Protein AF-A0A3C0EPQ0-F1 (afdb_monomer)

Foldseek 3Di:
DQPLLVLLLVLLVLLCVLLCVVADVVLVVLLVVLSCLLVDVVCLPPVNLVVVLVVSLVVLVVCLVVVDPDCPALNNVLSNLSNVLSSLSSVDDDLVSSVVSLVSSVVSNVSSLVRDDDPVNVVSVVVSVLSSQLSVCSSPDDPVPDDPVNSVVVSVVVCVVCVVVVVVCVVPPDPFPDDPVVVVVVVPDDLVSPDPPDDLPVLPPQKAFFLPLLVLLPFFRFFKKKAWPDDADDLQLFFFFWDWFLDDAQTMTGDDVCNQPLVVQVVQWDQDLVSFVLFWPDFDDKTKIKMWGAQNQTFFGGHGPQWRDKANQWIAGPVRTIGGVDHRHPDGDIIITMHTSDTFGGNDDDPVLLCSLLDDHPPAQVVLLVLLLVLLVVDPALVVSLVVLLVCLLPVLAEADSNDTDPRDRHSLNCCSHPVSYHHQCSQQVSSSNSSSSNSWRKMKTKHFGGADDRPPRSMGTTGSSRTHMWMWTQHPPRHTDTDRSVCSNPNDDDDPPPPPPPPPPPDD

Mean predicted aligned error: 12.13 Å

pLDDT: mean 85.11, std 13.66, range [30.86, 98.56]

Nearest PDB structures (foldseek):
  6g49-assembly1_A  TM=9.358E-01  e=1.010E-23  Pseudomonas aeruginosa PAO1
  6g4h-assembly1_A  TM=9.418E-01  e=1.954E-22  Pseudomonas aeruginosa PAO1
  7u4t-assembly1_9  TM=1.897E-01  e=4.000E+00  Homo sapiens
  6wm3-assembly1_3  TM=1.640E-01  e=5.900E+00  Homo sapiens

Solvent-accessible surface area (backbone atoms only — not comparable to full-atom values): 27928 Å² total; per-residue (Å²): 129,68,87,32,54,65,39,45,51,52,26,46,54,58,25,42,49,59,41,56,76,76,44,63,70,67,52,50,52,52,27,49,50,21,58,51,48,54,77,39,74,88,50,65,45,77,66,57,42,53,50,53,44,51,50,52,50,52,49,47,54,50,48,40,65,74,74,38,100,43,80,84,35,71,69,40,47,48,47,51,50,54,37,52,54,22,43,49,51,36,69,48,80,51,75,66,47,53,52,53,50,53,56,49,33,52,57,41,34,58,59,21,50,76,76,44,96,48,75,66,40,58,55,49,51,52,53,38,53,50,35,44,51,51,23,54,51,46,68,73,45,55,80,91,74,56,43,73,67,56,50,54,50,53,52,52,51,52,50,61,66,43,45,62,58,51,49,49,47,66,72,70,49,80,85,71,86,70,62,74,61,63,56,39,40,69,77,66,45,64,65,72,77,70,64,76,91,79,75,86,56,84,56,63,70,53,58,51,48,78,50,50,56,31,61,37,35,75,36,82,50,66,46,35,40,36,38,37,80,54,86,69,76,59,50,93,66,35,39,25,38,34,60,68,32,57,44,57,71,51,70,36,35,36,53,63,89,66,69,76,36,63,74,67,44,60,76,55,36,45,81,47,64,69,57,45,57,61,27,43,78,39,77,41,69,78,46,51,31,37,38,32,53,44,62,43,78,37,30,73,42,71,42,49,47,48,69,64,43,67,33,95,64,37,41,29,37,82,83,62,29,43,32,39,81,53,65,32,37,100,62,69,61,76,36,55,38,32,23,24,63,42,63,22,35,45,72,75,81,50,74,68,56,42,52,43,20,42,62,75,45,85,99,36,32,64,63,42,42,50,52,12,37,56,49,36,77,76,43,84,52,58,68,57,50,51,51,52,56,49,48,50,46,59,72,58,76,43,42,78,33,54,84,50,68,67,78,92,47,88,28,42,49,33,45,34,71,75,71,63,29,52,22,28,46,58,55,53,26,49,37,51,28,50,28,34,19,41,35,72,28,31,24,30,41,35,37,35,33,46,46,53,45,70,43,84,99,58,45,30,35,42,28,34,32,50,24,43,39,40,33,23,33,38,49,38,92,98,48,19,39,38,81,44,62,65,61,49,60,51,54,62,70,83,75,84,76,79,78,73,75,74,77,77,74,84,82,86,135

Sequence (509 aa):
MNHYSRWVLLTLALTAIPSLFVLPLWVAAIAIVGGVMHYYPPLQKKWYIKAVNALLLLATVAGIWLSFESWLGGKSVLSFFVVVVFLKWAEAKTRRDYLLLIFASVILAAVGALYWENLLSAIHMLVVTLAMTMSLVAIHGDPKVLTRSLLFRCVGQLYLLGLPLMLLLFVTFPRIPGPLWDIGLAFGLPVKAMMDRGSSDFGKISSLAPGSIDQAAEDNQTVLVAEFKGAVPYKSDLYWRGPVYWDYNGETWNLPKGWDNRTQLLRHAIRSKADLDRELTYKRDPVRYTLRVMPNGGRWLFGLDVPAAPAPEVFISSDFQLLSIRKIDDREPKFPMLAYLKYHIGSKLTDVDRARALAWPEGTNPRLRALGRELADKHTDSQELVVQGLSLLASGEYQFDASHIISPEANTLDRYFFDEKRGGAEYLAGSFAMLMRAAGVPARLVSGYRGGTLIALTNFILVKQSNAHAWVEVWHDGKGWQRVEPKDIVLPPVEKRKDTVAQKTDVSA

Radius of gyration: 30.28 Å; Cα contacts (8 Å, |Δi|>4): 833; chains: 1; bounding box: 80×67×87 Å

Secondary structure (DSSP, 8-state):
--TTHHHHHHHHHHHHHHHHHHS-HHHHHHHHHHHHHTT-GGGGSHHHHHHHHHHHHHHHHHHHHHH-S-TTSHHHHHHHHHHHHHHHHHH--SHHHHHHHHHHHHHHHHHHHTT--SHHHHHHHHHHHHHHHHHHHHHHS-TTT--HHHHHHHHHHHHHHHHHHHHHHHHHS----S-HHHHHHHTT--GGGG--S--TTTT--SEE-TTHHHHHHT---EEEEEEESSSPPPGGG-EEEEEEE-EE-SS-EEPPTTTT-HHHHHHT-B-SHHHHHHHEEEEEEEEEEEEEE---SSSB--EESSEEE--TTEEE-TT--EEESS---S---EEEEEEEEEEEE-S---HHHHHHHT---TTS-HHHHHHHHHHHHH---HHHHHHHHHHHHHHTT-EE-TT-PPP--TTHHHIIIIII-EE-HHHHHHHHHHHHHHTT--EEEEEEEE--EEPTTSSEEEEEGGGEEEEEEEEETTTEEEEE-THHHHSPPPP--------------

Structure (mmCIF, N/CA/C/O backbone):
data_AF-A0A3C0EPQ0-F1
#
_entry.id   AF-A0A3C0EPQ0-F1
#
loop_
_atom_site.group_PDB
_atom_site.id
_atom_site.type_symbol
_atom_site.label_atom_id
_atom_site.label_alt_id
_atom_site.label_comp_id
_atom_site.label_asym_id
_atom_site.label_entity_id
_atom_site.label_seq_id
_atom_site.pdbx_PDB_ins_code
_atom_site.Cartn_x
_atom_site.Cartn_y
_atom_site.Cartn_z
_atom_site.occupancy
_atom_site.B_iso_or_equiv
_atom_site.auth_seq_id
_atom_site.auth_comp_id
_atom_site.auth_asym_id
_atom_site.auth_atom_id
_atom_site.pdbx_PDB_model_num
ATOM 1 N N . MET A 1 1 ? 36.291 8.042 -45.237 1.00 57.47 1 MET A N 1
ATOM 2 C CA . MET A 1 1 ? 35.323 7.728 -44.161 1.00 57.47 1 MET A CA 1
ATOM 3 C C . MET A 1 1 ? 34.346 6.698 -44.687 1.00 57.47 1 MET A C 1
ATOM 5 O O . MET A 1 1 ? 33.951 6.813 -45.839 1.00 57.47 1 MET A O 1
ATOM 9 N N . ASN A 1 2 ? 33.986 5.704 -43.880 1.00 69.31 2 ASN A N 1
ATOM 10 C CA . ASN A 1 2 ? 33.070 4.647 -44.308 1.00 69.31 2 ASN A CA 1
ATOM 11 C C . ASN A 1 2 ? 31.661 5.222 -44.527 1.00 69.31 2 ASN A C 1
ATOM 13 O O . ASN A 1 2 ? 31.193 6.014 -43.710 1.00 69.31 2 ASN A O 1
ATOM 17 N N . HIS A 1 3 ? 30.974 4.831 -45.603 1.00 75.19 3 HIS A N 1
ATOM 18 C CA . HIS A 1 3 ? 29.655 5.370 -45.978 1.00 75.19 3 HIS A CA 1
ATOM 19 C C . HIS A 1 3 ? 28.582 5.164 -44.899 1.00 75.19 3 HIS A C 1
ATOM 21 O O . HIS A 1 3 ? 27.655 5.964 -44.786 1.00 75.19 3 HIS A O 1
ATOM 27 N N . TYR A 1 4 ? 28.731 4.129 -44.072 1.00 82.62 4 TYR A N 1
ATOM 28 C CA . TYR A 1 4 ? 27.808 3.785 -42.991 1.00 82.62 4 TYR A CA 1
ATOM 29 C C . TYR A 1 4 ? 28.045 4.538 -41.671 1.00 82.62 4 TYR A C 1
ATOM 31 O O . TYR A 1 4 ? 27.183 4.488 -40.797 1.00 82.62 4 TYR A O 1
ATOM 39 N N . SER A 1 5 ? 29.162 5.258 -41.492 1.00 86.19 5 SER A N 1
ATOM 40 C CA . SER A 1 5 ? 29.478 5.883 -40.193 1.00 86.19 5 SER A CA 1
ATOM 41 C C . SER A 1 5 ? 28.445 6.944 -39.785 1.00 86.19 5 SER A C 1
ATOM 43 O O . SER A 1 5 ? 28.067 7.031 -38.620 1.00 86.19 5 SER A O 1
ATOM 45 N N . ARG A 1 6 ? 27.916 7.702 -40.753 1.00 88.00 6 ARG A N 1
ATOM 46 C CA . ARG A 1 6 ? 26.895 8.737 -40.515 1.00 88.00 6 ARG A CA 1
ATOM 47 C C . ARG A 1 6 ? 25.581 8.155 -39.986 1.00 88.00 6 ARG A C 1
ATOM 49 O O . ARG A 1 6 ? 24.975 8.747 -39.101 1.00 88.00 6 ARG A O 1
ATOM 56 N N . TRP A 1 7 ? 25.174 6.991 -40.492 1.00 89.50 7 TRP A N 1
ATOM 57 C CA . TRP A 1 7 ? 23.962 6.298 -40.042 1.00 89.50 7 TRP A CA 1
ATOM 58 C C . TRP A 1 7 ? 24.114 5.764 -38.616 1.00 89.50 7 TRP A C 1
ATOM 60 O O . TRP A 1 7 ? 23.215 5.932 -37.793 1.00 89.50 7 TRP A O 1
ATOM 70 N N . VAL A 1 8 ? 25.287 5.211 -38.294 1.00 91.19 8 VAL A N 1
ATOM 71 C CA . VAL A 1 8 ? 25.580 4.719 -36.942 1.00 91.19 8 VAL A CA 1
ATOM 72 C C . VAL A 1 8 ? 25.581 5.865 -35.931 1.00 91.19 8 VAL A C 1
ATOM 74 O O . VAL A 1 8 ? 24.957 5.734 -34.883 1.00 91.19 8 VAL A O 1
ATOM 77 N N . LEU A 1 9 ? 26.199 7.009 -36.247 1.00 91.31 9 LEU A N 1
ATOM 78 C CA . LEU A 1 9 ? 26.157 8.171 -35.354 1.00 91.31 9 LEU A CA 1
ATOM 79 C C . LEU A 1 9 ? 24.738 8.714 -35.175 1.00 91.31 9 LEU A C 1
ATOM 81 O O . LEU A 1 9 ? 24.358 9.037 -34.055 1.00 91.31 9 LEU A O 1
ATOM 85 N N . LEU A 1 10 ? 23.962 8.805 -36.259 1.00 92.56 10 LEU A N 1
ATOM 86 C CA . LEU A 1 10 ? 22.564 9.226 -36.184 1.00 92.56 10 LEU A CA 1
ATOM 87 C C . LEU A 1 10 ? 21.772 8.310 -35.243 1.00 92.56 10 LEU A C 1
ATOM 89 O O . LEU A 1 10 ? 21.031 8.800 -34.400 1.00 92.56 10 LEU A O 1
ATOM 93 N N . THR A 1 11 ? 21.977 6.995 -35.349 1.00 94.31 11 THR A N 1
ATOM 94 C CA . THR A 1 11 ? 21.339 6.012 -34.465 1.00 94.31 11 THR A CA 1
ATOM 95 C C . THR A 1 11 ? 21.744 6.248 -33.013 1.00 94.31 11 THR A C 1
ATOM 97 O O . THR A 1 11 ? 20.873 6.411 -32.168 1.00 94.31 11 THR A O 1
ATOM 100 N N . LEU A 1 12 ? 23.046 6.362 -32.725 1.00 93.69 12 LEU A N 1
ATOM 101 C CA . LEU A 1 12 ? 23.549 6.630 -31.373 1.00 93.69 12 LEU A CA 1
ATOM 102 C C . LEU A 1 12 ? 22.964 7.917 -30.781 1.00 93.69 12 LEU A C 1
ATOM 104 O O . LEU A 1 12 ? 22.465 7.902 -29.656 1.00 93.69 12 LEU A O 1
ATOM 108 N N . ALA A 1 13 ? 22.969 9.006 -31.551 1.00 92.44 13 ALA A N 1
ATOM 109 C CA . ALA A 1 13 ? 22.399 10.281 -31.139 1.00 92.44 13 ALA A CA 1
ATOM 110 C C . ALA A 1 13 ? 20.904 10.146 -30.824 1.00 92.44 13 ALA A C 1
ATOM 112 O O . ALA A 1 13 ? 20.486 10.526 -29.736 1.00 92.44 13 ALA A O 1
ATOM 113 N N . LEU A 1 14 ? 20.121 9.536 -31.722 1.00 93.69 14 LEU A N 1
ATOM 114 C CA . LEU A 1 14 ? 18.686 9.322 -31.519 1.00 93.69 14 LEU A CA 1
ATOM 115 C C . LEU A 1 14 ? 18.402 8.469 -30.279 1.00 93.69 14 LEU A C 1
ATOM 117 O O . LEU A 1 14 ? 17.517 8.821 -29.503 1.00 93.69 14 LEU A O 1
ATOM 121 N N . THR A 1 15 ? 19.168 7.396 -30.058 1.00 93.38 15 THR A N 1
ATOM 122 C CA . THR A 1 15 ? 19.000 6.523 -28.883 1.00 93.38 15 THR A CA 1
ATOM 123 C C . THR A 1 15 ? 19.358 7.202 -27.568 1.00 93.38 15 THR A C 1
ATOM 125 O O . THR A 1 15 ? 18.774 6.876 -26.542 1.00 93.38 15 THR A O 1
ATOM 128 N N . ALA A 1 16 ? 20.285 8.163 -27.585 1.00 91.75 16 ALA A N 1
ATOM 129 C CA . ALA A 1 16 ? 20.722 8.860 -26.383 1.00 91.75 16 ALA A CA 1
ATOM 130 C C . ALA A 1 16 ? 19.752 9.962 -25.934 1.00 91.75 16 ALA A C 1
ATOM 132 O O . ALA A 1 16 ? 19.762 10.308 -24.756 1.00 91.75 16 ALA A O 1
ATOM 133 N N . ILE A 1 17 ? 18.914 10.500 -26.835 1.00 91.31 17 ILE A N 1
ATOM 134 C CA . ILE A 1 17 ? 18.024 11.640 -26.548 1.00 91.31 17 ILE A CA 1
ATOM 135 C C . ILE A 1 17 ? 17.220 11.449 -25.249 1.00 91.31 17 ILE A C 1
ATOM 137 O O . ILE A 1 17 ? 17.357 12.308 -24.379 1.00 91.31 17 ILE A O 1
ATOM 141 N N . PRO A 1 18 ? 16.446 10.359 -25.048 1.00 88.44 18 PRO A N 1
ATOM 142 C CA . PRO A 1 18 ? 15.636 10.209 -23.837 1.00 88.44 18 PRO A CA 1
ATOM 143 C C . PRO A 1 18 ? 16.487 10.190 -22.567 1.00 88.44 18 PRO A C 1
ATOM 145 O O . PRO A 1 18 ? 16.146 10.826 -21.573 1.00 88.44 18 PRO A O 1
ATOM 148 N N . SER A 1 19 ? 17.644 9.522 -22.617 1.00 87.88 19 SER A N 1
ATOM 149 C CA . SER A 1 19 ? 18.583 9.472 -21.497 1.00 87.88 19 SER A CA 1
ATOM 150 C C . SER A 1 19 ? 19.152 10.855 -21.175 1.00 87.88 19 SER A C 1
ATOM 152 O O . SER A 1 19 ? 19.248 11.217 -20.008 1.00 87.88 19 SER A O 1
ATOM 154 N N . LEU A 1 20 ? 19.486 11.669 -22.178 1.00 88.56 20 LEU A N 1
ATOM 155 C CA . LEU A 1 20 ? 20.069 12.998 -21.960 1.00 88.56 20 LEU A CA 1
ATOM 156 C C . LEU A 1 20 ? 19.112 13.991 -21.281 1.00 88.56 20 LEU A C 1
ATOM 158 O O . LEU A 1 20 ? 19.590 14.922 -20.643 1.00 88.56 20 LEU A O 1
ATOM 162 N N . PHE A 1 21 ? 17.793 13.787 -21.367 1.00 87.94 21 PHE A N 1
ATOM 163 C CA . PHE A 1 21 ? 16.817 14.600 -20.628 1.00 87.94 21 PHE A CA 1
ATOM 164 C C . PHE A 1 21 ? 16.749 14.270 -19.131 1.00 87.94 21 PHE A C 1
ATOM 166 O O . PHE A 1 21 ? 16.288 15.092 -18.345 1.00 87.94 21 PHE A O 1
ATOM 173 N N . VAL A 1 22 ? 17.190 13.075 -18.733 1.00 84.94 22 VAL A N 1
ATOM 174 C CA . VAL A 1 22 ? 17.124 12.593 -17.342 1.00 84.94 22 VAL A CA 1
ATOM 175 C C . VAL A 1 22 ? 18.463 12.754 -16.621 1.00 84.94 22 VAL A C 1
ATOM 177 O O . VAL A 1 22 ? 18.513 12.865 -15.395 1.00 84.94 22 VAL A O 1
ATOM 180 N N . LEU A 1 23 ? 19.561 12.715 -17.373 1.00 88.69 23 LEU A N 1
ATOM 181 C CA . LEU A 1 23 ? 20.912 12.710 -16.832 1.00 88.69 23 LEU A CA 1
ATOM 182 C C . LEU A 1 23 ? 21.464 14.129 -16.613 1.00 88.69 23 LEU A C 1
ATOM 184 O O . LEU A 1 23 ? 21.048 15.074 -17.282 1.00 88.69 23 LEU A O 1
ATOM 188 N N . PRO A 1 24 ? 22.457 14.292 -15.718 1.00 89.88 24 PRO A N 1
ATOM 189 C CA . PRO A 1 24 ? 23.146 15.563 -15.538 1.00 89.88 24 PRO A CA 1
ATOM 190 C C . PRO A 1 24 ? 23.763 16.097 -16.838 1.00 89.88 24 PRO A C 1
ATOM 192 O O . PRO A 1 24 ? 24.323 15.340 -17.636 1.00 89.88 24 PRO A O 1
ATOM 195 N N . LEU A 1 25 ? 23.766 17.423 -17.003 1.00 91.19 25 LEU A N 1
ATOM 196 C CA . LEU A 1 25 ? 24.270 18.099 -18.210 1.00 91.19 25 LEU A CA 1
ATOM 197 C C . LEU A 1 25 ? 25.735 17.765 -18.543 1.00 91.19 25 LEU A C 1
ATOM 199 O O . LEU A 1 25 ? 26.124 17.781 -19.712 1.00 91.19 25 LEU A O 1
ATOM 203 N N . TRP A 1 26 ? 26.551 17.420 -17.542 1.00 92.81 26 TRP A N 1
ATOM 204 C CA . TRP A 1 26 ? 27.942 17.021 -17.767 1.00 92.81 26 TRP A CA 1
ATOM 205 C C . TRP A 1 26 ? 28.053 15.725 -18.588 1.00 92.81 26 TRP A C 1
ATOM 207 O O . TRP A 1 26 ? 28.983 15.589 -19.382 1.00 92.81 26 TRP A O 1
ATOM 217 N N . VAL A 1 27 ? 27.086 14.804 -18.470 1.00 92.00 27 VAL A N 1
ATOM 218 C CA . VAL A 1 27 ? 27.044 13.566 -19.268 1.00 92.00 27 VAL A CA 1
ATOM 219 C C . VAL A 1 27 ? 26.852 13.909 -20.742 1.00 92.00 27 VAL A C 1
ATOM 221 O O . VAL A 1 27 ? 27.570 13.393 -21.599 1.00 92.00 27 VAL A O 1
ATOM 224 N N . ALA A 1 28 ? 25.925 14.828 -21.034 1.00 91.44 28 ALA A N 1
ATOM 225 C CA . ALA A 1 28 ? 25.683 15.321 -22.385 1.00 91.44 28 ALA A CA 1
ATOM 226 C C . ALA A 1 28 ? 26.937 15.986 -22.969 1.00 91.44 28 ALA A C 1
ATOM 228 O O . ALA A 1 28 ? 27.308 15.704 -24.108 1.00 91.44 28 ALA A O 1
ATOM 229 N N . ALA A 1 29 ? 27.634 16.809 -22.178 1.00 92.19 29 ALA A N 1
ATOM 230 C CA . ALA A 1 29 ? 28.864 17.469 -22.606 1.00 92.19 29 ALA A CA 1
ATOM 231 C C . ALA A 1 29 ? 29.953 16.456 -23.003 1.00 92.19 29 ALA A C 1
ATOM 233 O O . ALA A 1 29 ? 30.519 16.557 -24.093 1.00 92.19 29 ALA A O 1
ATOM 234 N N . ILE A 1 30 ? 30.205 15.437 -22.172 1.00 91.12 30 ILE A N 1
ATOM 235 C CA . ILE A 1 30 ? 31.198 14.394 -22.475 1.00 91.12 30 ILE A CA 1
ATOM 236 C C . ILE A 1 30 ? 30.774 13.564 -23.696 1.00 91.12 30 ILE A C 1
ATOM 238 O O . ILE A 1 30 ? 31.606 13.278 -24.561 1.00 91.12 30 ILE A O 1
ATOM 242 N N . ALA A 1 31 ? 29.491 13.211 -23.812 1.00 90.50 31 ALA A N 1
ATOM 243 C CA . ALA A 1 31 ? 28.966 12.473 -24.960 1.00 90.50 31 ALA A CA 1
ATOM 244 C C . ALA A 1 31 ? 29.132 13.252 -26.278 1.00 90.50 31 ALA A C 1
ATOM 246 O O . ALA A 1 31 ? 29.570 12.682 -27.280 1.00 90.50 31 ALA A O 1
ATOM 247 N N . ILE A 1 32 ? 28.860 14.564 -26.276 1.00 90.56 32 ILE A N 1
ATOM 248 C CA . ILE A 1 32 ? 29.062 15.445 -27.437 1.00 90.56 32 ILE A CA 1
ATOM 249 C C . ILE A 1 32 ? 30.543 15.506 -27.815 1.00 90.56 32 ILE A C 1
ATOM 251 O O . ILE A 1 32 ? 30.877 15.338 -28.990 1.00 90.56 32 ILE A O 1
ATOM 255 N N . VAL A 1 33 ? 31.439 15.681 -26.837 1.00 89.25 33 VAL A N 1
ATOM 256 C CA . VAL A 1 33 ? 32.891 15.665 -27.075 1.00 89.25 33 VAL A CA 1
ATOM 257 C C . VAL A 1 33 ? 33.304 14.334 -27.715 1.00 89.25 33 VAL A C 1
ATOM 259 O O . VAL A 1 33 ? 33.927 14.344 -28.776 1.00 89.25 33 VAL A O 1
ATOM 262 N N . GLY A 1 34 ? 32.871 13.194 -27.164 1.00 84.75 34 GLY A N 1
ATOM 263 C CA . GLY A 1 34 ? 33.072 11.862 -27.755 1.00 84.75 34 GLY A CA 1
ATOM 264 C C . GLY A 1 34 ? 32.562 11.746 -29.197 1.00 84.75 34 GLY A C 1
ATOM 265 O O . GLY A 1 34 ? 33.261 11.234 -30.074 1.00 84.75 34 GLY A O 1
ATOM 266 N N . GLY A 1 35 ? 31.374 12.292 -29.468 1.00 84.50 35 GLY A N 1
ATOM 267 C CA . GLY A 1 35 ? 30.759 12.334 -30.794 1.00 84.50 35 GLY A CA 1
ATOM 268 C C . GLY A 1 35 ? 31.584 13.101 -31.833 1.00 84.50 35 GLY A C 1
ATOM 269 O O . GLY A 1 35 ? 31.777 12.615 -32.953 1.00 84.50 35 GLY A O 1
ATOM 270 N N . VAL A 1 36 ? 32.094 14.279 -31.456 1.00 86.25 36 VAL A N 1
ATOM 271 C CA . VAL A 1 36 ? 32.835 15.197 -32.340 1.00 86.25 36 VAL A CA 1
ATOM 272 C C . VAL A 1 36 ? 34.284 14.753 -32.548 1.00 86.25 36 VAL A C 1
ATOM 274 O O . VAL A 1 36 ? 34.796 14.865 -33.664 1.00 86.25 36 VAL A O 1
ATOM 277 N N . MET A 1 37 ? 34.934 14.186 -31.522 1.00 85.19 37 MET A N 1
ATOM 278 C CA . MET A 1 37 ? 36.331 13.724 -31.592 1.00 85.19 37 MET A CA 1
ATOM 279 C C . MET A 1 37 ? 36.587 12.756 -32.755 1.00 85.19 37 MET A C 1
ATOM 281 O O . MET A 1 37 ? 37.660 12.790 -33.357 1.00 85.19 37 MET A O 1
ATOM 285 N N . HIS A 1 38 ? 35.593 11.944 -33.129 1.00 83.25 38 HIS A N 1
ATOM 286 C CA . HIS A 1 38 ? 35.685 11.029 -34.269 1.00 83.25 38 HIS A CA 1
ATOM 287 C C . HIS A 1 38 ? 36.012 11.743 -35.595 1.00 83.25 38 HIS A C 1
ATOM 289 O O . HIS A 1 38 ? 36.685 11.175 -36.456 1.00 83.25 38 HIS A O 1
ATOM 295 N N . T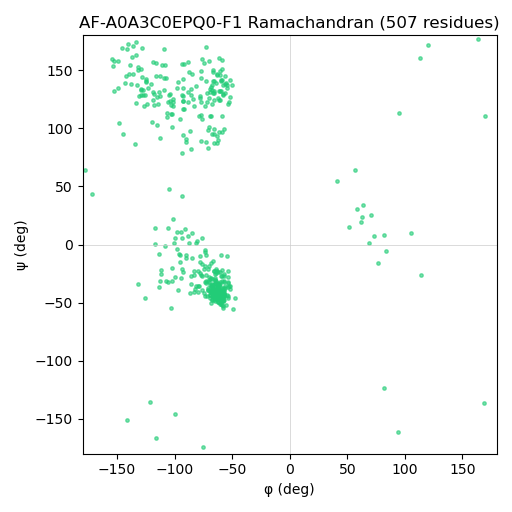YR A 1 39 ? 35.566 12.991 -35.766 1.00 80.62 39 TYR A N 1
ATOM 296 C CA . TYR A 1 39 ? 35.707 13.754 -37.009 1.00 80.62 39 TYR A CA 1
ATOM 297 C C . TYR A 1 39 ? 36.917 14.686 -37.038 1.00 80.62 39 TYR A C 1
ATOM 299 O O . TYR A 1 39 ? 37.203 15.245 -38.094 1.00 80.62 39 TYR A O 1
ATOM 307 N N . TYR A 1 40 ? 37.633 14.858 -35.923 1.00 80.25 40 TYR A N 1
ATOM 308 C CA . TYR A 1 40 ? 38.722 15.827 -35.828 1.00 80.25 40 TYR A CA 1
ATOM 309 C C . TYR A 1 40 ? 40.087 15.162 -36.112 1.00 80.25 40 TYR A C 1
ATOM 311 O O . TYR A 1 40 ? 40.591 14.409 -35.275 1.00 80.25 40 TYR A O 1
ATOM 319 N N . PRO A 1 41 ? 40.737 15.424 -37.267 1.00 68.06 41 PRO A N 1
ATOM 320 C CA . PRO A 1 41 ? 41.945 14.709 -37.700 1.00 68.06 41 PRO A CA 1
ATOM 321 C C . PRO A 1 41 ? 43.148 14.730 -36.735 1.00 68.06 41 PRO A C 1
ATOM 323 O O . PRO A 1 41 ? 43.779 13.681 -36.577 1.00 68.06 41 PRO A O 1
ATOM 326 N N . PRO A 1 42 ? 43.498 15.843 -36.049 1.00 68.06 42 PRO A N 1
ATOM 327 C CA . PRO A 1 42 ? 44.677 15.857 -35.176 1.00 68.06 42 PRO A CA 1
ATOM 328 C C . PRO A 1 42 ? 44.472 15.021 -33.904 1.00 68.06 42 PRO A C 1
ATOM 330 O O . PRO A 1 42 ? 45.447 14.550 -33.319 1.00 68.06 42 PRO A O 1
ATOM 333 N N . LEU A 1 43 ? 43.213 14.763 -33.527 1.00 64.69 43 LEU A N 1
ATOM 334 C CA . LEU A 1 43 ? 42.843 13.912 -32.398 1.00 64.69 43 LEU A CA 1
ATOM 335 C C . LEU A 1 43 ? 42.958 12.406 -32.716 1.00 64.69 43 LEU A C 1
ATOM 337 O O . LEU A 1 43 ? 43.008 11.595 -31.800 1.00 64.69 43 LEU A O 1
ATOM 341 N N . GLN A 1 44 ? 43.074 12.001 -33.990 1.00 65.94 44 GLN A N 1
ATOM 342 C CA . GLN A 1 44 ? 43.031 10.587 -34.404 1.00 65.94 44 GLN A CA 1
ATOM 343 C C . GLN A 1 44 ? 44.350 9.803 -34.232 1.00 65.94 44 GLN A C 1
ATOM 345 O O . GLN A 1 44 ? 44.408 8.606 -34.562 1.00 65.94 44 GLN A O 1
ATOM 350 N N . LYS A 1 45 ? 45.412 10.431 -33.699 1.00 76.62 45 LYS A N 1
ATOM 351 C CA . LYS A 1 45 ? 46.644 9.722 -33.306 1.00 76.62 45 LYS A CA 1
ATOM 352 C C . LYS A 1 45 ? 46.304 8.688 -32.225 1.00 76.62 45 LYS A C 1
ATOM 354 O O . LYS A 1 45 ? 45.754 9.031 -31.183 1.00 76.62 45 LYS A O 1
ATOM 359 N N . LYS A 1 46 ? 46.652 7.412 -32.465 1.00 75.19 46 LYS A N 1
ATOM 360 C CA . LYS A 1 46 ? 46.203 6.256 -31.652 1.00 75.19 46 LYS A CA 1
ATOM 361 C C . LYS A 1 46 ? 46.450 6.400 -30.144 1.00 75.19 46 LYS A C 1
ATOM 363 O O . LYS A 1 46 ? 45.649 5.891 -29.372 1.00 75.19 46 LYS A O 1
ATOM 368 N N . TRP A 1 47 ? 47.548 7.028 -29.730 1.00 82.25 47 TRP A N 1
ATOM 369 C CA . TRP A 1 47 ? 47.869 7.207 -28.310 1.00 82.25 47 TRP A CA 1
ATOM 370 C C . TRP A 1 47 ? 47.115 8.391 -27.689 1.00 82.25 47 TRP A C 1
ATOM 372 O O . TRP A 1 47 ? 46.676 8.304 -26.549 1.00 82.25 47 TRP A O 1
ATOM 382 N N . TYR A 1 48 ? 46.907 9.462 -28.460 1.00 83.19 48 TYR A N 1
ATOM 383 C CA . TYR A 1 48 ? 46.280 10.691 -27.986 1.00 83.19 48 TYR A CA 1
ATOM 384 C C . TYR A 1 48 ? 44.777 10.503 -27.756 1.00 83.19 48 TYR A C 1
ATOM 386 O O . TYR A 1 48 ? 44.288 10.839 -26.685 1.00 83.19 48 TYR A O 1
ATOM 394 N N . ILE A 1 49 ? 44.062 9.852 -28.685 1.00 84.06 49 ILE A N 1
ATOM 395 C CA . ILE A 1 49 ? 42.633 9.547 -28.495 1.00 84.06 49 ILE A CA 1
ATOM 396 C C . ILE A 1 49 ? 42.386 8.645 -27.281 1.00 84.06 49 ILE A C 1
ATOM 398 O O . ILE A 1 49 ? 41.454 8.876 -26.522 1.00 84.06 49 ILE A O 1
ATOM 402 N N . LYS A 1 50 ? 43.269 7.664 -27.048 1.00 85.38 50 LYS A N 1
ATOM 403 C CA . LYS A 1 50 ? 43.200 6.783 -25.876 1.00 85.38 50 LYS A CA 1
ATOM 404 C C . LYS A 1 50 ? 43.459 7.543 -24.579 1.00 85.38 50 LYS A C 1
ATOM 406 O O . LYS A 1 50 ? 42.778 7.290 -23.594 1.00 85.38 50 LYS A O 1
ATOM 411 N N . ALA A 1 51 ? 44.418 8.471 -24.578 1.00 88.62 51 ALA A N 1
ATOM 412 C CA . ALA A 1 51 ? 44.713 9.306 -23.417 1.00 88.62 51 ALA A CA 1
ATOM 413 C C . ALA A 1 51 ? 43.541 10.243 -23.082 1.00 88.62 51 ALA A C 1
ATOM 415 O O . ALA A 1 51 ? 43.130 10.315 -21.926 1.00 88.62 51 ALA A O 1
ATOM 416 N N . VAL A 1 52 ? 42.959 10.902 -24.091 1.00 89.19 52 VAL A N 1
ATOM 417 C CA . VAL A 1 52 ? 41.785 11.771 -23.912 1.00 89.19 52 VAL A CA 1
ATOM 418 C C . VAL A 1 52 ? 40.574 10.963 -23.442 1.00 89.19 52 VAL A C 1
ATOM 420 O O . VAL A 1 52 ? 39.926 11.352 -22.475 1.00 89.19 52 VAL A O 1
ATOM 423 N N . ASN A 1 53 ? 40.301 9.804 -24.046 1.00 90.25 53 ASN A N 1
ATOM 424 C CA . ASN A 1 53 ? 39.215 8.924 -23.611 1.00 90.25 53 ASN A CA 1
ATOM 425 C C . ASN A 1 53 ? 39.415 8.405 -22.184 1.00 90.25 53 ASN A C 1
ATOM 427 O O . ASN A 1 53 ? 38.457 8.374 -21.418 1.00 90.25 53 ASN A O 1
ATOM 431 N N . ALA A 1 54 ? 40.640 8.032 -21.801 1.00 91.25 54 ALA A N 1
ATOM 432 C CA . ALA A 1 54 ? 40.945 7.619 -20.433 1.00 91.25 54 ALA A CA 1
ATOM 433 C C . ALA A 1 54 ? 40.702 8.760 -19.435 1.00 91.25 54 ALA A C 1
ATOM 435 O O . ALA A 1 54 ? 40.107 8.537 -18.384 1.00 91.25 54 ALA A O 1
ATOM 436 N N . LEU A 1 55 ? 41.093 9.989 -19.785 1.00 93.50 55 LEU A N 1
ATOM 437 C CA . LEU A 1 55 ? 40.850 11.170 -18.959 1.00 93.50 55 LEU A CA 1
ATOM 438 C C . LEU A 1 55 ? 39.351 11.481 -18.829 1.00 93.50 55 LEU A C 1
ATOM 440 O O . LEU A 1 55 ? 38.880 11.731 -17.724 1.00 93.50 55 LEU A O 1
ATOM 444 N N . LEU A 1 56 ? 38.584 11.407 -19.921 1.00 92.81 56 LEU A N 1
ATOM 445 C CA . LEU A 1 56 ? 37.128 11.600 -19.901 1.00 92.81 56 LEU A CA 1
ATOM 446 C C . LEU A 1 56 ? 36.404 10.491 -19.127 1.00 92.81 56 LEU A C 1
ATOM 448 O O . LEU A 1 56 ? 35.420 10.760 -18.437 1.00 92.81 56 LEU A O 1
ATOM 452 N N . LEU A 1 57 ? 36.899 9.254 -19.194 1.00 93.31 57 LEU A N 1
ATOM 453 C CA . LEU A 1 57 ? 36.375 8.142 -18.407 1.00 93.31 57 LEU A CA 1
ATOM 454 C C . LEU A 1 57 ? 36.651 8.346 -16.911 1.00 93.31 57 LEU A C 1
ATOM 456 O O . LEU A 1 57 ? 35.742 8.179 -16.103 1.00 93.31 57 LEU A O 1
ATOM 460 N N . LEU A 1 58 ? 37.862 8.772 -16.535 1.00 93.94 58 LEU A N 1
ATOM 461 C CA . LEU A 1 58 ? 38.191 9.134 -15.150 1.00 93.94 58 LEU A CA 1
ATOM 462 C C . LEU A 1 58 ? 37.335 10.306 -14.654 1.00 93.94 58 LEU A C 1
ATOM 464 O O . LEU A 1 58 ? 36.798 10.244 -13.551 1.00 93.94 58 LEU A O 1
ATOM 468 N N . ALA A 1 59 ? 37.140 11.332 -15.487 1.00 93.19 59 ALA A N 1
ATOM 469 C CA . ALA A 1 59 ? 36.251 12.451 -15.185 1.00 93.19 59 ALA A CA 1
ATOM 470 C C . ALA A 1 59 ? 34.794 11.997 -15.012 1.00 93.19 59 ALA A C 1
ATOM 472 O O . ALA A 1 59 ? 34.088 12.529 -14.165 1.00 93.19 59 ALA A O 1
ATOM 473 N N . THR A 1 60 ? 34.354 10.982 -15.758 1.00 92.38 60 THR A N 1
ATOM 474 C CA . THR A 1 60 ? 33.019 10.382 -15.610 1.00 92.38 60 THR A CA 1
ATOM 475 C C . THR A 1 60 ? 32.891 9.623 -14.298 1.00 92.38 60 THR A C 1
ATOM 477 O O . THR A 1 60 ? 31.890 9.779 -13.610 1.00 92.38 60 THR A O 1
ATOM 480 N N . VAL A 1 61 ? 33.902 8.842 -13.906 1.00 92.62 61 VAL A N 1
ATOM 481 C CA . VAL A 1 61 ? 33.912 8.148 -12.606 1.00 92.62 61 VAL A CA 1
ATOM 482 C C . VAL A 1 61 ? 33.890 9.158 -11.454 1.00 92.62 61 VAL A C 1
ATOM 484 O O . VAL A 1 61 ? 33.092 9.011 -10.531 1.00 92.62 61 VAL A O 1
ATOM 487 N N . ALA A 1 62 ? 34.698 10.219 -11.533 1.00 91.69 62 ALA A N 1
ATOM 488 C CA . ALA A 1 62 ? 34.687 11.305 -10.553 1.00 91.69 62 ALA A CA 1
ATOM 489 C C . ALA A 1 62 ? 33.347 12.061 -10.545 1.00 91.69 62 ALA A C 1
ATOM 491 O O . ALA A 1 62 ? 32.781 12.310 -9.485 1.00 91.69 62 ALA A O 1
ATOM 492 N N . GLY A 1 63 ? 32.800 12.370 -11.723 1.00 89.50 63 GLY A N 1
ATOM 493 C CA . GLY A 1 63 ? 31.499 13.013 -11.884 1.00 89.50 63 GLY A CA 1
ATOM 494 C C . GLY A 1 63 ? 30.369 12.174 -11.299 1.00 89.50 63 GLY A C 1
ATOM 495 O O . GLY A 1 63 ? 29.503 12.722 -10.625 1.00 89.50 63 GLY A O 1
ATOM 496 N N . ILE A 1 64 ? 30.410 10.849 -11.469 1.00 89.50 64 ILE A N 1
ATOM 497 C CA . ILE A 1 64 ? 29.456 9.926 -10.846 1.00 89.50 64 ILE A CA 1
ATOM 498 C C . ILE A 1 64 ? 29.605 9.932 -9.325 1.00 89.50 64 ILE A C 1
ATOM 500 O O . ILE A 1 64 ? 28.598 10.030 -8.633 1.00 89.50 64 ILE A O 1
ATO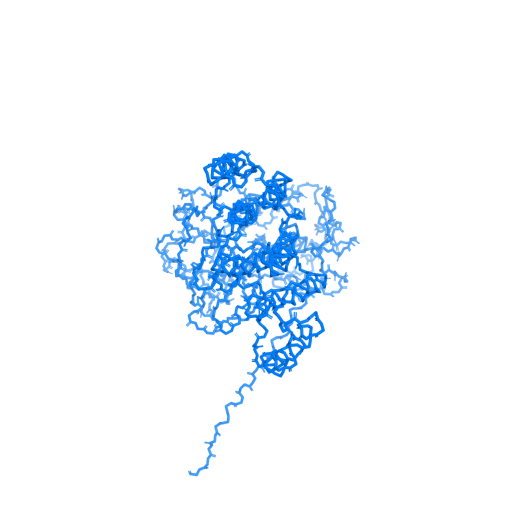M 504 N N . TRP A 1 65 ? 30.838 9.875 -8.811 1.00 87.38 65 TRP A N 1
ATOM 505 C CA . TRP A 1 65 ? 31.111 9.897 -7.370 1.00 87.38 65 TRP A CA 1
ATOM 506 C C . TRP A 1 65 ? 30.623 11.187 -6.695 1.00 87.38 65 TRP A C 1
ATOM 508 O O . TRP A 1 65 ? 30.151 11.137 -5.566 1.00 87.38 65 TRP A O 1
ATOM 518 N N . LEU A 1 66 ? 30.701 12.322 -7.397 1.00 88.44 66 LEU A N 1
ATOM 519 C CA . LEU A 1 66 ? 30.252 13.624 -6.896 1.00 88.44 66 LEU A CA 1
ATOM 520 C C . LEU A 1 66 ? 28.754 13.887 -7.113 1.00 88.44 66 LEU A C 1
ATOM 522 O O . LEU A 1 66 ? 28.139 14.574 -6.306 1.00 88.44 66 LEU A O 1
ATOM 526 N N . SER A 1 67 ? 28.174 13.393 -8.213 1.00 82.44 67 SER A N 1
ATOM 527 C CA . SER A 1 67 ? 26.795 13.728 -8.617 1.00 82.44 67 SER A CA 1
ATOM 528 C C . SER A 1 67 ? 25.750 12.734 -8.116 1.00 82.44 67 SER A C 1
ATOM 530 O O . SER A 1 67 ? 24.569 13.071 -8.092 1.00 82.44 67 SER A O 1
ATOM 532 N N . PHE A 1 68 ? 26.144 11.504 -7.775 1.00 77.44 68 PHE A N 1
ATOM 533 C CA . PHE A 1 68 ? 25.212 10.449 -7.387 1.00 77.44 68 PHE A CA 1
ATOM 534 C C . PHE A 1 68 ? 25.598 9.814 -6.050 1.00 77.44 68 PHE A C 1
ATOM 536 O O . PHE A 1 68 ? 26.722 9.362 -5.854 1.00 77.44 68 PHE A O 1
ATOM 543 N N . GLU A 1 69 ? 24.617 9.663 -5.159 1.00 66.25 69 GLU A N 1
ATOM 544 C CA . GLU A 1 69 ? 24.804 9.024 -3.847 1.00 66.25 69 GLU A CA 1
ATOM 545 C C . GLU A 1 69 ? 25.053 7.505 -3.924 1.00 66.25 69 GLU A C 1
ATOM 547 O O . GLU A 1 69 ? 25.515 6.888 -2.965 1.00 66.25 69 GLU A O 1
ATOM 552 N N . SER A 1 70 ? 24.719 6.864 -5.051 1.00 68.44 70 SER A N 1
ATOM 553 C CA . SER A 1 70 ? 24.924 5.429 -5.267 1.00 68.44 70 SER A CA 1
ATOM 554 C C . SER A 1 70 ? 25.636 5.157 -6.585 1.00 68.44 70 SER A C 1
ATOM 556 O O . SER A 1 70 ? 25.185 5.570 -7.653 1.00 68.44 70 SER A O 1
ATOM 558 N N . TRP A 1 71 ? 26.713 4.375 -6.516 1.00 68.88 71 TRP A N 1
ATOM 559 C CA . TRP A 1 71 ? 27.494 3.968 -7.686 1.00 68.88 71 TRP A CA 1
ATOM 560 C C . TRP A 1 71 ? 26.757 2.999 -8.614 1.00 68.88 71 TRP A C 1
ATOM 562 O O . TRP A 1 71 ? 26.985 3.016 -9.819 1.00 68.88 71 TRP A O 1
ATOM 572 N N . LEU A 1 72 ? 25.856 2.180 -8.066 1.00 70.69 72 LEU A N 1
ATOM 573 C CA . LEU A 1 72 ? 25.073 1.187 -8.813 1.00 70.69 72 LEU A CA 1
ATOM 574 C C . LEU A 1 72 ? 23.610 1.615 -9.010 1.00 70.69 72 LEU A C 1
ATOM 576 O O . LEU A 1 72 ? 22.769 0.797 -9.370 1.00 70.69 72 LEU A O 1
ATOM 580 N N . GLY A 1 73 ? 23.293 2.891 -8.770 1.00 66.62 73 GLY A N 1
ATOM 581 C CA . GLY A 1 73 ? 21.973 3.442 -9.071 1.00 66.62 73 GLY A CA 1
ATOM 582 C C . GLY A 1 73 ? 21.709 3.483 -10.580 1.00 66.62 73 GLY A C 1
ATOM 583 O O . GLY A 1 73 ? 22.637 3.659 -11.372 1.00 66.62 73 GLY A O 1
ATOM 584 N N . GLY A 1 74 ? 20.440 3.370 -10.988 1.00 73.62 74 GLY A N 1
ATOM 585 C CA . GLY A 1 74 ? 20.056 3.321 -12.406 1.00 73.62 74 GLY A CA 1
ATOM 586 C C . GLY A 1 74 ? 20.597 4.496 -13.235 1.00 73.62 74 GLY A C 1
ATOM 587 O O . GLY A 1 74 ? 21.183 4.282 -14.295 1.00 73.62 74 GLY A O 1
ATOM 588 N N . LYS A 1 75 ? 20.504 5.731 -12.715 1.00 80.06 75 LYS A N 1
ATOM 589 C CA . LYS A 1 75 ? 21.025 6.946 -13.378 1.00 80.06 75 LYS A CA 1
ATOM 590 C C . LYS A 1 75 ? 22.559 6.968 -13.468 1.00 80.06 75 LYS A C 1
ATOM 592 O O . LYS A 1 75 ? 23.098 7.413 -14.481 1.00 80.06 75 LYS A O 1
ATOM 597 N N . SER A 1 76 ? 23.266 6.440 -12.467 1.00 81.31 76 SER A N 1
ATOM 598 C CA . SER A 1 76 ? 24.734 6.330 -12.450 1.00 81.31 76 SER A CA 1
ATOM 599 C C . SER A 1 76 ? 25.230 5.341 -13.505 1.00 81.31 76 SER A C 1
ATOM 601 O O . SER A 1 76 ? 26.113 5.664 -14.300 1.00 81.31 76 SER A O 1
ATOM 603 N N . VAL A 1 77 ? 24.608 4.157 -13.562 1.00 83.75 77 VAL A N 1
ATOM 604 C CA . VAL A 1 77 ? 24.927 3.112 -14.548 1.00 83.75 77 VAL A CA 1
ATOM 605 C C . VAL A 1 77 ? 24.613 3.596 -15.962 1.00 83.75 77 VAL A C 1
ATOM 607 O O . VAL A 1 77 ? 25.433 3.425 -16.863 1.00 83.75 77 VAL A O 1
ATOM 610 N N . LEU A 1 78 ? 23.470 4.258 -16.157 1.00 87.62 78 LEU A N 1
ATOM 611 C CA . LEU A 1 78 ? 23.101 4.835 -17.447 1.00 87.62 78 LEU A CA 1
ATOM 612 C C . LEU A 1 78 ? 24.065 5.951 -17.880 1.00 87.62 78 LEU A C 1
ATOM 614 O O . LEU A 1 78 ? 24.483 5.964 -19.035 1.00 87.62 78 LEU A O 1
ATOM 618 N N . SER A 1 79 ? 24.472 6.838 -16.965 1.00 90.12 79 SER A N 1
ATOM 619 C CA . SER A 1 79 ? 25.475 7.883 -17.236 1.00 90.12 79 SER A CA 1
ATOM 620 C C . SER A 1 79 ? 26.795 7.287 -17.705 1.00 90.12 79 SER A C 1
ATOM 622 O O . SER A 1 79 ? 27.339 7.700 -18.729 1.00 90.12 79 SER A O 1
ATOM 624 N N . PHE A 1 80 ? 27.282 6.271 -16.989 1.00 91.56 80 PHE A N 1
ATOM 625 C CA . PHE A 1 80 ? 28.489 5.550 -17.369 1.00 91.56 80 PHE A CA 1
ATOM 626 C C . PHE A 1 80 ? 28.341 4.900 -18.749 1.00 91.56 80 PHE A C 1
ATOM 628 O O . PHE A 1 80 ? 29.217 5.042 -19.601 1.00 91.56 80 PHE A O 1
ATOM 635 N N . PHE A 1 81 ? 27.213 4.229 -18.995 1.00 92.69 81 PHE A N 1
ATOM 636 C CA . PHE A 1 81 ? 26.954 3.534 -20.251 1.00 92.69 81 PHE A CA 1
ATOM 637 C C . PHE A 1 81 ? 26.895 4.492 -21.448 1.00 92.69 81 PHE A C 1
ATOM 639 O O . PHE A 1 81 ? 27.569 4.246 -22.448 1.00 92.69 81 PHE A O 1
ATOM 646 N N . VAL A 1 82 ? 26.167 5.612 -21.334 1.00 93.38 82 VAL A N 1
ATOM 647 C CA . VAL A 1 82 ? 26.105 6.657 -22.371 1.00 93.38 82 VAL A CA 1
ATOM 648 C C . VAL A 1 82 ? 27.510 7.149 -22.704 1.00 93.38 82 VAL A C 1
ATOM 650 O O . VAL A 1 82 ? 27.908 7.118 -23.869 1.00 93.38 82 VAL A O 1
ATOM 653 N N . VAL A 1 83 ? 28.300 7.539 -21.700 1.00 93.88 83 VAL A N 1
ATOM 654 C CA . VAL A 1 83 ? 29.660 8.033 -21.945 1.00 93.88 83 VAL A CA 1
ATOM 655 C C . VAL A 1 83 ? 30.521 6.974 -22.630 1.00 93.88 83 VAL A C 1
ATOM 657 O O . VAL A 1 83 ? 31.138 7.266 -23.653 1.00 93.88 83 VAL A O 1
ATOM 660 N N . VAL A 1 84 ? 30.541 5.738 -22.126 1.00 93.94 84 VAL A N 1
ATOM 661 C CA . VAL A 1 84 ? 31.356 4.657 -22.704 1.00 93.94 84 VAL A CA 1
ATOM 662 C C . VAL A 1 84 ? 31.000 4.408 -24.170 1.00 93.94 84 VAL A C 1
ATOM 664 O O . VAL A 1 84 ? 31.901 4.226 -24.989 1.00 93.94 84 VAL A O 1
ATOM 667 N N . VAL A 1 85 ? 29.716 4.453 -24.531 1.00 94.44 85 VAL A N 1
ATOM 668 C CA . VAL A 1 85 ? 29.266 4.288 -25.920 1.00 94.44 85 VAL A CA 1
ATOM 669 C C . VAL A 1 85 ? 29.794 5.411 -26.821 1.00 94.44 85 VAL A C 1
ATOM 671 O O . VAL A 1 85 ? 30.336 5.126 -27.893 1.00 94.44 85 VAL A O 1
ATOM 674 N N . PHE A 1 86 ? 29.717 6.673 -26.390 1.00 93.75 86 PHE A N 1
ATOM 675 C CA . PHE A 1 86 ? 30.215 7.810 -27.179 1.00 93.75 86 PHE A CA 1
ATOM 676 C C . PHE A 1 86 ? 31.751 7.897 -27.225 1.00 93.75 86 PHE A C 1
ATOM 678 O O . PHE A 1 86 ? 32.313 8.282 -28.252 1.00 93.75 86 PHE A O 1
ATOM 685 N N . LEU A 1 87 ? 32.460 7.471 -26.175 1.00 92.12 87 LEU A N 1
ATOM 686 C CA . LEU A 1 87 ? 33.922 7.333 -26.212 1.00 92.12 87 LEU A CA 1
ATOM 687 C C . LEU A 1 87 ? 34.350 6.178 -27.129 1.00 92.12 87 LEU A C 1
ATOM 689 O O . LEU A 1 87 ? 35.299 6.311 -27.906 1.00 92.12 87 LEU A O 1
ATOM 693 N N . LYS A 1 88 ? 33.615 5.057 -27.111 1.00 92.62 88 LYS A N 1
ATOM 694 C CA . LYS A 1 88 ? 33.852 3.935 -28.028 1.00 92.62 88 LYS A CA 1
ATOM 695 C C . LYS A 1 88 ? 33.588 4.329 -29.483 1.00 92.62 88 LYS A C 1
ATOM 697 O O . LYS A 1 88 ? 34.311 3.864 -30.365 1.00 92.62 88 LYS A O 1
ATOM 702 N N . TRP A 1 89 ? 32.616 5.207 -29.740 1.00 92.06 89 TRP A N 1
ATOM 703 C CA . TRP A 1 89 ? 32.405 5.825 -31.052 1.00 92.06 89 TRP A CA 1
ATOM 704 C C . TRP A 1 89 ? 33.634 6.612 -31.530 1.00 92.06 89 TRP A C 1
ATOM 706 O O . TRP A 1 89 ? 34.056 6.437 -32.677 1.00 92.06 89 TRP A O 1
ATOM 716 N N . ALA A 1 90 ? 34.270 7.400 -30.658 1.00 89.44 90 ALA A N 1
ATOM 717 C CA . ALA A 1 90 ? 35.485 8.140 -31.006 1.00 89.44 90 ALA A CA 1
ATOM 718 C C . ALA A 1 90 ? 36.608 7.213 -31.525 1.00 89.44 90 ALA A C 1
ATOM 720 O O . ALA A 1 90 ? 37.318 7.558 -32.469 1.00 89.44 90 ALA A O 1
ATOM 721 N N . GLU A 1 91 ? 36.723 6.000 -30.975 1.00 89.06 91 GLU A N 1
ATOM 722 C CA . GLU A 1 91 ? 37.743 5.009 -31.351 1.00 89.06 91 GLU A CA 1
ATOM 723 C C . GLU A 1 91 ? 37.340 4.043 -32.475 1.00 89.06 91 GLU A C 1
ATOM 725 O O . GLU A 1 91 ? 38.183 3.274 -32.950 1.00 89.06 91 GLU A O 1
ATOM 730 N N . ALA A 1 92 ? 36.076 4.041 -32.901 1.00 89.38 92 ALA A N 1
ATOM 731 C CA . ALA A 1 92 ? 35.558 3.058 -33.845 1.00 89.38 92 ALA A CA 1
ATOM 732 C C . ALA A 1 92 ? 36.216 3.196 -35.225 1.00 89.38 92 ALA A C 1
ATOM 734 O O . ALA A 1 92 ? 36.175 4.255 -35.848 1.00 89.38 92 ALA A O 1
ATOM 735 N N . LYS A 1 93 ? 36.818 2.114 -35.732 1.00 85.44 93 LYS A N 1
ATOM 736 C CA . LYS A 1 93 ? 37.465 2.108 -37.061 1.00 85.44 93 LYS A CA 1
ATOM 737 C C . LYS A 1 93 ? 37.062 0.909 -37.901 1.00 85.44 93 LYS A C 1
ATOM 739 O O . LYS A 1 93 ? 36.959 1.013 -39.123 1.00 85.44 93 LYS A O 1
ATOM 744 N N . THR A 1 94 ? 36.829 -0.229 -37.258 1.00 88.62 94 THR A N 1
ATOM 745 C CA . THR A 1 94 ? 36.514 -1.484 -37.938 1.00 88.62 94 THR A CA 1
ATOM 746 C C . THR A 1 94 ? 35.009 -1.684 -38.051 1.00 88.62 94 THR A C 1
ATOM 748 O O . THR A 1 94 ? 34.244 -1.204 -37.219 1.00 88.62 94 THR A O 1
ATOM 751 N N . ARG A 1 95 ? 34.561 -2.462 -39.045 1.00 88.81 95 ARG A N 1
ATOM 752 C CA . ARG A 1 95 ? 33.151 -2.872 -39.174 1.00 88.81 95 ARG A CA 1
ATOM 753 C C . ARG A 1 95 ? 32.600 -3.492 -37.881 1.00 88.81 95 ARG A C 1
ATOM 755 O O . ARG A 1 95 ? 31.463 -3.216 -37.511 1.00 88.81 95 ARG A O 1
ATOM 762 N N . ARG A 1 96 ? 33.422 -4.277 -37.175 1.00 89.62 96 ARG A N 1
ATOM 763 C CA . ARG A 1 96 ? 33.078 -4.874 -35.877 1.00 89.62 96 ARG A CA 1
ATOM 764 C C . ARG A 1 96 ? 32.772 -3.812 -34.820 1.00 89.62 96 ARG A C 1
ATOM 766 O O . ARG A 1 96 ? 31.804 -3.978 -34.088 1.00 89.62 96 ARG A O 1
ATOM 773 N N . ASP A 1 97 ? 33.547 -2.728 -34.756 1.00 91.50 97 ASP A N 1
ATOM 774 C CA . ASP A 1 97 ? 33.303 -1.646 -33.791 1.00 91.50 97 ASP A CA 1
ATOM 775 C C . ASP A 1 97 ? 31.932 -0.997 -34.011 1.00 91.50 97 ASP A C 1
ATOM 777 O O . ASP A 1 97 ? 31.188 -0.783 -33.059 1.00 91.50 97 ASP A O 1
ATOM 781 N N . TYR A 1 98 ? 31.566 -0.736 -35.268 1.00 92.12 98 TYR A N 1
ATOM 782 C CA . TYR A 1 98 ? 30.270 -0.141 -35.593 1.00 92.12 98 TYR A CA 1
ATOM 783 C C . TYR A 1 98 ? 29.095 -1.087 -35.306 1.00 92.12 98 TYR A C 1
ATOM 785 O O . TYR A 1 98 ? 28.061 -0.629 -34.831 1.00 92.12 98 TYR A O 1
ATOM 793 N N . LEU A 1 99 ? 29.251 -2.401 -35.524 1.00 92.56 99 LEU A N 1
ATOM 794 C CA . LEU A 1 99 ? 28.237 -3.387 -35.125 1.00 92.56 99 LEU A CA 1
ATOM 795 C C . LEU A 1 99 ? 28.045 -3.427 -33.604 1.00 92.56 99 LEU A C 1
ATOM 797 O O . LEU A 1 99 ? 26.910 -3.456 -33.136 1.00 92.56 99 LEU A O 1
ATOM 801 N N . LEU A 1 100 ? 29.135 -3.371 -32.831 1.00 93.44 100 LEU A N 1
ATOM 802 C CA . LEU A 1 100 ? 29.059 -3.295 -31.368 1.00 93.44 100 LEU A CA 1
ATOM 803 C C . LEU A 1 100 ? 28.311 -2.042 -30.901 1.00 93.44 100 LEU A C 1
ATOM 805 O O . LEU A 1 100 ? 27.508 -2.126 -29.979 1.00 93.44 100 LEU A O 1
ATOM 809 N N . LEU A 1 101 ? 28.532 -0.899 -31.553 1.00 94.44 101 LEU A N 1
ATOM 810 C CA . LEU A 1 101 ? 27.829 0.345 -31.237 1.00 94.44 101 LEU A CA 1
ATOM 811 C C . LEU A 1 101 ? 26.336 0.284 -31.580 1.00 94.44 101 LEU A C 1
ATOM 813 O O . LEU A 1 101 ? 25.522 0.792 -30.815 1.00 94.44 101 LEU A O 1
ATOM 817 N N . ILE A 1 102 ? 25.961 -0.388 -32.672 1.00 93.50 102 ILE A N 1
ATOM 818 C CA . ILE A 1 102 ? 24.550 -0.653 -32.982 1.00 93.50 102 ILE A CA 1
ATOM 819 C C . ILE A 1 102 ? 23.913 -1.531 -31.898 1.00 93.50 102 ILE A C 1
ATOM 821 O O . ILE A 1 102 ? 22.834 -1.203 -31.413 1.00 93.50 102 ILE A O 1
ATOM 825 N N . PHE A 1 103 ? 24.570 -2.606 -31.456 1.00 92.38 103 PHE A N 1
ATOM 826 C CA . PHE A 1 103 ? 24.030 -3.425 -30.364 1.00 92.38 103 PHE A CA 1
ATOM 827 C C . PHE A 1 103 ? 23.961 -2.662 -29.037 1.00 92.38 103 PHE A C 1
ATOM 829 O O . PHE A 1 103 ? 22.974 -2.780 -28.317 1.00 92.38 103 PHE A O 1
ATOM 836 N N . ALA A 1 104 ? 24.952 -1.820 -28.738 1.00 93.38 104 ALA A N 1
ATOM 837 C CA . ALA A 1 104 ? 24.904 -0.944 -27.572 1.00 93.38 104 ALA A CA 1
ATOM 838 C C . ALA A 1 104 ? 23.733 0.054 -27.649 1.00 93.38 104 ALA A C 1
ATOM 840 O O . ALA A 1 104 ? 23.109 0.336 -26.628 1.00 93.38 104 ALA A O 1
ATOM 841 N N . SER A 1 105 ? 23.380 0.525 -28.851 1.00 92.94 105 SER A N 1
ATOM 842 C CA . SER A 1 105 ? 22.223 1.405 -29.061 1.00 92.94 105 SER A CA 1
ATOM 843 C C . SER A 1 105 ? 20.884 0.726 -28.751 1.00 92.94 105 SER A C 1
ATOM 845 O O . SER A 1 105 ? 19.977 1.400 -28.277 1.00 92.94 105 SER A O 1
ATOM 847 N N . VAL A 1 106 ? 20.771 -0.604 -28.906 1.00 91.00 106 VAL A N 1
ATOM 848 C CA . VAL A 1 106 ? 19.576 -1.366 -28.476 1.00 91.00 106 VAL A CA 1
ATOM 849 C C . VAL A 1 106 ? 19.390 -1.257 -26.974 1.00 91.00 106 VAL A C 1
ATOM 851 O O . VAL A 1 106 ? 18.299 -0.951 -26.503 1.00 91.00 106 VAL A O 1
ATOM 854 N N . ILE A 1 107 ? 20.469 -1.499 -26.226 1.00 89.81 107 ILE A N 1
ATOM 855 C CA . ILE A 1 107 ? 20.451 -1.428 -24.765 1.00 89.81 107 ILE A CA 1
ATOM 856 C C . ILE A 1 107 ? 20.138 0.006 -24.335 1.00 89.81 107 ILE A C 1
ATOM 858 O O . ILE A 1 107 ? 19.290 0.213 -23.472 1.00 89.81 107 ILE A O 1
ATOM 862 N N . LEU A 1 108 ? 20.766 0.998 -24.972 1.00 90.50 108 LEU A N 1
ATOM 863 C CA . LEU A 1 108 ? 20.537 2.405 -24.655 1.00 90.50 108 LEU A CA 1
ATOM 864 C C . LEU A 1 108 ? 19.091 2.836 -24.939 1.00 90.50 108 LEU A C 1
ATOM 866 O O . LEU A 1 108 ? 18.487 3.494 -24.098 1.00 90.50 108 LEU A O 1
ATOM 870 N N . ALA A 1 109 ? 18.516 2.422 -26.071 1.00 89.75 109 ALA A N 1
ATOM 871 C CA . ALA A 1 109 ? 17.120 2.689 -26.408 1.00 89.75 109 ALA A CA 1
ATOM 872 C C . ALA A 1 109 ? 16.156 2.012 -25.425 1.00 89.75 109 ALA A C 1
ATOM 874 O O . ALA A 1 109 ? 15.216 2.648 -24.960 1.00 89.75 109 ALA A O 1
ATOM 875 N N . ALA A 1 110 ? 16.414 0.752 -25.060 1.00 85.25 110 ALA A N 1
ATOM 876 C CA . ALA A 1 110 ? 15.593 0.021 -24.099 1.00 85.25 110 ALA A CA 1
ATOM 877 C C . ALA A 1 110 ? 15.600 0.686 -22.715 1.00 85.25 110 ALA A C 1
ATOM 879 O O . ALA A 1 110 ? 14.542 0.869 -22.122 1.00 85.25 110 ALA A O 1
ATOM 880 N N . VAL A 1 111 ? 16.774 1.091 -22.216 1.00 81.81 111 VAL A N 1
ATOM 881 C CA . VAL A 1 111 ? 16.887 1.782 -20.922 1.00 81.81 111 VAL A CA 1
ATOM 882 C C . VAL A 1 111 ? 16.320 3.202 -20.998 1.00 81.81 111 VAL A C 1
ATOM 884 O O . VAL A 1 111 ? 15.646 3.634 -20.072 1.00 81.81 111 VAL A O 1
ATOM 887 N N . GLY A 1 112 ? 16.546 3.926 -22.099 1.00 80.38 112 GLY A N 1
ATOM 888 C CA . GLY A 1 112 ? 15.990 5.263 -22.318 1.00 80.38 112 GLY A CA 1
ATOM 889 C C . GLY A 1 112 ? 14.460 5.277 -22.359 1.00 80.38 112 GLY A C 1
ATOM 890 O O . GLY A 1 112 ? 13.846 6.173 -21.785 1.00 80.38 112 GLY A O 1
ATOM 891 N N . ALA A 1 113 ? 13.845 4.255 -22.961 1.00 82.00 113 ALA A N 1
ATOM 892 C CA . ALA A 1 113 ? 12.393 4.108 -23.033 1.00 82.00 113 ALA A CA 1
ATOM 893 C C . ALA A 1 113 ? 11.726 3.928 -21.657 1.00 82.00 113 ALA A C 1
ATOM 895 O O . ALA A 1 113 ? 10.554 4.261 -21.519 1.00 82.00 113 ALA A O 1
ATOM 896 N N . LEU A 1 114 ? 12.459 3.468 -20.631 1.00 75.19 114 LEU A N 1
ATOM 897 C CA . LEU A 1 114 ? 11.932 3.336 -19.264 1.00 75.19 114 LEU A CA 1
ATOM 898 C C . LEU A 1 114 ? 11.555 4.679 -18.629 1.00 75.19 114 LEU A C 1
ATOM 900 O O . LEU A 1 114 ? 10.802 4.697 -17.665 1.00 75.19 114 LEU A O 1
ATOM 904 N N . TYR A 1 115 ? 12.095 5.790 -19.131 1.00 74.19 115 TYR A N 1
ATOM 905 C CA . TYR A 1 115 ? 11.859 7.109 -18.549 1.00 74.19 115 TYR A CA 1
ATOM 906 C C . TYR A 1 115 ? 10.720 7.877 -19.225 1.00 74.19 115 TYR A C 1
ATOM 908 O O . TYR A 1 115 ? 10.268 8.884 -18.686 1.00 74.19 115 TYR A O 1
ATOM 916 N N . TRP A 1 116 ? 10.275 7.450 -20.412 1.00 75.62 116 TRP A N 1
ATOM 917 C CA . TRP A 1 116 ? 9.246 8.138 -21.193 1.00 75.62 116 TRP A CA 1
ATOM 918 C C . TRP A 1 116 ? 8.036 7.220 -21.409 1.00 75.62 116 TRP A C 1
ATOM 920 O O . TRP A 1 116 ? 8.063 6.337 -22.266 1.00 75.62 116 TRP A O 1
ATOM 930 N N . GLU A 1 117 ? 6.943 7.478 -20.687 1.00 71.19 117 GLU A N 1
ATOM 931 C CA . GLU A 1 117 ? 5.695 6.694 -20.738 1.00 71.19 117 GLU A CA 1
ATOM 932 C C . GLU A 1 117 ? 4.575 7.418 -21.510 1.00 71.19 117 GLU A C 1
ATOM 934 O O . GLU A 1 117 ? 3.449 7.564 -21.042 1.00 71.19 117 GLU A O 1
ATOM 939 N N . ASN A 1 118 ? 4.871 7.944 -22.698 1.00 81.00 118 ASN A N 1
ATOM 940 C CA . ASN A 1 118 ? 3.901 8.713 -23.483 1.00 81.00 118 ASN A CA 1
ATOM 941 C C . ASN A 1 118 ? 3.916 8.338 -24.972 1.00 81.00 118 ASN A C 1
ATOM 943 O O . ASN A 1 118 ? 4.798 7.628 -25.457 1.00 81.00 118 ASN A O 1
ATOM 947 N N . LEU A 1 119 ? 2.933 8.844 -25.723 1.00 86.19 119 LEU A N 1
ATOM 948 C CA . LEU A 1 119 ? 2.836 8.618 -27.170 1.00 86.19 119 LEU A CA 1
ATOM 949 C C . LEU A 1 119 ? 4.099 9.080 -27.921 1.00 86.19 119 LEU A C 1
ATOM 951 O O . LEU A 1 119 ? 4.493 8.465 -28.911 1.00 86.19 119 LEU A O 1
ATOM 955 N N . LEU A 1 120 ? 4.762 10.132 -27.431 1.00 86.44 120 LEU A N 1
ATOM 956 C CA . LEU A 1 120 ? 6.007 10.632 -28.007 1.00 86.44 120 LEU A CA 1
ATOM 957 C C . LEU A 1 120 ? 7.137 9.594 -27.916 1.00 86.44 120 LEU A C 1
ATOM 959 O O . LEU A 1 120 ? 7.876 9.429 -28.883 1.00 86.44 120 LEU A O 1
ATOM 963 N N . SER A 1 121 ? 7.221 8.851 -26.810 1.00 84.88 121 SER A N 1
ATOM 964 C CA . SER A 1 121 ? 8.142 7.721 -26.632 1.00 84.88 121 SER A CA 1
ATOM 965 C C . SER A 1 121 ? 7.934 6.646 -27.696 1.00 84.88 121 SER A C 1
ATOM 967 O O . SER A 1 121 ? 8.888 6.194 -28.327 1.00 84.88 121 SER A O 1
ATOM 969 N N . ALA A 1 122 ? 6.676 6.291 -27.979 1.00 86.06 122 ALA A N 1
ATOM 970 C CA . ALA A 1 122 ? 6.357 5.295 -29.000 1.00 86.06 122 ALA A CA 1
ATOM 971 C C . ALA A 1 122 ? 6.802 5.746 -30.404 1.00 86.06 122 ALA A C 1
ATOM 973 O O . ALA A 1 122 ? 7.412 4.972 -31.146 1.00 86.06 122 ALA A O 1
ATOM 974 N N . ILE A 1 123 ? 6.554 7.014 -30.754 1.00 91.44 123 ILE A N 1
ATOM 975 C CA . ILE A 1 123 ? 6.997 7.599 -32.030 1.00 91.44 123 ILE A CA 1
ATOM 976 C C . ILE A 1 123 ? 8.529 7.643 -32.098 1.00 91.44 123 ILE A C 1
ATOM 978 O O . ILE A 1 123 ? 9.119 7.272 -33.113 1.00 91.44 123 ILE A O 1
ATOM 982 N N . HIS A 1 124 ? 9.191 8.060 -31.017 1.00 91.88 124 HIS A N 1
ATOM 983 C CA . HIS A 1 124 ? 10.650 8.107 -30.933 1.00 91.88 124 HIS A CA 1
ATOM 984 C C . HIS A 1 124 ? 11.279 6.717 -31.103 1.00 91.88 124 HIS A C 1
ATOM 986 O O . HIS A 1 124 ? 12.193 6.562 -31.914 1.00 91.88 124 HIS A O 1
ATOM 992 N N . MET A 1 125 ? 10.736 5.687 -30.449 1.00 90.50 125 MET A N 1
ATOM 993 C CA . MET A 1 125 ? 11.199 4.302 -30.588 1.00 90.50 125 MET A CA 1
ATOM 994 C C . MET A 1 125 ? 11.010 3.754 -32.008 1.00 90.50 125 MET A C 1
ATOM 996 O O . MET A 1 125 ? 11.873 3.026 -32.510 1.00 90.50 125 MET A O 1
ATOM 1000 N N . LEU A 1 126 ? 9.940 4.144 -32.708 1.00 90.88 126 LEU A N 1
ATOM 1001 C CA . LEU A 1 126 ? 9.768 3.822 -34.128 1.00 90.88 126 LEU A CA 1
ATOM 1002 C C . LEU A 1 126 ? 10.883 4.453 -34.982 1.00 90.88 126 LEU A C 1
ATOM 1004 O O . LEU A 1 126 ? 11.483 3.793 -35.828 1.00 90.88 126 LEU A O 1
ATOM 1008 N N . VAL A 1 127 ? 11.217 5.721 -34.735 1.00 93.75 127 VAL A N 1
ATOM 1009 C CA . VAL A 1 127 ? 12.301 6.417 -35.449 1.00 93.75 127 VAL A CA 1
ATOM 1010 C C . VAL A 1 127 ? 13.665 5.784 -35.150 1.00 93.75 127 VAL A C 1
ATOM 1012 O O . VAL A 1 127 ? 14.470 5.592 -36.064 1.00 93.75 127 VAL A O 1
ATOM 1015 N N . VAL A 1 128 ? 13.922 5.414 -33.893 1.00 93.81 128 VAL A N 1
ATOM 1016 C CA . VAL A 1 128 ? 15.152 4.729 -33.467 1.00 93.81 128 VAL A CA 1
ATOM 1017 C C . VAL A 1 128 ? 15.305 3.378 -34.159 1.00 93.81 128 VAL A C 1
ATOM 1019 O O . VAL A 1 128 ? 16.364 3.094 -34.721 1.00 93.81 128 VAL A O 1
ATOM 1022 N N . THR A 1 129 ? 14.259 2.551 -34.150 1.00 91.94 129 THR A N 1
ATOM 1023 C CA . THR A 1 129 ? 14.295 1.226 -34.784 1.00 91.94 129 THR A CA 1
ATOM 1024 C C . THR A 1 129 ? 14.521 1.341 -36.289 1.00 91.94 129 THR A C 1
ATOM 1026 O O . THR A 1 129 ? 15.365 0.622 -36.827 1.00 91.94 129 THR A O 1
ATOM 1029 N N . LEU A 1 130 ? 13.884 2.307 -36.961 1.00 92.62 130 LEU A N 1
ATOM 1030 C CA . LEU A 1 130 ? 14.143 2.614 -38.370 1.00 92.62 130 LEU A CA 1
ATOM 1031 C C . LEU A 1 130 ? 15.609 3.002 -38.604 1.00 92.62 130 LEU A C 1
ATOM 1033 O O . LEU A 1 130 ? 16.271 2.395 -39.446 1.00 92.62 130 LEU A O 1
ATOM 1037 N N . ALA A 1 131 ? 16.150 3.960 -37.846 1.00 93.81 131 ALA A N 1
ATOM 1038 C CA . ALA A 1 131 ? 17.545 4.393 -37.971 1.00 93.81 131 ALA A CA 1
ATOM 1039 C C . ALA A 1 131 ? 18.541 3.241 -37.741 1.00 93.81 131 ALA A C 1
ATOM 1041 O O . ALA A 1 131 ? 19.547 3.115 -38.450 1.00 93.81 131 ALA A O 1
ATOM 1042 N N . MET A 1 132 ? 18.227 2.349 -36.804 1.00 93.06 132 MET A N 1
ATOM 1043 C CA . MET A 1 132 ? 19.041 1.183 -36.499 1.00 93.06 132 MET A CA 1
ATOM 1044 C C . MET A 1 132 ? 19.021 0.151 -37.637 1.00 93.06 132 MET A C 1
ATOM 1046 O O . MET A 1 132 ? 20.081 -0.333 -38.045 1.00 93.06 132 MET A O 1
ATOM 1050 N N . THR A 1 133 ? 17.851 -0.137 -38.220 1.00 92.69 133 THR A N 1
ATOM 1051 C CA . THR A 1 133 ? 17.744 -1.001 -39.408 1.00 92.69 133 THR A CA 1
ATOM 1052 C C . THR A 1 133 ? 18.491 -0.394 -40.597 1.00 92.69 133 THR A C 1
ATOM 1054 O O . THR A 1 133 ? 19.244 -1.096 -41.274 1.00 92.69 133 THR A O 1
ATOM 1057 N N . MET A 1 134 ? 18.359 0.920 -40.816 1.00 92.25 134 MET A N 1
ATOM 1058 C CA . MET A 1 134 ? 19.085 1.652 -41.864 1.00 92.25 134 MET A CA 1
ATOM 1059 C C . MET A 1 134 ? 20.604 1.520 -41.679 1.00 92.25 134 MET A C 1
ATOM 1061 O O . MET A 1 134 ? 21.326 1.274 -42.645 1.00 92.25 134 MET A O 1
ATOM 1065 N N . SER A 1 135 ? 21.092 1.606 -40.437 1.00 92.94 135 SER A N 1
ATOM 1066 C CA . SER A 1 135 ? 22.509 1.418 -40.104 1.00 92.94 135 SER A CA 1
ATOM 1067 C C . SER A 1 135 ? 22.995 -0.007 -40.367 1.00 92.94 135 SER A C 1
ATOM 1069 O O . SER A 1 135 ? 24.080 -0.191 -40.921 1.00 92.94 135 SER A O 1
ATOM 1071 N N . LEU A 1 136 ? 22.195 -1.022 -40.028 1.00 92.69 136 LEU A N 1
ATOM 1072 C CA . LEU A 1 136 ? 22.527 -2.425 -40.292 1.00 92.69 136 LEU A CA 1
ATOM 1073 C C . LEU A 1 136 ? 22.608 -2.722 -41.793 1.00 92.69 136 LEU A C 1
ATOM 1075 O O . LEU A 1 136 ? 23.582 -3.341 -42.232 1.00 92.69 136 LEU A O 1
ATOM 1079 N N . VAL A 1 137 ? 21.639 -2.239 -42.579 1.00 92.06 137 VAL A N 1
ATOM 1080 C CA . VAL A 1 137 ? 21.635 -2.374 -44.045 1.00 92.06 137 VAL A CA 1
ATOM 1081 C C . VAL A 1 137 ? 22.822 -1.625 -44.655 1.00 92.06 137 VAL A C 1
ATOM 1083 O O . VAL A 1 137 ? 23.521 -2.180 -45.499 1.00 92.06 137 VAL A O 1
ATOM 1086 N N . ALA A 1 138 ? 23.124 -0.410 -44.185 1.00 91.00 138 ALA A N 1
ATOM 1087 C CA . ALA A 1 138 ? 24.266 0.368 -44.665 1.00 91.00 138 ALA A CA 1
ATOM 1088 C C . ALA A 1 138 ? 25.619 -0.314 -44.395 1.00 91.00 138 ALA A C 1
ATOM 1090 O O . ALA A 1 138 ? 26.516 -0.232 -45.231 1.00 91.00 138 ALA A O 1
ATOM 1091 N N . ILE A 1 139 ? 25.776 -0.992 -43.251 1.00 90.56 139 ILE A N 1
ATOM 1092 C CA . ILE A 1 139 ? 27.008 -1.722 -42.902 1.00 90.56 139 ILE A CA 1
ATOM 1093 C C . ILE A 1 139 ? 27.219 -2.964 -43.778 1.00 90.56 139 ILE A C 1
ATOM 1095 O O . ILE A 1 139 ? 28.364 -3.333 -44.045 1.00 90.56 139 ILE A O 1
ATOM 1099 N N . HIS A 1 140 ? 26.139 -3.641 -44.172 1.00 89.88 140 HIS A N 1
ATOM 1100 C CA . HIS A 1 140 ? 26.209 -4.889 -44.940 1.00 89.88 140 HIS A CA 1
ATOM 1101 C C . HIS A 1 140 ? 26.150 -4.671 -46.455 1.00 89.88 140 HIS A C 1
ATOM 1103 O O . HIS A 1 140 ? 26.617 -5.529 -47.199 1.00 89.88 140 HIS A O 1
ATOM 1109 N N . GLY A 1 141 ? 25.587 -3.552 -46.912 1.00 85.75 141 GLY A N 1
ATOM 1110 C CA . GLY A 1 141 ? 25.452 -3.248 -48.330 1.00 85.75 141 GLY A CA 1
ATOM 1111 C C . GLY A 1 141 ? 26.754 -2.771 -48.971 1.00 85.75 141 GLY A C 1
ATOM 1112 O O . GLY A 1 141 ? 27.527 -2.018 -48.372 1.00 85.75 141 GLY A O 1
ATOM 1113 N N . ASP A 1 142 ? 26.966 -3.185 -50.221 1.00 82.69 142 ASP A N 1
ATOM 1114 C CA . ASP A 1 142 ? 28.094 -2.732 -51.031 1.00 82.69 142 ASP A CA 1
ATOM 1115 C C . ASP A 1 142 ? 27.931 -1.234 -51.363 1.00 82.69 142 ASP A C 1
ATOM 1117 O O . ASP A 1 142 ? 26.937 -0.858 -51.997 1.00 82.69 142 ASP A O 1
ATOM 1121 N N . PRO A 1 143 ? 28.885 -0.362 -50.981 1.00 77.81 143 PRO A N 1
ATOM 1122 C CA . PRO A 1 143 ? 28.814 1.071 -51.258 1.00 77.81 143 PRO A CA 1
ATOM 1123 C C . PRO A 1 143 ? 28.715 1.422 -52.748 1.00 77.81 143 PRO A C 1
ATOM 1125 O O . PRO A 1 143 ? 28.259 2.517 -53.067 1.00 77.81 143 PRO A O 1
ATOM 1128 N N . LYS A 1 144 ? 29.129 0.531 -53.660 1.00 79.81 144 LYS A N 1
ATOM 1129 C CA . LYS A 1 144 ? 29.038 0.764 -55.110 1.00 79.81 144 LYS A CA 1
ATOM 1130 C C . LYS A 1 144 ? 27.620 0.598 -55.657 1.00 79.81 144 LYS A C 1
ATOM 1132 O O . LYS A 1 144 ? 27.286 1.205 -56.668 1.00 79.81 144 LYS A O 1
ATOM 1137 N N . VAL A 1 145 ? 26.800 -0.219 -54.999 1.00 82.25 145 VAL A N 1
ATOM 1138 C CA . VAL A 1 145 ? 25.447 -0.586 -55.453 1.00 82.25 145 VAL A CA 1
ATOM 1139 C C . VAL A 1 145 ? 24.373 0.094 -54.602 1.00 82.25 145 VAL A C 1
ATOM 1141 O O . VAL A 1 145 ? 23.286 0.416 -55.085 1.00 82.25 145 VAL A O 1
ATOM 1144 N N . LEU A 1 146 ? 24.668 0.337 -53.324 1.00 84.38 146 LEU A N 1
ATOM 1145 C CA . LEU A 1 146 ? 23.704 0.834 -52.353 1.00 84.38 146 LEU A CA 1
ATOM 1146 C C . LEU A 1 146 ? 23.431 2.337 -52.525 1.00 84.38 146 LEU A C 1
ATOM 1148 O O . LEU A 1 146 ? 24.046 3.190 -51.883 1.00 84.38 146 LEU A O 1
ATOM 1152 N N . THR A 1 147 ? 22.450 2.669 -53.363 1.00 86.94 147 THR A N 1
ATOM 1153 C CA . THR A 1 147 ? 21.887 4.024 -53.447 1.00 86.94 147 THR A CA 1
ATOM 1154 C C . THR A 1 147 ? 20.951 4.314 -52.267 1.00 86.94 147 THR A C 1
ATOM 1156 O O . THR A 1 147 ? 20.414 3.402 -51.637 1.00 86.94 147 THR A O 1
ATOM 1159 N N . ARG A 1 148 ? 20.698 5.601 -51.971 1.00 84.12 148 ARG A N 1
ATOM 1160 C CA . ARG A 1 148 ? 19.757 5.999 -50.900 1.00 84.12 148 ARG A CA 1
ATOM 1161 C C . ARG A 1 148 ? 18.357 5.415 -51.121 1.00 84.12 148 ARG A C 1
ATOM 1163 O O . ARG A 1 148 ? 17.759 4.919 -50.177 1.00 84.12 148 ARG A O 1
ATOM 1170 N N . SER A 1 149 ? 17.863 5.439 -52.360 1.00 87.12 149 SER A N 1
ATOM 1171 C CA . SER A 1 149 ? 16.551 4.879 -52.715 1.00 87.12 149 SER A CA 1
ATOM 1172 C C . SER A 1 149 ? 16.491 3.368 -52.470 1.00 87.12 149 SER A C 1
ATOM 1174 O O . SER A 1 149 ? 15.543 2.890 -51.847 1.00 87.12 149 SER A O 1
ATOM 1176 N N . LEU A 1 150 ? 17.531 2.629 -52.876 1.00 88.38 150 LEU A N 1
ATOM 1177 C CA . LEU A 1 150 ? 17.613 1.190 -52.631 1.00 88.38 150 LEU A CA 1
ATOM 1178 C C . LEU A 1 150 ? 17.636 0.875 -51.132 1.00 88.38 150 LEU A C 1
ATOM 1180 O O . LEU A 1 150 ? 16.938 -0.028 -50.689 1.00 88.38 150 LEU A O 1
ATOM 1184 N N . LEU A 1 151 ? 18.373 1.661 -50.346 1.00 89.12 151 LEU A N 1
ATOM 1185 C CA . LEU A 1 151 ? 18.439 1.516 -48.894 1.00 89.12 151 LEU A CA 1
ATOM 1186 C C . LEU A 1 151 ? 17.046 1.673 -48.252 1.00 89.12 151 LEU A C 1
ATOM 1188 O O . LEU A 1 151 ? 16.616 0.777 -47.526 1.00 89.12 151 LEU A O 1
ATOM 1192 N N . PHE A 1 152 ? 16.308 2.745 -48.567 1.00 90.50 152 PHE A N 1
ATOM 1193 C CA . PHE A 1 152 ? 14.937 2.934 -48.066 1.00 90.50 152 PHE A CA 1
ATOM 1194 C C . PHE A 1 152 ? 13.985 1.824 -48.529 1.00 90.50 152 PHE A C 1
ATOM 1196 O O . PHE A 1 152 ? 13.164 1.359 -47.740 1.00 90.50 152 PHE A O 1
ATOM 1203 N N . ARG A 1 153 ? 14.113 1.356 -49.778 1.00 92.31 153 ARG A N 1
ATOM 1204 C CA . ARG A 1 153 ? 13.309 0.244 -50.305 1.00 92.31 153 ARG A CA 1
ATOM 1205 C C . ARG A 1 153 ? 13.568 -1.056 -49.544 1.00 92.31 153 ARG A C 1
ATOM 1207 O O . ARG A 1 153 ? 12.610 -1.715 -49.153 1.00 92.31 153 ARG A O 1
ATOM 1214 N N . CYS A 1 154 ? 14.833 -1.405 -49.303 1.00 91.25 154 CYS A N 1
ATOM 1215 C CA . CYS A 1 154 ? 15.208 -2.592 -48.534 1.00 91.25 154 CYS A CA 1
ATOM 1216 C C . CYS A 1 154 ? 14.652 -2.531 -47.107 1.00 91.25 154 CYS A C 1
ATOM 1218 O O . CYS A 1 154 ? 14.063 -3.500 -46.637 1.00 91.25 154 CYS A O 1
ATOM 1220 N N . VAL A 1 155 ? 14.794 -1.388 -46.426 1.00 93.00 155 VAL A N 1
ATOM 1221 C CA . VAL A 1 155 ? 14.248 -1.212 -45.072 1.00 93.00 155 VAL A CA 1
ATOM 1222 C C . VAL A 1 155 ? 12.723 -1.317 -45.082 1.00 93.00 155 VAL A C 1
ATOM 1224 O O . VAL A 1 155 ? 12.172 -2.074 -44.289 1.00 93.00 155 VAL A O 1
ATOM 1227 N N . GLY A 1 156 ? 12.038 -0.663 -46.023 1.00 93.00 156 GLY A N 1
ATOM 1228 C CA . GLY A 1 156 ? 10.583 -0.773 -46.166 1.00 93.00 156 GLY A CA 1
ATOM 1229 C C . GLY A 1 156 ? 10.109 -2.215 -46.380 1.00 93.00 156 GLY A C 1
ATOM 1230 O O . GLY A 1 156 ? 9.155 -2.647 -45.740 1.00 93.00 156 GLY A O 1
ATOM 1231 N N . GLN A 1 157 ? 10.813 -2.990 -47.211 1.00 93.94 157 GLN A N 1
ATOM 1232 C CA . GLN A 1 157 ? 10.519 -4.412 -47.418 1.00 93.94 157 GLN A CA 1
ATOM 1233 C C . GLN A 1 157 ? 10.722 -5.246 -46.147 1.00 93.94 157 GLN A C 1
ATOM 1235 O O . GLN A 1 157 ? 9.886 -6.095 -45.851 1.00 93.94 157 GLN A O 1
ATOM 1240 N N . LEU A 1 158 ? 11.781 -4.995 -45.369 1.00 93.31 158 LEU A N 1
ATOM 1241 C CA . LEU A 1 158 ? 12.012 -5.695 -44.099 1.00 93.31 158 LEU A CA 1
ATOM 1242 C C . LEU A 1 158 ? 10.893 -5.431 -43.086 1.00 93.31 158 LEU A C 1
ATOM 1244 O O . LEU A 1 158 ? 10.419 -6.369 -42.450 1.00 93.31 158 LEU A O 1
ATOM 1248 N N . TYR A 1 159 ? 10.433 -4.183 -42.965 1.00 92.31 159 TYR A N 1
ATOM 1249 C CA . TYR A 1 159 ? 9.305 -3.854 -42.090 1.00 92.31 159 TYR A CA 1
ATOM 1250 C C . TYR A 1 159 ? 7.998 -4.463 -42.595 1.00 92.31 159 TYR A C 1
ATOM 1252 O O . TYR A 1 159 ? 7.241 -5.003 -41.795 1.00 92.31 159 TYR A O 1
ATOM 1260 N N . LEU A 1 160 ? 7.750 -4.448 -43.909 1.00 94.00 160 LEU A N 1
ATOM 1261 C CA . LEU A 1 160 ? 6.560 -5.066 -44.494 1.00 94.00 160 LEU A CA 1
ATOM 1262 C C . LEU A 1 160 ? 6.520 -6.581 -44.239 1.00 94.00 160 LEU A C 1
ATOM 1264 O O . LEU A 1 160 ? 5.466 -7.113 -43.908 1.00 94.00 160 LEU A O 1
ATOM 1268 N N . LEU A 1 161 ? 7.665 -7.262 -44.345 1.00 94.31 161 LEU A N 1
ATOM 1269 C CA . LEU A 1 161 ? 7.793 -8.690 -44.033 1.00 94.31 161 LEU A CA 1
ATOM 1270 C C . LEU A 1 161 ? 7.705 -8.973 -42.526 1.00 94.31 161 LEU A C 1
ATOM 1272 O O . LEU A 1 161 ? 7.213 -10.026 -42.128 1.00 94.31 161 LEU A O 1
ATOM 1276 N N . GLY A 1 162 ? 8.165 -8.044 -41.684 1.00 92.81 162 GLY A N 1
ATOM 1277 C CA . GLY A 1 162 ? 8.079 -8.152 -40.226 1.00 92.81 162 GLY A CA 1
ATOM 1278 C C . GLY A 1 162 ? 6.691 -7.841 -39.658 1.00 92.81 162 GLY A C 1
ATOM 1279 O O . GLY A 1 162 ? 6.350 -8.338 -38.586 1.00 92.81 162 GLY A O 1
ATOM 1280 N N . LEU A 1 163 ? 5.872 -7.058 -40.366 1.00 91.88 163 LEU A N 1
ATOM 1281 C CA . LEU A 1 163 ? 4.571 -6.585 -39.891 1.00 91.88 163 LEU A CA 1
ATOM 1282 C C . LEU A 1 163 ? 3.585 -7.729 -39.585 1.00 91.88 163 LEU A C 1
ATOM 1284 O O . LEU A 1 163 ? 2.994 -7.687 -38.508 1.00 91.88 163 LEU A O 1
ATOM 1288 N N . PRO A 1 164 ? 3.426 -8.779 -40.418 1.00 94.88 164 PRO A N 1
ATOM 1289 C CA . PRO A 1 164 ? 2.575 -9.921 -40.079 1.00 94.88 164 PRO A CA 1
ATOM 1290 C C . PRO A 1 164 ? 3.005 -10.627 -38.790 1.00 94.88 164 PRO A C 1
ATOM 1292 O O . PRO A 1 164 ? 2.161 -10.950 -37.958 1.00 94.88 164 PRO A O 1
ATOM 1295 N N . LEU A 1 165 ? 4.314 -10.819 -38.591 1.00 92.12 165 LEU A N 1
ATOM 1296 C CA . LEU A 1 165 ? 4.849 -11.430 -37.373 1.00 92.12 165 LEU A CA 1
ATOM 1297 C C . LEU A 1 165 ? 4.629 -10.525 -36.155 1.00 92.12 165 LEU A C 1
ATOM 1299 O O . LEU A 1 165 ? 4.234 -11.004 -35.096 1.00 92.12 165 LEU A O 1
ATOM 1303 N N . MET A 1 166 ? 4.839 -9.217 -36.313 1.00 90.19 166 MET A N 1
ATOM 1304 C CA . MET A 1 166 ? 4.566 -8.225 -35.275 1.00 90.19 166 MET A CA 1
ATOM 1305 C C . MET A 1 166 ? 3.086 -8.225 -34.882 1.00 90.19 166 MET A C 1
ATOM 1307 O O . MET A 1 166 ? 2.785 -8.223 -33.694 1.00 90.19 166 MET A O 1
ATOM 1311 N N . LEU A 1 167 ? 2.164 -8.253 -35.851 1.00 92.00 167 LEU A N 1
ATOM 1312 C CA . LEU A 1 167 ? 0.724 -8.307 -35.593 1.00 92.00 167 LEU A CA 1
ATOM 1313 C C . LEU A 1 167 ? 0.314 -9.617 -34.921 1.00 92.00 167 LEU A C 1
ATOM 1315 O O . LEU A 1 167 ? -0.465 -9.586 -33.973 1.00 92.00 167 LEU A O 1
ATOM 1319 N N . LEU A 1 168 ? 0.862 -10.749 -35.373 1.00 93.31 168 LEU A N 1
ATOM 1320 C CA . LEU A 1 168 ? 0.629 -12.043 -34.742 1.00 93.31 168 LEU A CA 1
ATOM 1321 C C . LEU A 1 168 ? 1.053 -11.995 -33.273 1.00 93.31 168 LEU A C 1
ATOM 1323 O O . LEU A 1 168 ? 0.227 -12.253 -32.404 1.00 93.31 168 LEU A O 1
ATOM 1327 N N . LEU A 1 169 ? 2.292 -11.574 -32.992 1.00 88.06 169 LEU A N 1
ATOM 1328 C CA . LEU A 1 169 ? 2.783 -11.417 -31.624 1.00 88.06 169 LEU A CA 1
ATOM 1329 C C . LEU A 1 169 ? 1.930 -10.418 -30.836 1.00 88.06 169 LEU A C 1
ATOM 1331 O O . LEU A 1 169 ? 1.558 -10.707 -29.710 1.00 88.06 169 LEU A O 1
ATOM 1335 N N . PHE A 1 170 ? 1.540 -9.285 -31.414 1.00 85.31 170 PHE A N 1
ATOM 1336 C CA . PHE A 1 170 ? 0.702 -8.294 -30.733 1.00 85.31 170 PHE A CA 1
ATOM 1337 C C . PHE A 1 170 ? -0.668 -8.843 -30.302 1.00 85.31 170 PHE A C 1
ATOM 1339 O O . PHE A 1 170 ? -1.195 -8.424 -29.270 1.00 85.31 170 PHE A O 1
ATOM 1346 N N . VAL A 1 171 ? -1.246 -9.762 -31.082 1.00 87.94 171 VAL A N 1
ATOM 1347 C CA . VAL A 1 171 ? -2.534 -10.403 -30.774 1.00 87.94 171 VAL A CA 1
ATOM 1348 C C . VAL A 1 171 ? -2.361 -11.581 -29.815 1.00 87.94 171 VAL A C 1
ATOM 1350 O O . VAL A 1 171 ? -3.177 -11.751 -28.912 1.00 87.94 171 VAL A O 1
ATOM 1353 N N . THR A 1 172 ? -1.320 -12.398 -29.990 1.00 84.31 172 THR A N 1
ATOM 1354 C CA . THR A 1 172 ? -1.135 -13.630 -29.207 1.00 84.31 172 THR A CA 1
ATOM 1355 C C . THR A 1 172 ? -0.418 -13.411 -27.880 1.00 84.31 172 THR A C 1
ATOM 1357 O O . THR A 1 172 ? -0.594 -14.207 -26.961 1.00 84.31 172 THR A O 1
ATOM 1360 N N . PHE A 1 173 ? 0.432 -12.384 -27.770 1.00 78.06 173 PHE A N 1
ATOM 1361 C CA . PHE A 1 173 ? 1.206 -12.148 -26.556 1.00 78.06 173 PHE A CA 1
ATOM 1362 C C . PHE A 1 173 ? 0.301 -11.510 -25.495 1.00 78.06 173 PHE A C 1
ATOM 1364 O O . PHE A 1 173 ? -0.281 -10.448 -25.744 1.00 78.06 173 PHE A O 1
ATOM 1371 N N . PRO A 1 174 ? 0.161 -12.128 -24.308 1.00 68.06 174 PRO A N 1
ATOM 1372 C CA . PRO A 1 174 ? -0.678 -11.578 -23.260 1.00 68.06 174 PRO A CA 1
ATOM 1373 C C . PRO A 1 174 ? -0.124 -10.216 -22.851 1.00 68.06 174 PRO A C 1
ATOM 1375 O O . PRO A 1 174 ? 1.051 -10.080 -22.503 1.00 68.06 174 PRO A O 1
ATOM 1378 N N . ARG A 1 175 ? -0.978 -9.193 -22.887 1.00 66.75 175 ARG A N 1
ATOM 1379 C CA . ARG A 1 175 ? -0.636 -7.879 -22.344 1.00 66.75 175 ARG A CA 1
ATOM 1380 C C . ARG A 1 175 ? -0.613 -8.020 -20.832 1.00 66.75 175 ARG A C 1
ATOM 1382 O O . ARG A 1 175 ? -1.672 -8.034 -20.213 1.00 66.75 175 ARG A O 1
ATOM 1389 N N . ILE A 1 176 ? 0.571 -8.192 -20.253 1.00 58.88 176 ILE A N 1
ATOM 1390 C CA . ILE A 1 176 ? 0.722 -8.234 -18.800 1.00 58.88 176 ILE A CA 1
ATOM 1391 C C . ILE A 1 176 ? 0.637 -6.785 -18.310 1.00 58.88 176 ILE A C 1
ATOM 1393 O O . ILE A 1 176 ? 1.518 -5.991 -18.647 1.00 58.88 176 ILE A O 1
ATOM 1397 N N . PRO A 1 177 ? -0.429 -6.399 -17.588 1.00 52.38 177 PRO A N 1
ATOM 1398 C CA . PRO A 1 177 ? -0.517 -5.063 -17.031 1.00 52.38 177 PRO A CA 1
ATOM 1399 C C . PRO A 1 177 ? 0.512 -4.921 -15.907 1.00 52.38 177 PRO A C 1
ATOM 1401 O O . PRO A 1 177 ? 0.614 -5.784 -15.035 1.00 52.38 177 PRO A O 1
ATOM 1404 N N . GLY A 1 178 ? 1.245 -3.813 -15.925 1.00 56.41 178 GLY A N 1
ATOM 1405 C CA . GLY A 1 178 ? 2.219 -3.457 -14.899 1.00 56.41 178 GLY A CA 1
ATOM 1406 C C . GLY A 1 178 ? 3.672 -3.471 -15.396 1.00 56.41 178 GLY A C 1
ATOM 1407 O O . GLY A 1 178 ? 3.981 -4.073 -16.426 1.00 56.41 178 GLY A O 1
ATOM 1408 N N . PRO A 1 179 ? 4.583 -2.789 -14.684 1.00 61.88 179 PRO A N 1
ATOM 1409 C CA . PRO A 1 179 ? 6.008 -2.795 -14.992 1.00 61.88 179 PRO A CA 1
ATOM 1410 C C . PRO A 1 179 ? 6.573 -4.222 -15.012 1.00 61.88 179 PRO A C 1
ATOM 1412 O O . PRO A 1 179 ? 6.310 -5.007 -14.103 1.00 61.88 179 PRO A O 1
ATOM 1415 N N . LEU A 1 180 ? 7.435 -4.550 -15.983 1.00 64.25 180 LEU A N 1
ATOM 1416 C CA . LEU A 1 180 ? 8.149 -5.844 -16.034 1.00 64.25 180 LEU A CA 1
ATOM 1417 C C . LEU A 1 180 ? 8.918 -6.157 -14.733 1.00 64.25 180 LEU A C 1
ATOM 1419 O O . LEU A 1 180 ? 9.184 -7.312 -14.409 1.00 64.25 180 LEU A O 1
ATOM 1423 N N . TRP A 1 181 ? 9.245 -5.124 -13.963 1.00 65.38 181 TRP A N 1
ATOM 1424 C CA . TRP A 1 181 ? 9.879 -5.222 -12.656 1.00 65.38 181 TRP A CA 1
ATOM 1425 C C . TRP A 1 181 ? 8.979 -5.844 -11.580 1.00 65.38 181 TRP A C 1
ATOM 1427 O O . TRP A 1 181 ? 9.497 -6.599 -10.764 1.00 65.38 181 TRP A O 1
ATOM 1437 N N . ASP A 1 182 ? 7.658 -5.624 -11.609 1.00 69.19 182 ASP A N 1
ATOM 1438 C CA . ASP A 1 182 ? 6.706 -6.246 -10.668 1.00 69.19 182 ASP A CA 1
ATOM 1439 C C . ASP A 1 182 ? 6.730 -7.783 -10.814 1.00 69.19 182 ASP A C 1
ATOM 1441 O O . ASP A 1 182 ? 6.666 -8.528 -9.833 1.00 69.19 182 ASP A O 1
ATOM 1445 N N . ILE A 1 183 ? 6.930 -8.265 -12.046 1.00 71.62 183 ILE A N 1
ATOM 1446 C CA . ILE A 1 183 ? 7.148 -9.684 -12.356 1.00 71.62 183 ILE A CA 1
ATOM 1447 C C . ILE A 1 183 ? 8.493 -10.147 -11.788 1.00 71.62 183 ILE A C 1
ATOM 1449 O O . ILE A 1 183 ? 8.575 -11.180 -11.125 1.00 71.62 183 ILE A O 1
ATOM 1453 N N . GLY A 1 184 ? 9.558 -9.372 -12.000 1.00 71.00 184 GLY A N 1
ATOM 1454 C CA . GLY A 1 184 ? 10.866 -9.671 -11.426 1.00 71.00 184 GLY A CA 1
ATOM 1455 C C . GLY A 1 184 ? 10.831 -9.768 -9.895 1.00 71.00 184 GLY A C 1
ATOM 1456 O O . GLY A 1 184 ? 11.440 -10.676 -9.331 1.00 71.00 184 GLY A O 1
ATOM 1457 N N . LEU A 1 185 ? 10.068 -8.903 -9.219 1.00 72.06 185 LEU A N 1
ATOM 1458 C CA . LEU A 1 185 ? 9.851 -8.954 -7.770 1.00 72.06 185 LEU A CA 1
ATOM 1459 C C . LEU A 1 185 ? 9.158 -10.249 -7.345 1.00 72.06 185 LEU A C 1
ATOM 1461 O O . LEU A 1 185 ? 9.614 -10.886 -6.392 1.00 72.06 185 LEU A O 1
ATOM 1465 N N . ALA A 1 186 ? 8.127 -10.686 -8.072 1.00 70.56 186 ALA A N 1
ATOM 1466 C CA . ALA A 1 186 ? 7.491 -11.985 -7.851 1.00 70.56 186 ALA A CA 1
ATOM 1467 C C . ALA A 1 186 ? 8.499 -13.145 -7.978 1.00 70.56 186 ALA A C 1
ATOM 1469 O O . ALA A 1 186 ? 8.553 -14.021 -7.118 1.00 70.56 186 ALA A O 1
ATOM 1470 N N . PHE A 1 187 ? 9.389 -13.100 -8.974 1.00 72.75 187 PHE A N 1
ATOM 1471 C CA . PHE A 1 187 ? 10.414 -14.129 -9.198 1.00 72.75 187 PHE A CA 1
ATOM 1472 C C . PHE A 1 187 ? 11.705 -13.958 -8.379 1.00 72.75 187 PHE A C 1
ATOM 1474 O O . PHE A 1 187 ? 12.664 -14.703 -8.576 1.00 72.75 187 PHE A O 1
ATOM 1481 N N . GLY A 1 188 ? 11.725 -13.044 -7.404 1.00 68.25 188 GLY A N 1
ATOM 1482 C CA . GLY A 1 188 ? 12.792 -12.971 -6.403 1.00 68.25 188 GLY A CA 1
ATOM 1483 C C . GLY A 1 188 ? 13.794 -11.831 -6.566 1.00 68.25 188 GLY A C 1
ATOM 1484 O O . GLY A 1 188 ? 14.777 -11.818 -5.825 1.00 68.25 188 GLY A O 1
ATOM 1485 N N . LEU A 1 189 ? 13.553 -10.856 -7.452 1.00 74.12 189 LEU A N 1
ATOM 1486 C CA . LEU A 1 189 ? 14.270 -9.581 -7.371 1.00 74.12 189 LEU A CA 1
ATOM 1487 C C . LEU A 1 189 ? 14.011 -8.930 -6.000 1.00 74.12 189 LEU A C 1
ATOM 1489 O O . LEU A 1 189 ? 12.883 -9.016 -5.494 1.00 74.12 189 LEU A O 1
ATOM 1493 N N . PRO A 1 190 ? 15.024 -8.290 -5.387 1.00 65.62 190 PRO A N 1
ATOM 1494 C CA . PRO A 1 190 ? 14.837 -7.548 -4.146 1.00 65.62 190 PRO A CA 1
ATOM 1495 C C . PRO A 1 190 ? 13.842 -6.397 -4.336 1.00 65.62 190 PRO A C 1
ATOM 1497 O O . PRO A 1 190 ? 13.991 -5.602 -5.262 1.00 65.62 190 PRO A O 1
ATOM 1500 N N . VAL A 1 191 ? 12.871 -6.274 -3.433 1.00 61.88 191 VAL A N 1
ATOM 1501 C CA . VAL A 1 191 ? 11.927 -5.146 -3.328 1.00 61.88 191 VAL A CA 1
ATOM 1502 C C . VAL A 1 191 ? 12.669 -3.805 -3.239 1.00 61.88 191 VAL A C 1
ATOM 1504 O O . VAL A 1 191 ? 12.275 -2.841 -3.891 1.00 61.88 191 VAL A O 1
ATOM 1507 N N . LYS A 1 192 ? 13.817 -3.751 -2.550 1.00 62.62 192 LYS A N 1
ATOM 1508 C CA . LYS A 1 192 ? 14.672 -2.553 -2.447 1.00 62.62 192 LYS A CA 1
ATOM 1509 C C . LYS A 1 192 ? 15.240 -2.075 -3.793 1.00 62.62 192 LYS A C 1
ATOM 1511 O O . LYS A 1 192 ? 15.588 -0.902 -3.922 1.00 62.62 192 LYS A O 1
ATOM 1516 N N . ALA A 1 193 ? 15.347 -2.944 -4.803 1.00 55.56 193 ALA A N 1
ATOM 1517 C CA . ALA A 1 193 ? 15.912 -2.579 -6.105 1.00 55.56 193 ALA A CA 1
ATOM 1518 C C . ALA A 1 193 ? 15.044 -1.571 -6.888 1.00 55.56 193 ALA A C 1
ATOM 1520 O O . ALA A 1 193 ? 15.535 -0.970 -7.839 1.00 55.56 193 ALA A O 1
ATOM 1521 N N . MET A 1 194 ? 13.786 -1.368 -6.479 1.00 54.00 194 MET A N 1
ATOM 1522 C CA . MET A 1 194 ? 12.820 -0.475 -7.130 1.00 54.00 194 MET A CA 1
ATOM 1523 C C . MET A 1 194 ? 12.786 0.951 -6.539 1.00 54.00 194 MET A C 1
ATOM 1525 O O . MET A 1 194 ? 11.941 1.753 -6.921 1.00 54.00 194 MET A O 1
ATOM 1529 N N . MET A 1 195 ? 13.680 1.298 -5.608 1.00 54.19 195 MET A N 1
ATOM 1530 C CA . MET A 1 195 ? 13.727 2.654 -5.049 1.00 54.19 195 MET A CA 1
ATOM 1531 C C . MET A 1 195 ? 14.188 3.686 -6.092 1.00 54.19 195 MET A C 1
ATOM 1533 O O . MET A 1 195 ? 15.382 3.767 -6.387 1.00 54.19 195 MET A O 1
ATOM 1537 N N . ASP A 1 196 ? 13.282 4.565 -6.527 1.00 46.41 196 ASP A N 1
ATOM 1538 C CA . ASP A 1 196 ? 13.642 5.977 -6.682 1.00 46.41 196 ASP A CA 1
ATOM 1539 C C . ASP A 1 196 ? 13.664 6.543 -5.255 1.00 46.41 196 ASP A C 1
ATOM 1541 O O . ASP A 1 196 ? 12.648 6.583 -4.563 1.00 46.41 196 ASP A O 1
ATOM 1545 N N . ARG A 1 197 ? 14.861 6.821 -4.727 1.00 45.62 197 ARG A N 1
ATOM 1546 C CA . ARG A 1 197 ? 15.036 7.197 -3.315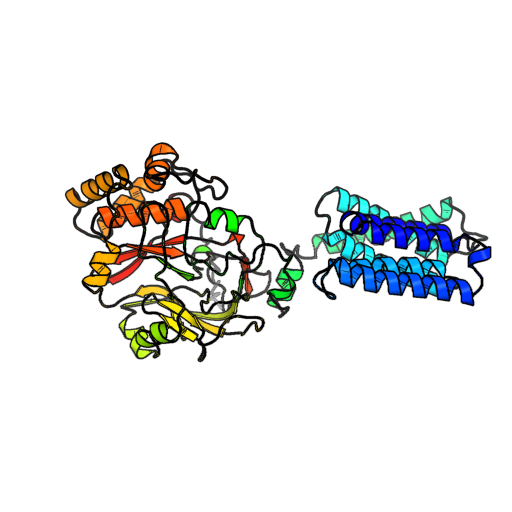 1.00 45.62 197 ARG A CA 1
ATOM 1547 C C . ARG A 1 197 ? 14.403 8.565 -3.059 1.00 45.62 197 ARG A C 1
ATOM 1549 O O . ARG A 1 197 ? 15.051 9.584 -3.272 1.00 45.62 197 ARG A O 1
ATOM 1556 N N . GLY A 1 198 ? 13.160 8.568 -2.585 1.00 38.88 198 GLY A N 1
ATO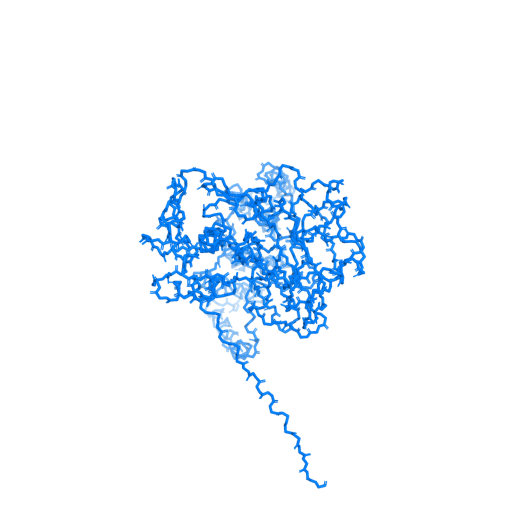M 1557 C CA . GLY A 1 198 ? 12.433 9.798 -2.289 1.00 38.88 198 GLY A CA 1
ATOM 1558 C C . GLY A 1 198 ? 11.095 9.612 -1.573 1.00 38.88 198 GLY A C 1
ATOM 1559 O O . GLY A 1 198 ? 10.149 10.263 -1.973 1.00 38.88 198 GLY A O 1
ATOM 1560 N N . SER A 1 199 ? 10.992 8.747 -0.554 1.00 42.19 199 SER A N 1
ATOM 1561 C CA . SER A 1 199 ? 9.863 8.735 0.416 1.00 42.19 199 SER A CA 1
ATOM 1562 C C . SER A 1 199 ? 10.060 7.661 1.506 1.00 42.19 199 SER A C 1
ATOM 1564 O O . SER A 1 199 ? 9.313 6.698 1.640 1.00 42.19 199 SER A O 1
ATOM 1566 N N . SER A 1 200 ? 11.099 7.795 2.336 1.00 43.94 200 SER A N 1
ATOM 1567 C CA . SER A 1 200 ? 11.422 6.814 3.393 1.00 43.94 200 SER A CA 1
ATOM 1568 C C . SER A 1 200 ? 10.531 6.862 4.646 1.00 43.94 200 SER A C 1
ATOM 1570 O O . SER A 1 200 ? 10.850 6.198 5.636 1.00 43.94 200 SER A O 1
ATOM 1572 N N . ASP A 1 201 ? 9.474 7.675 4.664 1.00 49.94 201 ASP A N 1
ATOM 1573 C CA . ASP A 1 201 ? 8.775 8.008 5.912 1.00 49.94 201 ASP A CA 1
ATOM 1574 C C . ASP A 1 201 ? 7.453 7.272 6.137 1.00 49.94 201 ASP A C 1
ATOM 1576 O O . ASP A 1 201 ? 7.095 7.065 7.296 1.00 49.94 201 ASP A O 1
ATOM 1580 N N . PHE A 1 202 ? 6.800 6.721 5.106 1.00 48.78 202 PHE A N 1
ATOM 1581 C CA . PHE A 1 202 ? 5.553 5.964 5.316 1.00 48.78 202 PHE A CA 1
ATOM 1582 C C . PHE A 1 202 ? 5.765 4.572 5.941 1.00 48.78 202 PHE A C 1
ATOM 1584 O O . PHE A 1 202 ? 4.829 3.891 6.345 1.00 48.78 202 PHE A O 1
ATOM 1591 N N . GLY A 1 203 ? 7.022 4.147 6.093 1.00 48.12 203 GLY A N 1
ATOM 1592 C CA . GLY A 1 203 ? 7.364 3.020 6.951 1.00 48.12 203 GLY A CA 1
ATOM 1593 C C . GLY A 1 203 ? 7.208 3.361 8.433 1.00 48.12 203 GLY A C 1
ATOM 1594 O O . GLY A 1 203 ? 6.726 2.523 9.180 1.00 48.12 203 GLY A O 1
ATOM 1595 N N . LYS A 1 204 ? 7.568 4.577 8.866 1.00 53.06 204 LYS A N 1
ATOM 1596 C CA . LYS A 1 204 ? 7.782 4.964 10.274 1.00 53.06 204 LYS A CA 1
ATOM 1597 C C . LYS A 1 204 ? 6.540 5.574 10.940 1.00 53.06 204 LYS A C 1
ATOM 1599 O O . LYS A 1 204 ? 6.657 6.566 11.656 1.00 53.06 204 LYS A O 1
ATOM 1604 N N . ILE A 1 205 ? 5.350 5.027 10.705 1.00 60.97 205 ILE A N 1
ATOM 1605 C CA . ILE A 1 205 ? 4.098 5.680 11.120 1.00 60.97 205 ILE A CA 1
ATOM 1606 C C . ILE A 1 205 ? 3.920 5.589 12.648 1.00 60.97 205 ILE A C 1
ATOM 1608 O O . ILE A 1 205 ? 3.316 4.651 13.160 1.00 60.97 205 ILE A O 1
ATOM 1612 N N . SER A 1 206 ? 4.462 6.553 13.396 1.00 54.38 206 SER A N 1
ATOM 1613 C CA . SER A 1 206 ? 4.201 6.744 14.833 1.00 54.38 206 SER A CA 1
ATOM 1614 C C . SER A 1 206 ? 2.917 7.536 15.095 1.00 54.38 206 SER A C 1
ATOM 1616 O O . SER A 1 206 ? 2.321 7.403 16.165 1.00 54.38 206 SER A O 1
ATOM 1618 N N . SER A 1 207 ? 2.471 8.318 14.114 1.00 64.31 207 SER A N 1
ATOM 1619 C CA . SER A 1 207 ? 1.221 9.070 14.125 1.00 64.31 207 SER A CA 1
ATOM 1620 C C . SER A 1 207 ? 0.556 9.004 12.754 1.00 64.31 207 SER A C 1
ATOM 1622 O O . SER A 1 207 ? 1.226 8.934 11.727 1.00 64.31 207 SER A O 1
ATOM 1624 N N . LEU A 1 208 ? -0.770 9.012 12.752 1.00 75.69 208 LEU A N 1
ATOM 1625 C CA . LEU A 1 208 ? -1.610 9.064 11.568 1.00 75.69 208 LEU A CA 1
ATOM 1626 C C . LEU A 1 208 ? -2.380 10.387 11.612 1.00 75.69 208 LEU A C 1
ATOM 1628 O O . LEU A 1 208 ? -3.307 10.559 12.412 1.00 75.69 208 LEU A O 1
ATOM 1632 N N . ALA A 1 209 ? -1.925 11.340 10.801 1.00 73.81 209 ALA A N 1
ATOM 1633 C CA . ALA A 1 209 ? -2.565 12.637 10.632 1.00 73.81 209 ALA A CA 1
ATOM 1634 C C . ALA A 1 209 ? -3.569 12.593 9.467 1.00 73.81 209 ALA A C 1
ATOM 1636 O O . ALA A 1 209 ? -3.392 11.783 8.558 1.00 73.81 209 ALA A O 1
ATOM 1637 N N . PRO A 1 210 ? -4.592 13.460 9.456 1.00 69.06 210 PRO A N 1
ATOM 1638 C CA . PRO A 1 210 ? -5.480 13.587 8.307 1.00 69.06 210 PRO A CA 1
ATOM 1639 C C . PRO A 1 210 ? -4.691 13.952 7.036 1.00 69.06 210 PRO A C 1
ATOM 1641 O O . PRO A 1 210 ? -3.781 14.778 7.091 1.00 69.06 210 PRO A O 1
ATOM 1644 N N . GLY A 1 211 ? -5.018 13.328 5.909 1.00 67.75 211 GLY A N 1
ATOM 1645 C CA . GLY A 1 211 ? -4.326 13.435 4.621 1.00 67.75 211 GLY A CA 1
ATOM 1646 C C . GLY A 1 211 ? -3.103 12.518 4.451 1.00 67.75 211 GLY A C 1
ATOM 1647 O O . GLY A 1 211 ? -2.507 12.501 3.375 1.00 67.75 211 GLY A O 1
ATOM 1648 N N . SER A 1 212 ? -2.665 11.783 5.482 1.00 72.69 212 SER A N 1
ATOM 1649 C CA . SER A 1 212 ? -1.396 11.039 5.424 1.00 72.69 212 SER A CA 1
ATOM 1650 C C . SER A 1 212 ? -1.481 9.752 4.599 1.00 72.69 212 SER A C 1
ATOM 1652 O O . SER A 1 212 ? -0.553 9.454 3.847 1.00 72.69 212 SER A O 1
ATOM 1654 N N . ILE A 1 213 ? -2.587 9.003 4.692 1.00 72.81 213 ILE A N 1
ATOM 1655 C CA . ILE A 1 213 ? -2.814 7.816 3.846 1.00 72.81 213 ILE A CA 1
ATOM 1656 C C . ILE A 1 213 ? -2.988 8.220 2.390 1.00 72.81 213 ILE A C 1
ATOM 1658 O O . ILE A 1 213 ? -2.482 7.539 1.503 1.00 72.81 213 ILE A O 1
ATOM 1662 N N . ASP A 1 214 ? -3.656 9.342 2.166 1.00 72.38 214 ASP A N 1
ATOM 1663 C CA . ASP A 1 214 ? -3.919 9.894 0.845 1.00 72.38 214 ASP A CA 1
ATOM 1664 C C . ASP A 1 214 ? -2.611 10.287 0.133 1.00 72.38 214 ASP A C 1
ATOM 1666 O O . ASP A 1 214 ? -2.379 9.884 -1.005 1.00 72.38 214 ASP A O 1
ATOM 1670 N N . GLN A 1 215 ? -1.668 10.925 0.839 1.00 69.75 215 GLN A N 1
ATOM 1671 C CA . GLN A 1 215 ? -0.324 11.203 0.305 1.00 69.75 215 GLN A CA 1
ATOM 1672 C C . GLN A 1 215 ? 0.467 9.931 -0.034 1.00 69.75 215 GLN A C 1
ATOM 1674 O O . GLN A 1 215 ? 1.164 9.880 -1.046 1.00 69.75 215 GLN A O 1
ATOM 1679 N N . ALA A 1 216 ? 0.369 8.885 0.792 1.00 63.09 216 ALA A N 1
ATOM 1680 C CA . ALA A 1 216 ? 0.991 7.601 0.472 1.00 63.09 216 ALA A CA 1
ATOM 1681 C C . ALA A 1 216 ? 0.309 6.909 -0.709 1.00 63.09 216 ALA A C 1
ATOM 1683 O O . ALA A 1 216 ? 0.961 6.174 -1.453 1.00 63.09 216 ALA A O 1
ATOM 1684 N N . ALA A 1 217 ? -0.988 7.157 -0.906 1.00 63.78 217 ALA A N 1
ATOM 1685 C CA . ALA A 1 217 ? -1.737 6.550 -1.985 1.00 63.78 217 ALA A CA 1
ATOM 1686 C C . ALA A 1 217 ? -1.254 7.014 -3.379 1.00 63.78 217 ALA A C 1
ATOM 1688 O O . ALA A 1 217 ? -1.434 6.298 -4.367 1.00 63.78 217 ALA A O 1
ATOM 1689 N N . GLU A 1 218 ? -0.604 8.179 -3.460 1.00 66.62 218 GLU A N 1
ATOM 1690 C CA . GLU A 1 218 ? 0.011 8.704 -4.685 1.00 66.62 218 GLU A CA 1
ATOM 1691 C C . GLU A 1 218 ? 1.344 8.015 -5.041 1.00 66.62 218 GLU A C 1
ATOM 1693 O O . GLU A 1 218 ? 1.798 8.087 -6.186 1.00 66.62 218 GLU A O 1
ATOM 1698 N N . ASP A 1 219 ? 1.966 7.300 -4.097 1.00 67.50 219 ASP A N 1
ATOM 1699 C CA . ASP A 1 219 ? 3.236 6.607 -4.307 1.00 67.50 219 ASP A CA 1
ATOM 1700 C C . ASP A 1 219 ? 3.017 5.200 -4.916 1.00 67.50 219 ASP A C 1
ATOM 1702 O O . ASP A 1 219 ? 2.172 4.400 -4.500 1.00 67.50 219 ASP A O 1
ATOM 1706 N N . ASN A 1 220 ? 3.805 4.865 -5.939 1.00 69.56 220 ASN A N 1
ATOM 1707 C CA . ASN A 1 220 ? 3.743 3.585 -6.651 1.00 69.56 220 ASN A CA 1
ATOM 1708 C C . ASN A 1 220 ? 4.802 2.576 -6.158 1.00 69.56 220 ASN A C 1
ATOM 1710 O O . ASN A 1 220 ? 5.014 1.536 -6.789 1.00 69.56 220 ASN A O 1
ATOM 1714 N N . GLN A 1 221 ? 5.486 2.864 -5.048 1.00 75.38 221 GLN A N 1
ATOM 1715 C CA . GLN A 1 221 ? 6.470 1.964 -4.449 1.00 75.38 221 GLN A CA 1
ATOM 1716 C C . GLN A 1 221 ? 5.837 0.681 -3.904 1.00 75.38 221 GLN A C 1
ATOM 1718 O O . GLN A 1 221 ? 4.775 0.694 -3.283 1.00 75.38 221 GLN A O 1
ATOM 1723 N N . THR A 1 222 ? 6.523 -0.447 -4.096 1.00 81.38 222 THR A N 1
ATOM 1724 C CA . THR A 1 222 ? 6.108 -1.745 -3.546 1.00 81.38 222 THR A CA 1
ATOM 1725 C C . THR A 1 222 ? 6.462 -1.844 -2.065 1.00 81.38 222 THR A C 1
ATOM 1727 O O . THR A 1 222 ? 7.626 -1.722 -1.697 1.00 81.38 222 THR A O 1
ATOM 1730 N N . VAL A 1 223 ? 5.474 -2.154 -1.226 1.00 83.12 223 VAL A N 1
ATOM 1731 C CA . VAL A 1 223 ? 5.636 -2.291 0.229 1.00 83.12 223 VAL A CA 1
ATOM 1732 C C . VAL A 1 223 ? 5.829 -3.741 0.643 1.00 83.12 223 VAL A C 1
ATOM 1734 O O . VAL A 1 223 ? 6.611 -4.042 1.544 1.00 83.12 223 VAL A O 1
ATOM 1737 N N . LEU A 1 224 ? 5.115 -4.666 0.008 1.00 89.50 224 LEU A N 1
ATOM 1738 C CA . LEU A 1 224 ? 5.266 -6.089 0.280 1.00 89.50 224 LEU A CA 1
ATOM 1739 C C . LEU A 1 224 ? 4.861 -6.930 -0.925 1.00 89.50 224 LEU A C 1
ATOM 1741 O O . LEU A 1 224 ? 4.107 -6.506 -1.803 1.00 89.50 224 LEU A O 1
ATOM 1745 N N . VAL A 1 225 ? 5.351 -8.163 -0.918 1.00 91.38 225 VAL A N 1
ATOM 1746 C CA . VAL A 1 225 ? 4.992 -9.212 -1.864 1.00 91.38 225 VAL A CA 1
ATOM 1747 C C . VAL A 1 225 ? 4.540 -10.433 -1.072 1.00 91.38 225 VAL A C 1
ATOM 1749 O O . VAL A 1 225 ? 5.249 -10.900 -0.177 1.00 91.38 225 VAL A O 1
ATOM 1752 N N . ALA A 1 226 ? 3.370 -10.965 -1.409 1.00 94.31 226 ALA A N 1
ATOM 1753 C CA . ALA A 1 226 ? 2.811 -12.161 -0.797 1.00 94.31 226 ALA A CA 1
ATOM 1754 C C . ALA A 1 226 ? 2.619 -13.266 -1.840 1.00 94.31 226 ALA A C 1
ATOM 1756 O O . ALA A 1 226 ? 1.933 -13.072 -2.836 1.00 94.31 226 ALA A O 1
ATOM 1757 N N . GLU A 1 227 ? 3.207 -14.434 -1.600 1.00 94.69 227 GLU A N 1
ATOM 1758 C CA . GLU A 1 227 ? 3.067 -15.628 -2.440 1.00 94.69 227 GLU A CA 1
ATOM 1759 C C . GLU A 1 227 ? 2.091 -16.611 -1.789 1.00 94.69 227 GLU A C 1
ATOM 1761 O O . GLU A 1 227 ? 2.411 -17.207 -0.759 1.00 94.69 227 GLU A O 1
ATOM 1766 N N . PHE A 1 228 ? 0.919 -16.826 -2.381 1.00 95.50 228 PHE A N 1
ATOM 1767 C CA . PHE A 1 228 ? -0.061 -17.780 -1.860 1.00 95.50 228 PHE A CA 1
ATOM 1768 C C . PHE A 1 228 ? 0.273 -19.218 -2.275 1.00 95.50 228 PHE A C 1
ATOM 1770 O O . PHE A 1 228 ? 0.594 -19.500 -3.430 1.00 95.50 228 PHE A O 1
ATOM 1777 N N . LYS A 1 229 ? 0.156 -20.165 -1.333 1.00 92.88 229 LYS A N 1
ATOM 1778 C CA . LYS A 1 229 ? 0.384 -21.598 -1.607 1.00 92.88 229 LYS A CA 1
ATOM 1779 C C . LYS A 1 229 ? -0.782 -22.291 -2.323 1.00 92.88 229 LYS A C 1
ATOM 1781 O O . LYS A 1 229 ? -0.619 -23.420 -2.767 1.00 92.88 229 LYS A O 1
ATOM 1786 N N . GLY A 1 230 ? -1.931 -21.631 -2.438 1.00 89.75 230 GLY A N 1
ATOM 1787 C CA . GLY A 1 230 ? -3.123 -22.131 -3.123 1.00 89.75 230 GLY A CA 1
ATOM 1788 C C . GLY A 1 230 ? -3.827 -21.013 -3.885 1.00 89.75 230 GLY A C 1
ATOM 1789 O O . GLY A 1 230 ? -3.181 -20.054 -4.303 1.00 89.75 230 GLY A O 1
ATOM 1790 N N . ALA A 1 231 ? -5.148 -21.131 -4.039 1.00 89.56 231 ALA A N 1
ATOM 1791 C CA . ALA A 1 231 ? -5.957 -20.091 -4.664 1.00 89.56 231 ALA A CA 1
ATOM 1792 C C . ALA A 1 231 ? -5.774 -18.747 -3.943 1.00 89.56 231 ALA A C 1
ATOM 1794 O O . ALA A 1 231 ? -5.860 -18.669 -2.714 1.00 89.56 231 ALA A O 1
ATOM 1795 N N . VAL A 1 232 ? -5.513 -17.699 -4.722 1.00 92.75 232 VAL A N 1
ATOM 1796 C CA . VAL A 1 232 ? -5.391 -16.338 -4.202 1.00 92.75 232 VAL A CA 1
ATOM 1797 C C . VAL A 1 232 ? -6.781 -15.860 -3.767 1.00 92.75 232 VAL A C 1
ATOM 1799 O O . VAL A 1 232 ? -7.712 -15.927 -4.575 1.00 92.75 232 VAL A O 1
ATOM 1802 N N . PRO A 1 233 ? -6.959 -15.389 -2.519 1.00 93.38 233 PRO A N 1
ATOM 1803 C CA . PRO A 1 233 ? -8.236 -14.839 -2.081 1.00 93.38 233 PRO A CA 1
ATOM 1804 C C . PRO A 1 233 ? -8.650 -13.607 -2.888 1.00 93.38 233 PRO A C 1
ATOM 1806 O O . PRO A 1 233 ? -7.824 -12.927 -3.499 1.00 93.38 233 PRO A O 1
ATOM 1809 N N . TYR A 1 234 ? -9.939 -13.275 -2.846 1.00 91.19 234 TYR A N 1
ATOM 1810 C CA . TYR A 1 234 ? -10.433 -12.049 -3.466 1.00 91.19 234 TYR A CA 1
ATOM 1811 C C . TYR A 1 234 ? -9.761 -10.821 -2.856 1.00 91.19 234 TYR A C 1
ATOM 1813 O O . TYR A 1 234 ? -9.603 -10.735 -1.640 1.00 91.19 234 TYR A O 1
ATOM 1821 N N . LYS A 1 235 ? -9.445 -9.826 -3.695 1.00 90.75 235 LYS A N 1
ATOM 1822 C CA . LYS A 1 235 ? -8.815 -8.568 -3.259 1.00 90.75 235 LYS A CA 1
ATOM 1823 C C . LYS A 1 235 ? -9.587 -7.865 -2.138 1.00 90.75 235 LYS A C 1
ATOM 1825 O O . LYS A 1 235 ? -8.962 -7.254 -1.280 1.00 90.75 235 LYS A O 1
ATOM 1830 N N . SER A 1 236 ? -10.918 -7.982 -2.127 1.00 91.06 236 SER A N 1
ATOM 1831 C CA . SER A 1 236 ? -11.789 -7.433 -1.079 1.00 91.06 236 SER A CA 1
ATOM 1832 C C . SER A 1 236 ? -11.489 -7.991 0.311 1.00 91.06 236 SER A C 1
ATOM 1834 O O . SER A 1 236 ? -11.746 -7.308 1.293 1.00 91.06 236 SER A O 1
ATOM 1836 N N . ASP A 1 237 ? -10.956 -9.213 0.388 1.00 92.75 237 ASP A N 1
ATOM 1837 C CA . ASP A 1 237 ? -10.717 -9.946 1.631 1.00 92.75 237 ASP A CA 1
ATOM 1838 C C . ASP A 1 237 ? -9.246 -9.802 2.099 1.00 92.75 237 ASP A C 1
ATOM 1840 O O . ASP A 1 237 ? -8.881 -10.284 3.172 1.00 92.75 237 ASP A O 1
ATOM 1844 N N . LEU A 1 238 ? -8.387 -9.133 1.312 1.00 95.44 238 LEU A N 1
ATOM 1845 C CA . LEU A 1 238 ? -6.959 -8.954 1.594 1.00 95.44 238 LEU A CA 1
ATOM 1846 C C . LEU A 1 238 ? -6.709 -7.679 2.410 1.00 95.44 238 LEU A C 1
ATOM 1848 O O . LEU A 1 238 ? -6.488 -6.607 1.849 1.00 95.44 238 LEU A O 1
ATOM 1852 N N . TYR A 1 239 ? -6.714 -7.809 3.734 1.00 96.12 239 TYR A N 1
ATOM 1853 C CA . TYR A 1 239 ? -6.362 -6.735 4.667 1.00 96.12 239 TYR A CA 1
ATOM 1854 C C . TYR A 1 239 ? -4.994 -6.998 5.280 1.00 96.12 239 TYR A C 1
ATOM 1856 O O . TYR A 1 239 ? -4.837 -7.916 6.084 1.00 96.12 239 TYR A O 1
ATOM 1864 N N . TRP A 1 240 ? -4.010 -6.196 4.896 1.00 95.56 240 TRP A N 1
ATOM 1865 C CA . TRP A 1 240 ? -2.634 -6.271 5.370 1.00 95.56 240 TRP A CA 1
ATOM 1866 C C . TRP A 1 240 ? -2.484 -5.388 6.610 1.00 95.56 240 TRP A C 1
ATOM 1868 O O . TRP A 1 240 ? -2.160 -4.204 6.508 1.00 95.56 240 TRP A O 1
ATOM 1878 N N . ARG A 1 241 ? -2.761 -5.967 7.781 1.00 93.81 241 ARG A N 1
ATOM 1879 C CA . ARG A 1 241 ? -2.737 -5.310 9.091 1.00 93.81 241 ARG A CA 1
ATOM 1880 C C . ARG A 1 241 ? -1.372 -4.718 9.397 1.00 93.81 241 ARG A C 1
ATOM 1882 O O . ARG A 1 241 ? -0.365 -5.425 9.332 1.00 93.81 241 ARG A O 1
ATOM 1889 N N . GLY A 1 242 ? -1.366 -3.450 9.783 1.00 90.19 242 GLY A N 1
ATOM 1890 C CA . GLY A 1 242 ? -0.217 -2.736 10.316 1.00 90.19 242 GLY A CA 1
ATOM 1891 C C . GLY A 1 242 ? -0.500 -2.194 11.724 1.00 90.19 242 GLY A C 1
ATOM 1892 O O . GLY A 1 242 ? -1.018 -2.927 12.574 1.00 90.19 242 GLY A O 1
ATOM 1893 N N . PRO A 1 243 ? -0.124 -0.935 12.008 1.00 88.75 243 PRO A N 1
ATOM 1894 C CA . PRO A 1 243 ? -0.372 -0.289 13.290 1.00 88.75 243 PRO A CA 1
ATOM 1895 C C . PRO A 1 243 ? -1.853 -0.185 13.701 1.00 88.75 243 PRO A C 1
ATOM 1897 O O . PRO A 1 243 ? -2.752 -0.099 12.871 1.00 88.75 243 PRO A O 1
ATOM 1900 N N . VAL A 1 244 ? -2.099 -0.172 15.012 1.00 92.69 244 VAL A N 1
ATOM 1901 C CA . VAL A 1 244 ? -3.426 -0.112 15.638 1.00 92.69 244 VAL A CA 1
ATOM 1902 C C . VAL A 1 244 ? -3.418 1.061 16.606 1.00 92.69 244 VAL A C 1
ATOM 1904 O O . VAL A 1 244 ? -2.617 1.095 17.540 1.00 92.69 244 VAL A O 1
ATOM 1907 N N . TYR A 1 245 ? -4.295 2.026 16.371 1.00 94.00 245 TYR A N 1
ATOM 1908 C CA . TYR A 1 245 ? -4.357 3.283 17.095 1.00 94.00 245 TYR A CA 1
ATOM 1909 C C . TYR A 1 245 ? -5.548 3.284 18.039 1.00 94.00 245 TYR A C 1
ATOM 1911 O O . TYR A 1 245 ? -6.708 3.141 17.642 1.00 94.00 245 TYR A O 1
ATOM 1919 N N . TRP A 1 246 ? -5.232 3.492 19.308 1.00 94.50 246 TRP A N 1
ATOM 1920 C CA . TRP A 1 246 ? -6.210 3.649 20.373 1.00 94.50 246 TRP A CA 1
ATOM 1921 C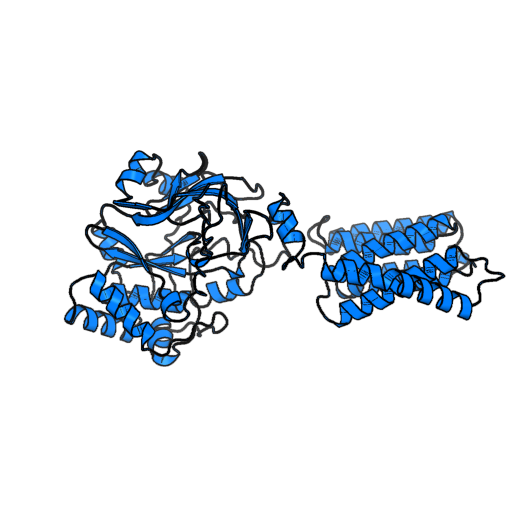 C . TRP A 1 246 ? -6.376 5.117 20.770 1.00 94.50 246 TRP A C 1
ATOM 1923 O O . TRP A 1 246 ? -7.474 5.524 21.140 1.00 94.50 246 TRP A O 1
ATOM 1933 N N . ASP A 1 247 ? -5.316 5.917 20.663 1.00 93.50 247 ASP A N 1
ATOM 1934 C CA . ASP A 1 247 ? -5.306 7.287 21.162 1.00 93.50 247 ASP A CA 1
ATOM 1935 C C . ASP A 1 247 ? -5.505 8.269 20.007 1.00 93.50 247 ASP A C 1
ATOM 1937 O O . ASP A 1 247 ? -4.691 8.338 19.088 1.00 93.50 247 ASP A O 1
ATOM 1941 N N . TYR A 1 248 ? -6.580 9.047 20.077 1.00 93.31 248 TYR A N 1
ATOM 1942 C CA . TYR A 1 248 ? -6.830 10.197 19.214 1.00 93.31 248 TYR A CA 1
ATOM 1943 C C . TYR A 1 248 ? -6.686 11.452 20.070 1.00 93.31 248 TYR A C 1
ATOM 1945 O O . TYR A 1 248 ? -7.214 11.470 21.177 1.00 93.31 248 TYR A O 1
ATOM 1953 N N . ASN A 1 249 ? -5.962 12.475 19.610 1.00 90.06 249 ASN A N 1
ATOM 1954 C CA . ASN A 1 249 ? -5.711 13.689 20.404 1.00 90.06 249 ASN A CA 1
ATOM 1955 C C . ASN A 1 249 ? -6.611 14.882 20.028 1.00 90.06 249 ASN A C 1
ATOM 1957 O O . ASN A 1 249 ? -6.468 15.947 20.619 1.00 90.06 249 ASN A O 1
ATOM 1961 N N . GLY A 1 250 ? -7.520 14.715 19.064 1.00 89.06 250 GLY A N 1
ATOM 1962 C CA . GLY A 1 250 ? -8.335 15.803 18.515 1.00 89.06 250 GLY A CA 1
ATOM 1963 C C . GLY A 1 250 ? -8.027 16.117 17.060 1.00 89.06 250 GLY A C 1
ATOM 1964 O O . GLY A 1 250 ? -8.927 16.532 16.329 1.00 89.06 250 GLY A O 1
ATOM 1965 N N . GLU A 1 251 ? -6.804 15.817 16.631 1.00 87.06 251 GLU A N 1
ATOM 1966 C CA . GLU A 1 251 ? -6.302 16.064 15.279 1.00 87.06 251 GLU A CA 1
ATOM 1967 C C . GLU A 1 251 ? -5.739 14.784 14.654 1.00 87.06 251 GLU A C 1
ATOM 1969 O O . GLU A 1 251 ? -6.070 14.449 13.522 1.00 87.06 251 GLU A O 1
ATOM 1974 N N . THR A 1 252 ? -4.922 14.033 15.395 1.00 89.00 252 THR A N 1
ATOM 1975 C CA . THR A 1 252 ? -4.177 12.869 14.906 1.00 89.00 252 THR A CA 1
ATOM 1976 C C . THR A 1 252 ? -4.370 11.638 15.789 1.00 89.00 252 THR A C 1
ATOM 1978 O O . THR A 1 252 ? -4.578 11.719 17.007 1.00 89.00 252 THR A O 1
ATOM 1981 N N . TRP A 1 253 ? -4.272 10.465 15.166 1.00 91.12 253 TRP A N 1
ATOM 1982 C CA . TRP A 1 253 ? -4.199 9.179 15.854 1.00 91.12 253 TRP A CA 1
ATOM 1983 C C . TRP A 1 253 ? -2.741 8.856 16.173 1.00 91.12 253 TRP A C 1
ATOM 1985 O O . TRP A 1 253 ? -1.877 8.948 15.305 1.00 91.12 253 TRP A O 1
ATOM 1995 N N . ASN A 1 254 ? -2.438 8.471 17.409 1.00 89.50 254 ASN A N 1
ATOM 1996 C CA . ASN A 1 254 ? -1.064 8.330 17.887 1.00 89.50 254 ASN A CA 1
ATOM 1997 C C . ASN A 1 254 ? -0.799 6.933 18.449 1.00 89.50 254 ASN A C 1
ATOM 1999 O O . ASN A 1 254 ? -1.633 6.347 19.142 1.00 89.50 254 ASN A O 1
ATOM 2003 N N . LEU A 1 255 ? 0.392 6.406 18.162 1.00 87.81 255 LEU A N 1
ATOM 2004 C CA . LEU A 1 255 ? 0.913 5.221 18.833 1.00 87.81 255 LEU A CA 1
ATOM 2005 C C . LEU A 1 255 ? 1.656 5.630 20.110 1.00 87.81 255 LEU A C 1
ATOM 2007 O O . LEU A 1 255 ? 2.277 6.698 20.160 1.00 87.81 255 LEU A O 1
ATOM 2011 N N . PRO A 1 256 ? 1.652 4.780 21.150 1.00 83.75 256 PRO A N 1
ATOM 2012 C CA . PRO A 1 256 ? 2.406 5.059 22.360 1.00 83.75 256 PRO A CA 1
ATOM 2013 C C . PRO A 1 256 ? 3.910 5.177 22.066 1.00 83.75 256 PRO A C 1
ATOM 2015 O O . PRO A 1 256 ? 4.459 4.522 21.175 1.00 83.75 256 PRO A O 1
ATOM 2018 N N . LYS A 1 257 ? 4.614 6.005 22.845 1.00 81.94 257 LYS A N 1
ATOM 2019 C CA . LYS A 1 257 ? 6.075 6.125 22.729 1.00 81.94 257 LYS A CA 1
ATOM 2020 C C . LYS A 1 257 ? 6.728 4.761 22.958 1.00 81.94 257 LYS A C 1
ATOM 2022 O O . LYS A 1 257 ? 6.461 4.107 23.961 1.00 81.94 257 LYS A O 1
ATOM 2027 N N . GLY A 1 258 ? 7.602 4.355 22.037 1.00 76.06 258 GLY A N 1
ATOM 2028 C CA . GLY A 1 258 ? 8.261 3.050 22.098 1.00 76.06 258 GLY A CA 1
ATOM 2029 C C . GLY A 1 258 ? 7.331 1.868 21.811 1.00 76.06 258 GLY A C 1
ATOM 2030 O O . GLY A 1 258 ? 7.617 0.767 22.271 1.00 76.06 258 GLY A O 1
ATOM 2031 N N . TRP A 1 259 ? 6.240 2.068 21.062 1.00 78.44 259 TRP A N 1
ATOM 2032 C CA . TRP A 1 259 ? 5.331 0.993 20.647 1.00 78.44 259 TRP A CA 1
ATOM 2033 C C . TRP A 1 259 ? 6.042 -0.167 19.932 1.00 78.44 259 TRP A C 1
ATOM 2035 O O . TRP A 1 259 ? 5.596 -1.302 20.028 1.00 78.44 259 TRP A O 1
ATOM 2045 N N . ASP A 1 260 ? 7.170 0.087 19.263 1.00 75.12 260 ASP A N 1
ATOM 2046 C CA . ASP A 1 260 ? 7.998 -0.916 18.589 1.00 75.12 260 ASP A CA 1
ATOM 2047 C C . ASP A 1 260 ? 9.160 -1.438 19.468 1.00 75.12 260 ASP A C 1
ATOM 2049 O O . ASP A 1 260 ? 10.053 -2.159 19.001 1.00 75.12 260 ASP A O 1
ATOM 2053 N N . ASN A 1 261 ? 9.163 -1.124 20.771 1.00 82.56 261 ASN A N 1
ATOM 2054 C CA . ASN A 1 261 ? 10.172 -1.607 21.707 1.00 82.56 261 ASN A CA 1
ATOM 2055 C C . ASN A 1 261 ? 10.023 -3.116 21.936 1.00 82.56 261 ASN A C 1
ATOM 2057 O O . ASN A 1 261 ? 9.112 -3.589 22.617 1.00 82.56 261 ASN A O 1
ATOM 2061 N N . ARG A 1 262 ? 11.000 -3.877 21.431 1.00 81.00 262 ARG A N 1
ATOM 2062 C CA . ARG A 1 262 ? 11.050 -5.343 21.525 1.00 81.00 262 ARG A CA 1
ATOM 2063 C C . ARG A 1 262 ? 10.770 -5.875 22.933 1.00 81.00 262 ARG A C 1
ATOM 2065 O O . ARG A 1 262 ? 10.045 -6.855 23.067 1.00 81.00 262 ARG A O 1
ATOM 2072 N N . THR A 1 263 ? 11.372 -5.296 23.970 1.00 81.62 263 THR A N 1
ATOM 2073 C CA . THR A 1 263 ? 11.275 -5.836 25.334 1.00 81.62 263 THR A CA 1
ATOM 2074 C C . THR A 1 263 ? 9.868 -5.675 25.891 1.00 81.62 263 THR A C 1
ATOM 2076 O O . THR A 1 263 ? 9.359 -6.598 26.521 1.00 81.62 263 THR A O 1
ATOM 2079 N N . GLN A 1 264 ? 9.233 -4.530 25.641 1.00 78.81 264 GLN A N 1
ATOM 2080 C CA . GLN A 1 264 ? 7.862 -4.262 26.072 1.00 78.81 264 GLN A CA 1
ATOM 2081 C C . GLN A 1 264 ? 6.866 -5.125 25.297 1.00 78.81 264 GLN A C 1
ATOM 2083 O O . GLN A 1 264 ? 6.025 -5.789 25.895 1.00 78.81 264 GLN A O 1
ATOM 2088 N N . LEU A 1 265 ? 7.032 -5.187 23.979 1.00 76.38 265 LEU A N 1
ATOM 2089 C CA . LEU A 1 265 ? 6.181 -5.965 23.089 1.00 76.38 265 LEU A CA 1
ATOM 2090 C C . LEU A 1 265 ? 6.190 -7.456 23.417 1.00 76.38 265 LEU A C 1
ATOM 2092 O O . LEU A 1 265 ? 5.145 -8.095 23.483 1.00 76.38 265 LEU A O 1
ATOM 2096 N N . LEU A 1 266 ? 7.372 -8.013 23.685 1.00 81.38 266 LEU A N 1
ATOM 2097 C CA . LEU A 1 266 ? 7.503 -9.425 24.009 1.00 81.38 266 LEU A CA 1
ATOM 2098 C C . LEU A 1 266 ? 6.804 -9.801 25.323 1.00 81.38 266 LEU A C 1
ATOM 2100 O O . LEU A 1 266 ? 6.428 -10.964 25.459 1.00 81.38 266 LEU A O 1
ATOM 2104 N N . ARG A 1 267 ? 6.610 -8.880 26.278 1.00 83.38 267 ARG A N 1
ATOM 2105 C CA . ARG A 1 267 ? 5.955 -9.190 27.567 1.00 83.38 267 ARG A CA 1
ATOM 2106 C C . ARG A 1 267 ? 4.492 -9.601 27.409 1.00 83.38 267 ARG A C 1
ATOM 2108 O O . ARG A 1 267 ? 4.039 -10.453 28.161 1.00 83.38 267 ARG A O 1
ATOM 2115 N N . HIS A 1 268 ? 3.799 -9.029 26.428 1.00 80.94 268 HIS A N 1
ATOM 2116 C CA . HIS A 1 268 ? 2.371 -9.259 26.180 1.00 80.94 268 HIS A CA 1
ATOM 2117 C C . HIS A 1 268 ? 2.108 -9.916 24.817 1.00 80.94 268 HIS A C 1
ATOM 2119 O O . HIS A 1 268 ? 0.980 -9.927 24.335 1.00 80.94 268 HIS A O 1
ATOM 2125 N N . ALA A 1 269 ? 3.154 -10.446 24.177 1.00 85.12 269 ALA A N 1
ATOM 2126 C CA . ALA A 1 269 ? 3.039 -11.091 22.879 1.00 85.12 269 ALA A CA 1
ATOM 2127 C C . ALA A 1 269 ? 2.358 -12.460 22.983 1.00 85.12 269 ALA A C 1
ATOM 2129 O O . ALA A 1 269 ? 2.671 -13.264 23.863 1.00 85.12 269 ALA A O 1
ATOM 2130 N N . ILE A 1 270 ? 1.520 -12.757 21.998 1.00 86.19 270 ILE A N 1
ATOM 2131 C CA . ILE A 1 270 ? 0.968 -14.084 21.750 1.00 86.19 270 ILE A CA 1
ATOM 2132 C C . ILE A 1 270 ? 2.056 -14.895 21.039 1.00 86.19 270 ILE A C 1
ATOM 2134 O O . ILE A 1 270 ? 2.435 -14.597 19.902 1.00 86.19 270 ILE A O 1
ATOM 2138 N N . ARG A 1 271 ? 2.614 -15.891 21.737 1.00 78.25 271 ARG A N 1
ATOM 2139 C CA . ARG A 1 271 ? 3.782 -16.656 21.259 1.00 78.25 271 ARG A CA 1
ATOM 2140 C C . ARG A 1 271 ? 3.471 -18.099 20.910 1.00 78.25 271 ARG A C 1
ATOM 2142 O O . ARG A 1 271 ? 4.204 -18.697 20.128 1.00 78.25 271 ARG A O 1
ATOM 2149 N N . SER A 1 272 ? 2.427 -18.672 21.501 1.00 83.12 272 SER A N 1
ATOM 2150 C CA . SER A 1 272 ? 2.023 -20.042 21.215 1.00 83.12 272 SER A CA 1
ATOM 2151 C C . SER A 1 272 ? 0.700 -20.081 20.461 1.00 83.12 272 SER A C 1
ATOM 2153 O O . SER A 1 272 ? -0.150 -19.199 20.585 1.00 83.12 272 SER A O 1
ATOM 2155 N N . LYS A 1 273 ? 0.506 -21.162 19.704 1.00 84.50 273 LYS A N 1
ATOM 2156 C CA . LYS A 1 273 ? -0.776 -21.452 19.060 1.00 84.50 273 LYS A CA 1
ATOM 2157 C C . LYS A 1 273 ? -1.914 -21.536 20.086 1.00 84.50 273 LYS A C 1
ATOM 2159 O O . LYS A 1 273 ? -3.007 -21.070 19.801 1.00 84.50 273 LYS A O 1
ATOM 2164 N N . ALA A 1 274 ? -1.649 -22.087 21.272 1.00 86.12 274 ALA A N 1
ATOM 2165 C CA . ALA A 1 274 ? -2.641 -22.202 22.338 1.00 86.12 274 ALA A CA 1
ATOM 2166 C C . ALA A 1 274 ? -3.066 -20.830 22.888 1.00 86.12 274 ALA A C 1
ATOM 2168 O O . ALA A 1 274 ? -4.242 -20.627 23.163 1.00 86.12 274 ALA A O 1
ATOM 2169 N N . ASP A 1 275 ? -2.136 -19.878 23.015 1.00 87.00 275 ASP A N 1
ATOM 2170 C CA . ASP A 1 275 ? -2.463 -18.501 23.407 1.00 87.00 275 ASP A CA 1
ATOM 2171 C C . ASP A 1 275 ? -3.356 -17.838 22.363 1.00 87.00 275 ASP A C 1
ATOM 2173 O O . ASP A 1 275 ? -4.372 -17.245 22.706 1.00 87.00 275 ASP A O 1
ATOM 2177 N N . LEU A 1 276 ? -3.021 -18.003 21.082 1.00 87.44 276 LEU A N 1
ATOM 2178 C CA . LEU A 1 276 ? -3.817 -17.423 20.010 1.00 87.44 276 LEU A CA 1
ATOM 2179 C C . LEU A 1 276 ? -5.203 -18.068 19.897 1.00 87.44 276 LEU A C 1
ATOM 2181 O O . LEU A 1 276 ? -6.197 -17.375 19.705 1.00 87.44 276 LEU A O 1
ATOM 2185 N N . ASP A 1 277 ? -5.278 -19.393 20.024 1.00 87.50 277 ASP A N 1
ATOM 2186 C CA . ASP A 1 277 ? -6.539 -20.130 19.963 1.00 87.50 277 ASP A CA 1
ATOM 2187 C C . ASP A 1 277 ? -7.487 -19.739 21.113 1.00 87.50 277 ASP A C 1
ATOM 2189 O O . ASP A 1 277 ? -8.695 -19.881 20.952 1.00 87.50 277 ASP A O 1
ATOM 2193 N N . ARG A 1 278 ? -6.970 -19.206 22.234 1.00 89.19 278 ARG A N 1
ATOM 2194 C CA . ARG A 1 278 ? -7.791 -18.617 23.308 1.00 89.19 278 ARG A CA 1
ATOM 2195 C C . ARG A 1 278 ? -8.380 -17.258 22.938 1.00 89.19 278 ARG A C 1
ATOM 2197 O O . ARG A 1 278 ? -9.475 -16.946 23.391 1.00 89.19 278 ARG A O 1
ATOM 2204 N N . GLU A 1 279 ? -7.684 -16.470 22.124 1.00 90.31 279 GLU A N 1
ATOM 2205 C CA . GLU A 1 279 ? -8.175 -15.165 21.667 1.00 90.31 279 GLU A CA 1
ATOM 2206 C C . GLU A 1 279 ? -9.125 -15.272 20.467 1.00 90.31 279 GLU A C 1
ATOM 2208 O O . GLU A 1 279 ? -9.971 -14.403 20.276 1.00 90.31 279 GLU A O 1
ATOM 2213 N N . LEU A 1 280 ? -9.010 -16.322 19.650 1.00 89.25 280 LEU A N 1
ATOM 2214 C CA . LEU A 1 280 ? -9.855 -16.536 18.472 1.00 89.25 280 LEU A CA 1
ATOM 2215 C C . LEU A 1 280 ? -11.147 -17.277 18.829 1.00 89.25 280 LEU A C 1
ATOM 2217 O O . LEU A 1 280 ? -11.183 -18.508 18.854 1.00 89.25 280 LEU A O 1
ATOM 2221 N N . THR A 1 281 ? -12.236 -16.534 19.019 1.00 84.94 281 THR A N 1
ATOM 2222 C CA . THR A 1 281 ? -13.567 -17.102 19.303 1.00 84.94 281 THR A CA 1
ATOM 2223 C C . THR A 1 281 ? -14.245 -17.664 18.049 1.00 84.94 281 THR A C 1
ATOM 2225 O O . THR A 1 281 ? -15.048 -18.593 18.126 1.00 84.94 281 THR A O 1
ATOM 2228 N N . TYR A 1 282 ? -13.893 -17.147 16.868 1.00 90.25 282 TYR A N 1
ATOM 2229 C CA . TYR A 1 282 ? -14.375 -17.619 15.570 1.00 90.25 282 TYR A CA 1
ATOM 2230 C C . TYR A 1 282 ? -13.254 -17.544 14.532 1.00 90.25 282 TYR A C 1
ATOM 2232 O O . TYR A 1 282 ? -12.503 -16.572 14.507 1.00 90.25 282 TYR A O 1
ATOM 2240 N N . LYS A 1 283 ? -13.139 -18.559 13.664 1.00 92.12 283 LYS A N 1
ATOM 2241 C CA . LYS A 1 283 ? -12.151 -18.605 12.572 1.00 92.12 283 LYS A CA 1
ATOM 2242 C C . LYS A 1 283 ? -12.631 -19.459 11.396 1.00 92.12 283 LYS A C 1
ATOM 2244 O O . LYS A 1 283 ? -13.089 -20.585 11.590 1.00 92.12 283 LYS A O 1
ATOM 2249 N N . ARG A 1 284 ? -12.513 -18.937 10.174 1.00 93.38 284 ARG A N 1
ATOM 2250 C CA . ARG A 1 284 ? -12.784 -19.627 8.900 1.00 93.38 284 ARG A CA 1
ATOM 2251 C C . ARG A 1 284 ? -11.829 -19.148 7.806 1.00 93.38 284 ARG A C 1
ATOM 2253 O O . ARG A 1 284 ? -11.118 -18.162 7.980 1.00 93.38 284 ARG A O 1
ATOM 2260 N N . ASP A 1 285 ? -11.838 -19.866 6.686 1.00 93.38 285 ASP A N 1
ATOM 2261 C CA . ASP A 1 285 ? -11.095 -19.539 5.465 1.00 93.38 285 ASP A CA 1
ATOM 2262 C C . ASP A 1 285 ? -9.574 -19.390 5.730 1.00 93.38 285 ASP A C 1
ATOM 2264 O O . ASP A 1 285 ? -9.031 -18.288 5.629 1.00 93.38 285 ASP A O 1
ATOM 2268 N N . PRO A 1 286 ? -8.874 -20.477 6.139 1.00 94.56 286 PRO A N 1
ATOM 2269 C CA . PRO A 1 286 ? -7.437 -20.444 6.403 1.00 94.56 286 PRO A CA 1
ATOM 2270 C C . PRO A 1 286 ? -6.635 -20.251 5.117 1.00 94.56 286 PRO A C 1
ATOM 2272 O O . PRO A 1 286 ? -6.844 -20.957 4.130 1.00 94.56 286 PRO A O 1
ATOM 2275 N N . VAL A 1 287 ? -5.642 -19.367 5.162 1.00 95.12 287 VAL A N 1
ATOM 2276 C CA . VAL A 1 287 ? -4.795 -19.055 4.011 1.00 95.12 287 VAL A CA 1
ATOM 2277 C C . VAL A 1 287 ? -3.323 -19.114 4.388 1.00 95.12 287 VAL A C 1
ATOM 2279 O O . VAL A 1 287 ? -2.886 -18.494 5.357 1.00 95.12 287 VAL A O 1
ATOM 2282 N N . ARG A 1 288 ? -2.550 -19.872 3.603 1.00 96.12 288 ARG A N 1
ATOM 2283 C CA . ARG A 1 288 ? -1.093 -19.996 3.739 1.00 96.12 288 ARG A CA 1
ATOM 2284 C C . ARG A 1 288 ? -0.393 -19.204 2.650 1.00 96.12 288 ARG A C 1
ATOM 2286 O O . ARG A 1 288 ? -0.679 -19.395 1.466 1.00 96.12 288 ARG A O 1
ATOM 2293 N N . TYR A 1 289 ? 0.552 -18.370 3.055 1.00 95.38 289 TYR A N 1
ATOM 2294 C CA . TYR A 1 289 ? 1.308 -17.527 2.141 1.00 95.38 289 TYR A CA 1
ATOM 2295 C C . TYR A 1 289 ? 2.727 -17.278 2.653 1.00 95.38 289 TYR A C 1
ATOM 2297 O O . TYR A 1 289 ? 3.008 -17.410 3.843 1.00 95.38 289 TYR A O 1
ATOM 2305 N N . THR A 1 290 ? 3.634 -16.936 1.746 1.00 94.19 290 THR A N 1
ATOM 2306 C CA . THR A 1 290 ? 4.977 -16.456 2.077 1.00 94.19 290 THR A CA 1
ATOM 2307 C C . THR A 1 290 ? 4.989 -14.945 1.929 1.00 94.19 290 THR A C 1
ATOM 2309 O O . THR A 1 290 ? 4.701 -14.430 0.852 1.00 94.19 290 THR A O 1
ATOM 2312 N N . LEU A 1 291 ? 5.337 -14.237 2.994 1.00 92.56 291 LEU A N 1
ATOM 2313 C CA . LEU A 1 291 ? 5.411 -12.785 3.030 1.00 92.56 291 LEU A CA 1
ATOM 2314 C C . LEU A 1 291 ? 6.853 -12.310 2.833 1.00 92.56 291 LEU A C 1
ATOM 2316 O O . LEU A 1 291 ? 7.771 -12.813 3.479 1.00 92.56 291 LEU A O 1
ATOM 2320 N N . ARG A 1 292 ? 7.037 -11.306 1.981 1.00 90.00 292 ARG A N 1
ATOM 2321 C CA . ARG A 1 292 ? 8.263 -10.514 1.848 1.00 90.00 292 ARG A CA 1
ATOM 2322 C C . ARG A 1 292 ? 7.896 -9.056 2.050 1.00 90.00 292 ARG A C 1
ATOM 2324 O O . ARG A 1 292 ? 7.069 -8.543 1.306 1.00 90.00 292 ARG A O 1
ATOM 2331 N N . VAL A 1 293 ? 8.488 -8.406 3.042 1.00 84.56 293 VAL A N 1
ATOM 2332 C CA . VAL A 1 293 ? 8.188 -7.007 3.378 1.00 84.56 293 VAL A CA 1
ATOM 2333 C C . VAL A 1 293 ? 9.374 -6.130 2.999 1.00 84.56 293 VAL A C 1
ATOM 2335 O O . VAL A 1 293 ? 10.524 -6.547 3.142 1.00 84.56 293 VAL A O 1
ATOM 2338 N N . MET A 1 294 ? 9.085 -4.928 2.513 1.00 79.50 294 MET A N 1
ATOM 2339 C CA . MET A 1 294 ? 10.070 -3.883 2.270 1.00 79.50 294 MET A CA 1
ATOM 2340 C C . MET A 1 294 ? 10.777 -3.483 3.580 1.00 79.50 294 MET A C 1
ATOM 2342 O O . MET A 1 294 ? 10.135 -3.443 4.636 1.00 79.50 294 MET A O 1
ATOM 2346 N N . PRO A 1 295 ? 12.075 -3.132 3.528 1.00 76.56 295 PRO A N 1
ATOM 2347 C CA . PRO A 1 295 ? 12.769 -2.520 4.654 1.00 76.56 295 PRO A CA 1
ATOM 2348 C C . PRO A 1 295 ? 12.039 -1.271 5.161 1.00 76.56 295 PRO A C 1
ATOM 2350 O O . PRO A 1 295 ? 11.856 -0.312 4.416 1.00 76.56 295 PRO A O 1
ATOM 2353 N N . ASN A 1 296 ? 11.635 -1.271 6.432 1.00 76.44 296 ASN A N 1
ATOM 2354 C CA . ASN A 1 296 ? 10.941 -0.146 7.071 1.00 76.44 296 ASN A CA 1
ATOM 2355 C C . ASN A 1 296 ? 11.738 0.467 8.239 1.00 76.44 296 ASN A C 1
ATOM 2357 O O . ASN A 1 296 ? 11.267 1.407 8.878 1.00 76.44 296 ASN A O 1
ATOM 2361 N N . GLY A 1 297 ? 12.941 -0.052 8.532 1.00 74.31 297 GLY A N 1
ATOM 2362 C CA . GLY A 1 297 ? 13.815 0.410 9.628 1.00 74.31 297 GLY A CA 1
ATOM 2363 C C . GLY A 1 297 ? 13.284 0.101 11.037 1.00 74.31 297 GLY A C 1
ATOM 2364 O O . GLY A 1 297 ? 13.905 0.452 12.055 1.00 74.31 297 GLY A O 1
ATOM 2365 N N . GLY A 1 298 ? 12.127 -0.553 11.086 1.00 80.06 298 GLY A N 1
ATOM 2366 C CA . GLY A 1 298 ? 11.352 -0.896 12.256 1.00 80.06 298 GLY A CA 1
ATOM 2367 C C . GLY A 1 298 ? 11.231 -2.393 12.451 1.00 80.06 298 GLY A C 1
ATOM 2368 O O . GLY A 1 298 ? 11.961 -3.184 11.861 1.00 80.06 298 GLY A O 1
ATOM 2369 N N . ARG A 1 299 ? 10.309 -2.794 13.324 1.00 86.12 299 ARG A N 1
ATOM 2370 C CA . ARG A 1 299 ? 10.049 -4.209 13.639 1.00 86.12 299 ARG A CA 1
ATOM 2371 C C . ARG A 1 299 ? 8.682 -4.682 13.181 1.00 86.12 299 ARG A C 1
ATOM 2373 O O . ARG A 1 299 ? 8.408 -5.867 13.285 1.00 86.12 299 ARG A O 1
ATOM 2380 N N . TRP A 1 300 ? 7.816 -3.797 12.716 1.00 84.69 300 TRP A N 1
ATOM 2381 C CA . TRP A 1 300 ? 6.483 -4.177 12.270 1.00 84.69 300 TRP A CA 1
ATOM 2382 C C . TRP A 1 300 ? 6.521 -4.813 10.887 1.00 84.69 300 TRP A C 1
ATOM 2384 O O . TRP A 1 300 ? 7.368 -4.503 10.051 1.00 84.69 300 TRP A O 1
ATOM 2394 N N . LEU A 1 301 ? 5.586 -5.724 10.667 1.00 88.75 301 LEU A N 1
ATOM 2395 C CA . LEU A 1 301 ? 5.295 -6.331 9.382 1.00 88.75 301 L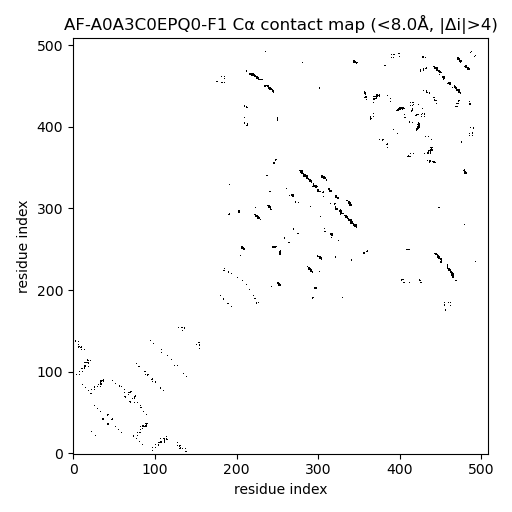EU A CA 1
ATOM 2396 C C . LEU A 1 301 ? 3.856 -5.991 9.008 1.00 88.75 301 LEU A C 1
ATOM 2398 O O . LEU A 1 301 ? 3.024 -5.745 9.878 1.00 88.75 301 LEU A O 1
ATOM 2402 N N . PHE A 1 302 ? 3.565 -6.049 7.715 1.00 90.50 302 PHE A N 1
ATOM 2403 C CA . PHE A 1 302 ? 2.208 -5.955 7.196 1.00 90.50 302 PHE A CA 1
ATOM 2404 C C . PHE A 1 302 ? 1.779 -7.346 6.732 1.00 90.50 302 PHE A C 1
ATOM 2406 O O . PHE A 1 302 ? 2.362 -7.899 5.802 1.00 90.50 302 PHE A O 1
ATOM 2413 N N . GLY A 1 303 ? 0.807 -7.960 7.403 1.00 92.62 303 GLY A N 1
ATOM 2414 C CA . GLY A 1 303 ? 0.335 -9.305 7.055 1.00 92.62 303 GLY A CA 1
ATOM 2415 C C . GLY A 1 303 ? -1.170 -9.443 7.190 1.00 92.62 303 GLY A C 1
ATOM 2416 O O . GLY A 1 303 ? -1.827 -8.556 7.718 1.00 92.62 303 GLY A O 1
ATOM 2417 N N . LEU A 1 304 ? -1.718 -10.539 6.669 1.00 95.31 304 LEU A N 1
ATOM 2418 C CA . LEU A 1 304 ? -3.160 -10.719 6.597 1.00 95.31 304 LEU A CA 1
ATOM 2419 C C . LEU A 1 304 ? -3.797 -10.832 7.978 1.00 95.31 304 LEU A C 1
ATOM 2421 O O . LEU A 1 304 ? -3.361 -11.630 8.810 1.00 95.31 304 LEU A O 1
ATOM 2425 N N . ASP A 1 305 ? -4.868 -10.069 8.160 1.00 89.81 305 ASP A N 1
ATOM 2426 C CA . ASP A 1 305 ? -5.763 -10.170 9.305 1.00 89.81 305 ASP A CA 1
ATOM 2427 C C . ASP A 1 305 ? -6.571 -11.486 9.258 1.00 89.81 305 ASP A C 1
ATOM 2429 O O . ASP A 1 305 ? -7.175 -11.792 8.230 1.00 89.81 305 ASP A O 1
ATOM 2433 N N . VAL A 1 306 ? -6.665 -12.287 10.322 1.00 89.38 306 VAL A N 1
ATOM 2434 C CA . VAL A 1 306 ? -5.803 -12.293 11.520 1.00 89.38 306 VAL A CA 1
ATOM 2435 C C . VAL A 1 306 ? -4.648 -13.288 11.334 1.00 89.38 306 VAL A C 1
ATOM 2437 O O . VAL A 1 306 ? -4.895 -14.436 10.935 1.00 89.38 306 VAL A O 1
ATOM 2440 N N . PRO A 1 307 ? -3.397 -12.917 11.668 1.00 89.12 307 PRO A N 1
ATOM 2441 C CA . PRO A 1 307 ? -2.280 -13.854 11.671 1.00 89.12 307 PRO A CA 1
ATOM 2442 C C . PRO A 1 307 ? -2.494 -15.010 12.661 1.00 89.12 307 PRO A C 1
ATOM 2444 O O . PRO A 1 307 ? -2.824 -14.804 13.824 1.00 89.12 307 PRO A O 1
ATOM 2447 N N . ALA A 1 308 ? -2.258 -16.237 12.194 1.00 85.19 308 ALA A N 1
ATOM 2448 C CA . ALA A 1 308 ? -2.531 -17.488 12.903 1.00 85.19 308 ALA A CA 1
ATOM 2449 C C . ALA A 1 308 ? -1.282 -18.292 13.293 1.00 85.19 308 ALA A C 1
ATOM 2451 O O . ALA A 1 308 ? -1.242 -18.940 14.337 1.00 85.19 308 ALA A O 1
ATOM 2452 N N . ALA A 1 309 ? -0.266 -18.296 12.434 1.00 78.56 309 ALA A N 1
ATOM 2453 C CA . ALA A 1 309 ? 1.001 -18.966 12.704 1.00 78.56 309 ALA A CA 1
ATOM 2454 C C . ALA A 1 309 ? 2.132 -18.138 12.086 1.00 78.56 309 ALA A C 1
ATOM 2456 O O . ALA A 1 309 ? 2.370 -18.254 10.879 1.00 78.56 309 ALA A O 1
ATOM 2457 N N . PRO A 1 310 ? 2.775 -17.257 12.871 1.00 76.69 310 PRO A N 1
ATOM 2458 C CA . PRO A 1 310 ? 3.916 -16.495 12.398 1.00 76.69 310 PRO A CA 1
ATOM 2459 C C . PRO A 1 310 ? 5.166 -17.381 12.297 1.00 76.69 310 PRO A C 1
ATOM 2461 O O . PRO A 1 310 ? 5.290 -18.400 12.979 1.00 76.69 310 PRO A O 1
ATOM 2464 N N . ALA A 1 311 ? 6.112 -16.981 11.447 1.00 82.12 311 ALA A N 1
ATOM 2465 C CA . ALA A 1 311 ? 7.440 -17.588 11.390 1.00 82.12 311 ALA A CA 1
ATOM 2466 C C . ALA A 1 311 ? 8.177 -17.471 12.749 1.00 82.12 311 ALA A C 1
ATOM 2468 O O . ALA A 1 311 ? 7.874 -16.557 13.509 1.00 82.12 311 ALA A O 1
ATOM 2469 N N . PRO A 1 312 ? 9.195 -18.304 13.054 1.00 81.38 312 PRO A N 1
ATOM 2470 C CA . PRO A 1 312 ? 9.883 -18.289 14.358 1.00 81.38 312 PRO A CA 1
ATOM 2471 C C . PRO A 1 312 ? 10.503 -16.943 14.768 1.00 81.38 312 PRO A C 1
ATOM 2473 O O . PRO A 1 312 ? 10.698 -16.674 15.950 1.00 81.38 312 PRO A O 1
ATOM 2476 N N . GLU A 1 313 ? 10.835 -16.096 13.793 1.00 83.88 313 GLU A N 1
ATOM 2477 C CA . GLU A 1 313 ? 11.402 -14.761 14.018 1.00 83.88 313 GLU A CA 1
ATOM 2478 C C . GLU A 1 313 ? 10.334 -13.669 14.200 1.00 83.88 313 GLU A C 1
ATOM 2480 O O . GLU A 1 313 ? 10.672 -12.496 14.367 1.00 83.88 313 GLU A O 1
ATOM 2485 N N . VAL A 1 314 ? 9.055 -14.046 14.169 1.00 88.38 314 VAL A N 1
ATOM 2486 C CA . VAL A 1 314 ? 7.893 -13.160 14.193 1.00 88.38 314 VAL A CA 1
ATOM 2487 C C . VAL A 1 314 ? 6.980 -13.551 15.354 1.00 88.38 314 VAL A C 1
ATOM 2489 O O . VAL A 1 314 ? 6.808 -14.723 15.677 1.00 88.38 314 VAL A O 1
ATOM 2492 N N . PHE A 1 315 ? 6.383 -12.560 15.999 1.00 88.19 315 PHE A N 1
ATOM 2493 C CA . PHE A 1 315 ? 5.412 -12.736 17.069 1.00 88.19 315 PHE A CA 1
ATOM 2494 C C . PHE A 1 315 ? 4.208 -11.819 16.847 1.00 88.19 315 PHE A C 1
ATOM 2496 O O . PHE A 1 315 ? 4.266 -10.875 16.056 1.00 88.19 315 PHE A O 1
ATOM 2503 N N . ILE A 1 316 ? 3.109 -12.123 17.535 1.00 90.31 316 ILE A N 1
ATOM 2504 C CA . ILE A 1 316 ? 1.856 -11.374 17.443 1.00 90.31 316 ILE A CA 1
ATOM 2505 C C . ILE A 1 316 ? 1.717 -10.505 18.702 1.00 90.31 316 ILE A C 1
ATOM 2507 O O . ILE A 1 316 ? 1.906 -11.005 19.812 1.00 90.31 316 ILE A O 1
ATOM 2511 N N . SER A 1 317 ? 1.441 -9.206 18.555 1.00 89.19 317 SER A N 1
ATOM 2512 C CA . SER A 1 317 ? 1.174 -8.313 19.698 1.00 89.19 317 SER A CA 1
ATOM 2513 C C . SER A 1 317 ? -0.200 -8.577 20.329 1.00 89.19 317 SER A C 1
ATOM 2515 O O . SER A 1 317 ? -1.029 -9.279 19.754 1.00 89.19 317 SER A O 1
ATOM 2517 N N . SER A 1 318 ? -0.478 -7.974 21.487 1.00 86.88 318 SER A N 1
ATOM 2518 C CA . SER A 1 318 ? -1.827 -7.956 22.084 1.00 86.88 318 SER A CA 1
ATOM 2519 C C . SER A 1 318 ? -2.872 -7.283 21.183 1.00 86.88 318 SER A C 1
ATOM 2521 O O . SER A 1 318 ? -4.057 -7.577 21.273 1.00 86.88 318 SER A O 1
ATOM 2523 N N . ASP A 1 319 ? -2.423 -6.411 20.278 1.00 89.00 319 ASP A N 1
ATOM 2524 C CA . ASP A 1 319 ? -3.240 -5.773 19.246 1.00 89.00 319 ASP A CA 1
ATOM 2525 C C . ASP A 1 319 ? -3.273 -6.570 17.934 1.00 89.00 319 ASP A C 1
ATOM 2527 O O . ASP A 1 319 ? -3.685 -6.049 16.897 1.00 89.00 319 ASP A O 1
ATOM 2531 N N . PHE A 1 320 ? -2.827 -7.827 17.960 1.00 90.75 320 PHE A N 1
ATOM 2532 C CA . PHE A 1 320 ? -2.816 -8.759 16.830 1.00 90.75 320 PHE A CA 1
ATOM 2533 C C . PHE A 1 320 ? -1.951 -8.327 15.640 1.00 90.75 320 PHE A C 1
ATOM 2535 O O . PHE A 1 320 ? -2.149 -8.770 14.512 1.00 90.75 320 PHE A O 1
ATOM 2542 N N . GLN A 1 321 ? -0.958 -7.475 15.886 1.00 89.50 321 GLN A N 1
ATOM 2543 C CA . GLN A 1 321 ? -0.016 -7.006 14.872 1.00 89.50 321 GLN A CA 1
ATOM 2544 C C . GLN A 1 321 ? 1.138 -7.986 14.713 1.00 89.50 321 GLN A C 1
ATOM 2546 O O . GLN A 1 321 ? 1.602 -8.568 15.696 1.00 89.50 321 GLN A O 1
ATOM 2551 N N . LEU A 1 322 ? 1.656 -8.117 13.493 1.00 90.06 322 LEU A N 1
ATOM 2552 C CA . LEU A 1 322 ? 2.861 -8.896 13.239 1.00 90.06 322 LEU A CA 1
ATOM 2553 C C . LEU A 1 322 ? 4.108 -8.067 13.496 1.00 90.06 322 LEU A C 1
ATOM 2555 O O . LEU A 1 322 ? 4.308 -7.005 12.908 1.00 90.06 322 LEU A O 1
ATOM 2559 N N . LEU A 1 323 ? 4.974 -8.594 14.351 1.00 88.56 323 LEU A N 1
ATOM 2560 C CA . LEU A 1 323 ? 6.194 -7.930 14.770 1.00 88.56 323 LEU A CA 1
ATOM 2561 C C . LEU A 1 323 ? 7.365 -8.906 14.688 1.00 88.56 323 LEU A C 1
ATOM 2563 O O . LEU A 1 323 ? 7.277 -10.060 15.093 1.00 88.56 323 LEU A O 1
ATOM 2567 N N . SER A 1 324 ? 8.485 -8.430 14.173 1.00 87.88 324 SER A N 1
ATOM 2568 C CA . SER A 1 324 ? 9.729 -9.163 14.027 1.00 87.88 324 SER A CA 1
ATOM 2569 C C . SER A 1 324 ? 10.645 -8.953 15.233 1.00 87.88 324 SER A C 1
ATOM 2571 O O . SE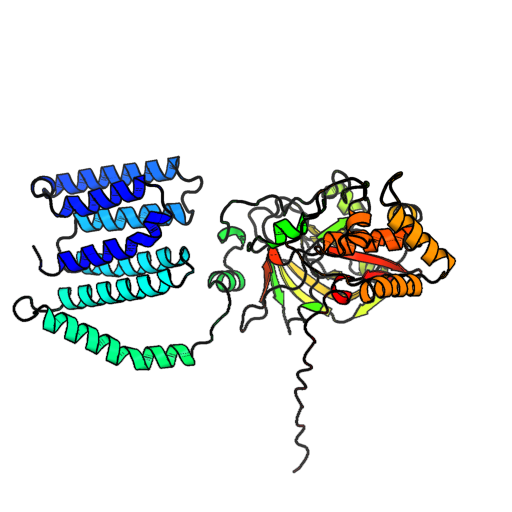R A 1 324 ? 10.798 -7.857 15.783 1.00 87.88 324 SER A O 1
ATOM 2573 N N . ILE A 1 325 ? 11.342 -10.019 15.626 1.00 85.50 325 ILE A N 1
ATOM 2574 C CA . ILE A 1 325 ? 12.382 -9.984 16.663 1.00 85.50 325 ILE A CA 1
ATOM 2575 C C . ILE A 1 325 ? 13.563 -9.102 16.234 1.00 85.50 325 ILE A C 1
ATOM 2577 O O . ILE A 1 325 ? 14.280 -8.569 17.088 1.00 85.50 325 ILE A O 1
ATOM 2581 N N . ARG A 1 326 ? 13.774 -8.921 14.927 1.00 85.38 326 ARG A N 1
ATOM 2582 C CA . ARG A 1 326 ? 14.836 -8.099 14.332 1.00 85.38 326 ARG A CA 1
ATOM 2583 C C . ARG A 1 326 ? 14.234 -6.942 13.549 1.00 85.38 326 ARG A C 1
ATOM 2585 O O . ARG A 1 326 ? 13.085 -7.015 13.124 1.00 85.38 326 ARG A O 1
ATOM 2592 N N . LYS A 1 327 ? 15.007 -5.873 13.374 1.00 85.00 327 LYS A N 1
ATOM 2593 C CA . LYS A 1 327 ? 14.583 -4.806 12.476 1.00 85.00 327 LYS A CA 1
ATOM 2594 C C . LYS A 1 327 ? 14.548 -5.316 11.035 1.00 85.00 327 LYS A C 1
ATOM 2596 O O . LYS A 1 327 ? 15.399 -6.122 10.651 1.00 85.00 327 LYS A O 1
ATOM 2601 N N . ILE A 1 328 ? 13.545 -4.887 10.280 1.00 81.50 328 ILE A N 1
ATOM 2602 C CA . ILE A 1 328 ? 13.421 -5.162 8.851 1.00 81.50 328 ILE A CA 1
ATOM 2603 C C . ILE A 1 328 ? 14.228 -4.088 8.126 1.00 81.50 328 ILE A C 1
ATOM 2605 O O . ILE A 1 328 ? 13.713 -3.045 7.723 1.00 81.50 328 ILE A O 1
ATOM 2609 N N . ASP A 1 329 ? 15.532 -4.343 8.069 1.00 76.50 329 ASP A N 1
ATOM 2610 C CA . ASP A 1 329 ? 16.520 -3.516 7.380 1.00 76.50 329 ASP A CA 1
ATOM 2611 C C . ASP A 1 329 ? 16.829 -4.143 6.003 1.00 76.50 329 ASP A C 1
ATOM 2613 O O . ASP A 1 329 ? 15.970 -4.765 5.392 1.00 76.50 329 ASP A O 1
ATOM 2617 N N . ASP A 1 330 ? 18.063 -4.039 5.508 1.00 64.62 330 ASP A N 1
ATOM 2618 C CA . ASP A 1 330 ? 18.475 -4.437 4.149 1.00 64.62 330 ASP A CA 1
ATOM 2619 C C . ASP A 1 330 ? 18.274 -5.913 3.766 1.00 64.62 330 ASP A C 1
ATOM 2621 O O . ASP A 1 330 ? 18.472 -6.293 2.611 1.00 64.62 330 ASP A O 1
ATOM 2625 N N . ARG A 1 331 ? 17.915 -6.766 4.724 1.00 65.00 331 ARG A N 1
ATOM 2626 C CA . ARG A 1 331 ? 17.582 -8.164 4.461 1.00 65.00 331 ARG A CA 1
ATOM 2627 C C . ARG A 1 331 ? 16.073 -8.221 4.265 1.00 65.00 331 ARG A C 1
ATOM 2629 O O . ARG A 1 331 ? 15.349 -7.816 5.161 1.00 65.00 331 ARG A O 1
ATOM 2636 N N . GLU A 1 332 ? 15.617 -8.739 3.127 1.00 69.75 332 GLU A N 1
ATOM 2637 C CA . GLU A 1 332 ? 14.202 -9.029 2.847 1.00 69.75 332 GLU A CA 1
ATOM 2638 C C . GLU A 1 332 ? 13.889 -10.495 3.201 1.00 69.75 332 GLU A C 1
ATOM 2640 O O . GLU A 1 332 ? 13.879 -11.360 2.314 1.00 69.75 332 GLU A O 1
ATOM 2645 N N . PRO A 1 333 ? 13.697 -10.839 4.489 1.00 76.31 333 PRO A N 1
ATOM 2646 C CA . PRO A 1 333 ? 13.377 -12.199 4.887 1.00 76.31 333 PRO A CA 1
ATOM 2647 C C . PRO A 1 333 ? 12.035 -12.639 4.300 1.00 76.31 333 PRO A C 1
ATOM 2649 O O . PRO A 1 333 ? 11.089 -11.861 4.155 1.00 76.31 333 PRO A O 1
ATOM 2652 N N . LYS A 1 334 ? 11.960 -13.932 3.987 1.00 87.19 334 LYS A N 1
ATOM 2653 C CA . LYS A 1 334 ? 10.721 -14.608 3.609 1.00 87.19 334 LYS A CA 1
ATOM 2654 C C . LYS A 1 334 ? 10.092 -15.192 4.866 1.00 87.19 334 LYS A C 1
ATOM 2656 O O . LYS A 1 334 ? 10.672 -16.088 5.477 1.00 87.19 334 LYS A O 1
ATOM 2661 N N . PHE A 1 335 ? 8.906 -14.723 5.227 1.00 89.62 335 PHE A N 1
ATOM 2662 C CA . PHE A 1 335 ? 8.166 -15.230 6.376 1.00 89.62 335 PHE A CA 1
ATOM 2663 C C . PHE A 1 335 ? 7.038 -16.152 5.907 1.00 89.62 335 PHE A C 1
ATOM 2665 O O . PHE A 1 335 ? 6.095 -15.674 5.276 1.00 89.62 335 PHE A O 1
ATOM 2672 N N . PRO A 1 336 ? 7.094 -17.466 6.173 1.00 92.62 336 PRO A N 1
ATOM 2673 C CA . PRO A 1 336 ? 5.921 -18.315 6.012 1.00 92.62 336 PRO A CA 1
ATOM 2674 C C . PRO A 1 336 ? 4.858 -17.919 7.042 1.00 92.62 336 PRO A C 1
ATOM 2676 O O . PRO A 1 336 ? 5.153 -17.812 8.231 1.00 92.62 336 PRO A O 1
ATOM 2679 N N . MET A 1 337 ? 3.630 -17.717 6.573 1.00 92.44 337 MET A N 1
ATOM 2680 C CA . MET A 1 337 ? 2.507 -17.239 7.371 1.00 92.44 337 MET A CA 1
ATOM 2681 C C . MET A 1 337 ? 1.263 -18.103 7.146 1.00 92.44 337 MET A C 1
ATOM 2683 O O . MET A 1 337 ? 1.025 -18.643 6.059 1.00 92.44 337 MET A O 1
ATOM 2687 N N . LEU A 1 338 ? 0.435 -18.185 8.183 1.00 93.38 338 LEU A N 1
ATOM 2688 C CA . LEU A 1 338 ? -0.957 -18.627 8.122 1.00 93.38 338 LEU A CA 1
ATOM 2689 C C . LEU A 1 338 ? -1.830 -17.485 8.643 1.00 93.38 338 LEU A C 1
ATOM 2691 O O . LEU A 1 338 ? -1.471 -16.896 9.660 1.00 93.38 338 LEU A O 1
ATOM 2695 N N . ALA A 1 339 ? -2.964 -17.214 8.004 1.00 94.69 339 ALA A N 1
ATOM 2696 C CA . ALA A 1 339 ? -3.983 -16.281 8.487 1.00 94.69 339 ALA A CA 1
ATOM 2697 C C . ALA A 1 339 ? -5.397 -16.854 8.298 1.00 94.69 339 ALA A C 1
ATOM 2699 O O . ALA A 1 339 ? -5.583 -17.777 7.502 1.00 94.69 339 ALA A O 1
ATOM 2700 N N . TYR A 1 340 ? -6.383 -16.309 9.013 1.00 94.62 340 TYR A N 1
ATOM 2701 C CA . TYR A 1 340 ? -7.809 -16.599 8.809 1.00 94.62 340 TYR A CA 1
ATOM 2702 C C . TYR A 1 340 ? -8.519 -15.344 8.313 1.00 94.62 340 TYR A C 1
ATOM 2704 O O . TYR A 1 340 ? -8.529 -14.344 9.022 1.00 94.62 340 TYR A O 1
ATOM 2712 N N . LEU A 1 341 ? -9.145 -15.401 7.133 1.00 93.62 341 LEU A N 1
ATOM 2713 C CA . LEU A 1 341 ? -9.777 -14.217 6.529 1.00 93.62 341 LEU A CA 1
ATOM 2714 C C . LEU A 1 341 ? -11.076 -13.803 7.229 1.00 93.62 341 LEU A C 1
ATOM 2716 O O . LEU A 1 341 ? -11.464 -12.633 7.192 1.00 93.62 341 LEU A O 1
ATOM 2720 N N . LYS A 1 342 ? -11.752 -14.766 7.864 1.00 93.06 342 LYS A N 1
ATOM 2721 C CA . LYS A 1 342 ? -12.959 -14.544 8.662 1.00 93.06 342 LYS A CA 1
ATOM 2722 C C . LYS A 1 342 ? -12.692 -14.954 10.092 1.00 93.06 342 LYS A C 1
ATOM 2724 O O . LYS A 1 342 ? -12.382 -16.117 10.352 1.00 93.06 342 LYS A O 1
ATOM 2729 N N . TYR A 1 343 ? -12.834 -14.008 11.004 1.00 93.06 343 TYR A N 1
ATOM 2730 C CA . TYR A 1 343 ? -12.479 -14.203 12.396 1.00 93.06 343 TYR A CA 1
ATOM 2731 C C . TYR A 1 343 ? -13.307 -13.309 13.312 1.00 93.06 343 TYR A C 1
ATOM 2733 O O . TYR A 1 343 ? -13.808 -12.271 12.886 1.00 93.06 343 TYR A O 1
ATOM 2741 N N . HIS A 1 344 ? -13.401 -13.714 14.574 1.00 91.62 344 HIS A N 1
ATOM 2742 C CA . HIS A 1 344 ? -13.656 -12.814 15.692 1.00 91.62 344 HIS A CA 1
ATOM 2743 C C . HIS A 1 344 ? -12.539 -13.021 16.711 1.00 91.62 344 HIS A C 1
ATOM 2745 O O . HIS A 1 344 ? -12.089 -14.159 16.902 1.00 91.62 344 HIS A O 1
ATOM 2751 N N . ILE A 1 345 ? -12.057 -11.933 17.308 1.00 91.44 345 ILE A N 1
ATOM 2752 C CA . ILE A 1 345 ? -10.809 -11.980 18.061 1.00 91.44 345 ILE A CA 1
ATOM 2753 C C . ILE A 1 345 ? -10.811 -11.122 19.316 1.00 91.44 345 ILE A C 1
ATOM 2755 O O . ILE A 1 345 ? -11.353 -10.027 19.335 1.00 91.44 345 ILE A O 1
ATOM 2759 N N . GLY A 1 346 ? -10.139 -11.597 20.353 1.00 89.00 346 GLY A N 1
ATOM 2760 C CA . GLY A 1 346 ? -10.128 -10.980 21.666 1.00 89.00 346 GLY A CA 1
ATOM 2761 C C . GLY A 1 346 ? -11.178 -11.641 22.542 1.00 89.00 346 GLY A C 1
ATOM 2762 O O . GLY A 1 346 ? -12.380 -11.529 22.311 1.00 89.00 346 GLY A O 1
ATOM 2763 N N . SER A 1 347 ? -10.698 -12.341 23.559 1.00 84.00 347 SER A N 1
ATOM 2764 C CA . SER A 1 347 ? -11.525 -13.088 24.503 1.00 84.00 347 SER A CA 1
ATOM 2765 C C . SER A 1 347 ? -12.148 -12.190 25.573 1.00 84.00 347 SER A C 1
ATOM 2767 O O . SER A 1 347 ? -13.286 -12.405 25.991 1.00 84.00 347 SER A O 1
ATOM 2769 N N . LYS A 1 348 ? -11.414 -11.159 26.010 1.00 88.50 348 LYS A N 1
ATOM 2770 C CA . LYS A 1 348 ? -11.847 -10.207 27.033 1.00 88.50 348 LYS A CA 1
ATOM 2771 C C . LYS A 1 348 ? -11.230 -8.832 26.799 1.00 88.50 348 LYS A C 1
ATOM 2773 O O . LYS A 1 348 ? -10.026 -8.719 26.598 1.00 88.50 348 LYS A O 1
ATOM 2778 N N . LEU A 1 349 ? -12.050 -7.790 26.912 1.00 91.81 349 LEU A N 1
ATOM 2779 C CA . LEU A 1 349 ? -11.593 -6.405 26.964 1.00 91.81 349 LEU A CA 1
ATOM 2780 C C . LEU A 1 349 ? -11.419 -5.997 28.428 1.00 91.81 349 LEU A C 1
ATOM 2782 O O . LEU A 1 349 ? -12.356 -6.130 29.218 1.00 91.81 349 LEU A O 1
ATOM 2786 N N . THR A 1 350 ? -10.221 -5.552 28.808 1.00 92.56 350 THR A N 1
ATOM 2787 C CA . THR A 1 350 ? -9.975 -5.054 30.169 1.00 92.56 350 THR A CA 1
ATOM 2788 C C . THR A 1 350 ? -10.679 -3.714 30.384 1.00 92.56 350 THR A C 1
ATOM 2790 O O . THR A 1 350 ? -10.955 -2.999 29.422 1.00 92.56 350 THR A O 1
ATOM 2793 N N . ASP A 1 351 ? -10.951 -3.335 31.634 1.00 94.69 351 ASP A N 1
ATOM 2794 C CA . ASP A 1 351 ? -11.599 -2.046 31.926 1.00 94.69 351 ASP A CA 1
ATOM 2795 C C . ASP A 1 351 ? -10.736 -0.856 31.479 1.00 94.69 351 ASP A C 1
ATOM 2797 O O . ASP A 1 351 ? -11.258 0.154 31.008 1.00 94.69 351 ASP A O 1
ATOM 2801 N N . VAL A 1 352 ? -9.408 -1.004 31.550 1.00 93.19 352 VAL A N 1
ATOM 2802 C CA . VAL A 1 352 ? -8.442 -0.009 31.060 1.00 93.19 352 VAL A CA 1
ATOM 2803 C C . VAL A 1 352 ? -8.530 0.126 29.540 1.00 93.19 352 VAL A C 1
ATOM 2805 O O . VAL A 1 352 ? -8.641 1.242 29.031 1.00 93.19 352 VAL A O 1
ATOM 2808 N N . ASP A 1 353 ? -8.536 -0.993 28.811 1.00 93.81 353 ASP A N 1
ATOM 2809 C CA . ASP A 1 353 ? -8.654 -0.976 27.349 1.00 93.81 353 ASP A CA 1
ATOM 2810 C C . ASP A 1 353 ? -10.026 -0.464 26.906 1.00 93.81 353 ASP A C 1
ATOM 2812 O O . ASP A 1 353 ? -10.115 0.286 25.938 1.00 93.81 353 ASP A O 1
ATOM 2816 N N . ARG A 1 354 ? -11.096 -0.804 27.636 1.00 96.69 354 ARG A N 1
ATOM 2817 C CA . ARG A 1 354 ? -12.445 -0.285 27.384 1.00 96.69 354 ARG A CA 1
ATOM 2818 C C . ARG A 1 354 ? -12.492 1.227 27.559 1.00 96.69 354 ARG A C 1
ATOM 2820 O O . ARG A 1 354 ? -12.965 1.914 26.660 1.00 96.69 354 ARG A O 1
ATOM 2827 N N . ALA A 1 355 ? -11.972 1.750 28.669 1.00 96.81 355 ALA A N 1
ATOM 2828 C CA . ALA A 1 355 ? -11.908 3.190 28.902 1.00 96.81 355 ALA A CA 1
ATOM 2829 C C . ALA A 1 355 ? -11.095 3.898 27.808 1.00 96.81 355 ALA A C 1
ATOM 2831 O O . ALA A 1 355 ? -11.514 4.937 27.303 1.00 96.81 355 ALA A O 1
ATOM 2832 N N . ARG A 1 356 ? -9.977 3.304 27.375 1.00 95.38 356 ARG A N 1
ATOM 2833 C CA . ARG A 1 356 ? -9.140 3.834 26.290 1.00 95.38 356 ARG A CA 1
ATOM 2834 C C . ARG A 1 356 ? -9.844 3.806 24.930 1.00 95.38 356 ARG A C 1
ATOM 2836 O O . ARG A 1 356 ? -9.802 4.789 24.199 1.00 95.38 356 ARG A O 1
ATOM 2843 N N . ALA A 1 357 ? -10.532 2.715 24.598 1.00 96.75 357 ALA A N 1
ATOM 2844 C CA . ALA A 1 357 ? -11.309 2.580 23.365 1.00 96.75 357 ALA A CA 1
ATOM 2845 C C . ALA A 1 357 ? -12.607 3.397 23.351 1.00 96.75 357 ALA A C 1
ATOM 2847 O O . ALA A 1 357 ? -13.233 3.483 22.302 1.00 96.75 357 ALA A O 1
ATOM 2848 N N . LEU A 1 358 ? -13.003 3.994 24.476 1.00 97.44 358 LEU A N 1
ATOM 2849 C CA . LEU A 1 358 ? -14.105 4.956 24.586 1.00 97.44 358 LEU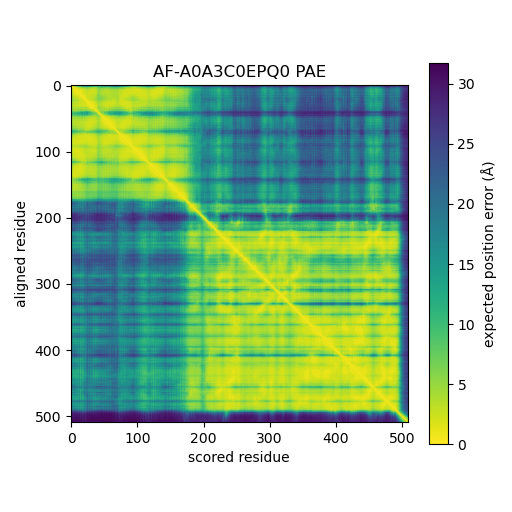 A CA 1
ATOM 2850 C C . LEU A 1 358 ? -13.611 6.391 24.831 1.00 97.44 358 LEU A C 1
ATOM 2852 O O . LEU A 1 358 ? -14.418 7.315 24.928 1.00 97.44 358 LEU A O 1
ATOM 2856 N N . ALA A 1 359 ? -12.295 6.596 24.934 1.00 96.38 359 ALA A N 1
ATOM 2857 C CA . ALA A 1 359 ? -11.721 7.889 25.266 1.00 96.38 359 ALA A CA 1
ATOM 2858 C C . ALA A 1 359 ? -12.017 8.929 24.177 1.00 96.38 359 ALA A C 1
ATOM 2860 O O . ALA A 1 359 ? -11.912 8.650 22.976 1.00 96.38 359 ALA A O 1
ATOM 2861 N N . TRP A 1 360 ? -12.348 10.141 24.629 1.00 95.69 360 TRP A N 1
ATOM 2862 C CA . TRP A 1 360 ? -12.717 11.276 23.792 1.00 95.69 360 TRP A CA 1
ATOM 2863 C C . TRP A 1 360 ? -11.981 12.547 24.248 1.00 95.69 360 TRP A C 1
ATOM 2865 O O . TRP A 1 360 ? -12.169 12.952 25.398 1.00 95.69 360 TRP A O 1
ATOM 2875 N N . PRO A 1 361 ? -11.187 13.209 23.386 1.00 93.44 361 PRO A N 1
ATOM 2876 C CA . PRO A 1 361 ? -10.490 14.447 23.746 1.00 93.44 361 PRO A CA 1
ATOM 2877 C C . PRO A 1 361 ? -11.448 15.620 23.970 1.00 93.44 361 PRO A C 1
ATOM 2879 O O . PRO A 1 361 ? -12.340 15.881 23.157 1.00 93.44 361 PRO A O 1
ATOM 2882 N N . GLU A 1 362 ? -11.260 16.351 25.067 1.00 90.50 362 GLU A N 1
ATOM 2883 C CA . GLU A 1 362 ? -12.094 17.508 25.402 1.00 90.50 362 GLU A CA 1
ATOM 2884 C C . GLU A 1 362 ? -12.040 18.597 24.323 1.00 90.50 362 GLU A C 1
ATOM 2886 O O . GLU A 1 362 ? -10.997 18.849 23.729 1.00 90.50 362 GLU A O 1
ATOM 2891 N N . GLY A 1 363 ? -13.182 19.241 24.061 1.00 89.44 363 GLY A N 1
ATOM 2892 C CA . GLY A 1 363 ? -13.279 20.333 23.086 1.00 89.44 363 GLY A CA 1
ATOM 2893 C C . GLY A 1 363 ? -13.203 19.915 21.613 1.00 89.44 363 GLY A C 1
ATOM 2894 O O . GLY A 1 363 ? -13.166 20.793 20.757 1.00 89.44 363 GLY A O 1
ATOM 2895 N N . THR A 1 364 ? -13.208 18.611 21.305 1.00 94.44 364 THR A N 1
ATOM 2896 C CA . THR A 1 364 ? -13.048 18.108 19.929 1.00 94.44 364 THR A CA 1
ATOM 2897 C C . THR A 1 364 ? -14.308 17.434 19.385 1.00 94.44 364 THR A C 1
ATOM 2899 O O . THR A 1 364 ? -15.039 16.772 20.125 1.00 94.44 364 THR A O 1
ATOM 2902 N N . ASN A 1 365 ? -14.536 17.608 18.082 1.00 95.94 365 ASN A N 1
ATOM 2903 C CA . ASN A 1 365 ? -15.603 17.047 17.248 1.00 95.94 365 ASN A CA 1
ATOM 2904 C C . ASN A 1 365 ? -16.996 17.019 17.931 1.00 95.94 365 ASN A C 1
ATOM 2906 O O . ASN A 1 365 ? -17.605 15.952 18.080 1.00 95.94 365 ASN A O 1
ATOM 2910 N N . PRO A 1 366 ? -17.501 18.166 18.433 1.00 97.12 366 PRO A N 1
ATOM 2911 C CA . PRO A 1 366 ? -18.731 18.211 19.223 1.00 97.12 366 PRO A CA 1
ATOM 2912 C C . PRO A 1 366 ? -19.964 17.671 18.483 1.00 97.12 366 PRO A C 1
ATOM 2914 O O . PRO A 1 366 ? -20.845 17.107 19.137 1.00 97.12 366 PRO A O 1
ATOM 2917 N N . ARG A 1 367 ? -20.039 17.803 17.150 1.00 97.81 367 ARG A N 1
ATOM 2918 C CA . ARG A 1 367 ? -21.191 17.334 16.361 1.00 97.81 367 ARG A CA 1
ATOM 2919 C C . ARG A 1 367 ? -21.196 15.811 16.256 1.00 97.81 367 ARG A C 1
ATOM 2921 O O . ARG A 1 367 ? -22.233 15.204 16.508 1.00 97.81 367 ARG A O 1
ATOM 2928 N N . LEU A 1 368 ? -20.047 15.183 15.985 1.00 97.50 368 LEU A N 1
ATOM 2929 C CA . LEU A 1 368 ? -19.907 13.722 16.007 1.00 97.50 368 LEU A CA 1
ATOM 2930 C C . LEU A 1 368 ? -20.214 13.158 17.395 1.00 97.50 368 LEU A C 1
ATOM 2932 O O . LEU A 1 368 ? -20.891 12.137 17.513 1.00 97.50 368 LEU A O 1
ATOM 2936 N N . ARG A 1 369 ? -19.762 13.838 18.457 1.00 97.75 369 ARG A N 1
ATOM 2937 C CA . ARG A 1 369 ? -20.054 13.423 19.835 1.00 97.75 369 ARG A CA 1
ATOM 2938 C C . ARG A 1 369 ? -21.549 13.460 20.139 1.00 97.75 369 ARG A C 1
ATOM 2940 O O . ARG A 1 369 ? -22.062 12.537 20.768 1.00 97.75 369 ARG A O 1
ATOM 2947 N N . ALA A 1 370 ? -22.231 14.529 19.729 1.00 98.25 370 ALA A N 1
ATOM 2948 C CA . ALA A 1 370 ? -23.673 14.673 19.905 1.00 98.25 370 ALA A CA 1
ATOM 2949 C C . ALA A 1 370 ? -24.438 13.595 19.125 1.00 98.25 370 ALA A C 1
ATOM 2951 O O . ALA A 1 370 ? -25.298 12.936 19.702 1.00 98.25 370 ALA A O 1
ATOM 2952 N N . LEU A 1 371 ? -24.060 13.351 17.866 1.00 98.19 371 LEU A N 1
ATOM 2953 C CA . LEU A 1 371 ? -24.668 12.319 17.028 1.00 98.19 371 LEU A CA 1
ATOM 2954 C C . LEU A 1 371 ? -24.496 10.912 17.620 1.00 98.19 371 LEU A C 1
ATOM 2956 O O . LEU A 1 371 ? -25.451 10.144 17.674 1.00 98.19 371 LEU A O 1
ATOM 2960 N N . GLY A 1 372 ? -23.301 10.570 18.111 1.00 97.75 372 GLY A N 1
ATOM 2961 C CA . GLY A 1 372 ? -23.074 9.272 18.751 1.00 97.75 372 GLY A CA 1
ATOM 2962 C C . GLY A 1 372 ? -23.900 9.087 20.026 1.00 97.75 372 GLY A C 1
ATOM 2963 O O . GLY A 1 372 ? -24.454 8.013 20.242 1.00 97.75 372 GLY A O 1
ATOM 2964 N N . ARG A 1 373 ? -24.056 10.141 20.837 1.00 97.38 373 ARG A N 1
ATOM 2965 C CA . ARG A 1 373 ? -24.936 10.107 22.017 1.00 97.38 373 ARG A CA 1
ATOM 2966 C C . ARG A 1 373 ? -26.401 9.918 21.639 1.00 97.38 373 ARG A C 1
ATOM 2968 O O . ARG A 1 373 ? -27.072 9.106 22.257 1.00 97.38 373 ARG A O 1
ATOM 2975 N N . GLU A 1 374 ? -26.866 10.597 20.593 1.00 97.88 374 GLU A N 1
ATOM 2976 C CA . GLU A 1 374 ? -28.229 10.417 20.086 1.00 97.88 374 GLU A CA 1
ATOM 2977 C C . GLU A 1 374 ? -28.488 8.965 19.648 1.00 97.88 374 GLU A C 1
ATOM 2979 O O . GLU A 1 374 ? -29.563 8.421 19.901 1.00 97.88 374 GLU A O 1
ATOM 2984 N N . LEU A 1 375 ? -27.499 8.316 19.020 1.00 97.12 375 LEU A N 1
ATOM 2985 C CA . LEU A 1 375 ? -27.587 6.894 18.682 1.00 97.12 375 LEU A CA 1
ATOM 2986 C C . LEU A 1 375 ? -27.667 6.016 19.938 1.00 97.12 375 LEU A C 1
ATOM 2988 O O . LEU A 1 375 ? -28.510 5.121 19.987 1.00 97.12 375 LEU A O 1
ATOM 2992 N N . ALA A 1 376 ? -26.839 6.286 20.950 1.00 97.00 376 ALA A N 1
ATOM 2993 C CA . ALA A 1 376 ? -26.836 5.543 22.214 1.00 97.00 376 ALA A CA 1
ATOM 2994 C C . ALA A 1 376 ? -28.135 5.704 23.022 1.00 97.00 376 ALA A C 1
ATOM 2996 O O . ALA A 1 376 ? -28.537 4.781 23.727 1.00 97.00 376 ALA A O 1
ATOM 2997 N N . ASP A 1 377 ? -28.812 6.848 22.907 1.00 96.75 377 ASP A N 1
ATOM 2998 C CA . ASP A 1 377 ? -30.106 7.076 23.560 1.00 96.75 377 ASP A CA 1
ATOM 2999 C C . ASP A 1 377 ? -31.229 6.241 22.917 1.00 96.75 377 ASP A C 1
ATOM 3001 O O . ASP A 1 377 ? -32.211 5.893 23.575 1.00 96.75 377 ASP A O 1
ATOM 3005 N N . LYS A 1 378 ? -31.094 5.911 21.625 1.00 95.88 378 LYS A N 1
ATOM 3006 C CA . LYS A 1 378 ? -32.094 5.163 20.844 1.00 95.88 378 LYS A CA 1
ATOM 3007 C C . LYS A 1 378 ? -31.833 3.658 20.804 1.00 95.88 378 LYS A C 1
ATOM 3009 O O . LYS A 1 378 ? -32.786 2.890 20.682 1.00 95.88 378 LYS A O 1
ATOM 3014 N N . HIS A 1 379 ? -30.574 3.239 20.900 1.00 95.12 379 HIS A N 1
ATOM 3015 C CA . HIS A 1 379 ? -30.163 1.846 20.745 1.00 95.12 379 HIS A CA 1
ATOM 3016 C C . HIS A 1 379 ? -29.126 1.462 21.800 1.00 95.12 379 HIS A C 1
ATOM 3018 O O . HIS A 1 379 ? -28.189 2.207 22.074 1.00 95.12 379 HIS A O 1
ATOM 3024 N N . THR A 1 380 ? -29.264 0.263 22.363 1.00 90.12 380 THR A N 1
ATOM 3025 C CA . THR A 1 380 ? -28.361 -0.255 23.404 1.00 90.12 380 THR A CA 1
ATOM 3026 C C . THR A 1 380 ? -27.504 -1.425 22.929 1.00 90.12 380 THR A C 1
ATOM 3028 O O . THR A 1 380 ? -26.447 -1.678 23.508 1.00 90.12 380 THR A O 1
ATOM 3031 N N . ASP A 1 381 ? -27.918 -2.134 21.873 1.00 94.69 381 ASP A N 1
ATOM 3032 C CA . ASP A 1 381 ? -27.123 -3.221 21.313 1.00 94.69 381 ASP A CA 1
ATOM 3033 C C . ASP A 1 381 ? -25.977 -2.687 20.446 1.00 94.69 381 ASP A C 1
ATOM 3035 O O . ASP A 1 381 ? -26.161 -1.919 19.503 1.00 94.69 381 ASP A O 1
ATOM 3039 N N . SER A 1 382 ? -24.766 -3.153 20.744 1.00 94.50 382 SER A N 1
ATOM 3040 C CA . SER A 1 382 ? -23.556 -2.742 20.029 1.00 94.50 382 SER A CA 1
ATOM 3041 C C . SER A 1 382 ? -23.581 -3.080 18.535 1.00 94.50 382 SER A C 1
ATOM 3043 O O . SER A 1 382 ? -23.002 -2.339 17.744 1.00 94.50 382 SER A O 1
ATOM 3045 N N . GLN A 1 383 ? -24.223 -4.179 18.118 1.00 95.19 383 GLN A N 1
ATOM 3046 C CA . GLN A 1 383 ? -24.297 -4.524 16.695 1.00 95.19 383 GLN A CA 1
ATOM 3047 C C . GLN A 1 383 ? -25.286 -3.616 15.974 1.00 95.19 383 GLN A C 1
ATOM 3049 O O . GLN A 1 383 ? -24.991 -3.140 14.879 1.00 95.19 383 GLN A O 1
ATOM 3054 N N . GLU A 1 384 ? -26.425 -3.341 16.606 1.00 96.44 384 GLU A N 1
ATOM 3055 C CA . GLU A 1 384 ? -27.405 -2.385 16.103 1.00 96.44 384 GLU A CA 1
ATOM 3056 C C . GLU A 1 384 ? -26.797 -0.986 15.948 1.00 96.44 384 GLU A C 1
ATOM 3058 O O . GLU A 1 384 ? -26.919 -0.392 14.880 1.00 96.44 384 GLU A O 1
ATOM 3063 N N . LEU A 1 385 ? -26.047 -0.497 16.942 1.00 97.88 385 LEU A N 1
ATOM 3064 C CA . LEU A 1 385 ? -25.352 0.795 16.870 1.00 97.88 385 LEU A CA 1
ATOM 3065 C C . LEU A 1 385 ? -24.385 0.885 15.680 1.00 97.88 385 LEU A C 1
ATOM 3067 O O . LEU A 1 385 ? -24.366 1.893 14.970 1.00 97.88 385 LEU A O 1
ATOM 3071 N N . VAL A 1 386 ? -23.623 -0.180 15.416 1.00 97.75 386 VAL A N 1
ATOM 3072 C CA . VAL A 1 386 ? -22.732 -0.259 14.246 1.00 97.75 386 VAL A CA 1
ATOM 3073 C C . VAL A 1 386 ? -23.536 -0.218 12.948 1.00 97.75 386 VAL A C 1
ATOM 3075 O O . VAL A 1 386 ? -23.182 0.529 12.037 1.00 97.75 386 VAL A O 1
ATOM 3078 N N . VAL A 1 387 ? -24.633 -0.976 12.859 1.00 97.62 387 VAL A N 1
ATOM 3079 C CA . VAL A 1 387 ? -25.516 -0.984 11.682 1.00 97.62 387 VAL A CA 1
ATOM 3080 C C . VAL A 1 387 ? -26.127 0.397 11.435 1.00 97.62 387 VAL A C 1
ATOM 3082 O O . VAL A 1 387 ? -26.115 0.856 10.295 1.00 97.62 387 VAL A O 1
ATOM 3085 N N . GLN A 1 388 ? -26.593 1.092 12.476 1.00 97.81 388 GLN A N 1
ATOM 3086 C CA . GLN A 1 388 ? -27.125 2.453 12.350 1.00 97.81 388 GLN A CA 1
ATOM 3087 C C . GLN A 1 388 ? -26.047 3.440 11.894 1.00 97.81 388 GLN A C 1
ATOM 3089 O O . GLN A 1 388 ? -26.281 4.230 10.980 1.00 97.81 388 GLN A O 1
ATOM 3094 N N . GLY A 1 389 ? -24.834 3.346 12.448 1.00 97.25 389 GLY A N 1
ATOM 3095 C CA . GLY A 1 389 ? -23.695 4.140 11.988 1.00 97.25 389 GLY A CA 1
ATOM 3096 C C . GLY A 1 389 ? -23.394 3.929 10.500 1.00 97.25 389 GLY A C 1
ATOM 3097 O O . GLY A 1 389 ? -23.180 4.891 9.766 1.00 97.25 389 GLY A O 1
ATOM 3098 N N . LEU A 1 390 ? -23.400 2.677 10.031 1.00 97.50 390 LEU A N 1
ATOM 3099 C CA . LEU A 1 390 ? -23.204 2.363 8.612 1.00 97.50 390 LEU A CA 1
ATOM 3100 C C . LEU A 1 390 ? -24.378 2.857 7.755 1.00 97.50 390 LEU A C 1
ATOM 3102 O O . LEU A 1 390 ? -24.161 3.337 6.646 1.00 97.50 390 LEU A O 1
ATOM 3106 N N . SER A 1 391 ? -25.609 2.802 8.270 1.00 96.88 391 SER A N 1
ATOM 3107 C CA . SER A 1 391 ? -26.789 3.332 7.582 1.00 96.88 391 SER A CA 1
ATOM 3108 C C . SER A 1 391 ? -26.690 4.841 7.356 1.00 96.88 391 SER A C 1
ATOM 3110 O O . SER A 1 391 ? -27.063 5.310 6.283 1.00 96.88 391 SER A O 1
ATOM 3112 N N . LEU A 1 392 ? -26.142 5.598 8.315 1.00 96.56 392 LEU A N 1
ATOM 3113 C CA . LEU A 1 392 ? -25.890 7.034 8.148 1.00 96.56 392 LEU A CA 1
ATOM 3114 C C . LEU A 1 392 ? -24.937 7.305 6.980 1.00 96.56 392 LEU A C 1
ATOM 3116 O O . LEU A 1 392 ? -25.193 8.210 6.186 1.00 96.56 392 LEU A O 1
ATOM 3120 N N . LEU A 1 393 ? -23.879 6.497 6.841 1.00 95.94 393 LEU A N 1
ATOM 3121 C CA . LEU A 1 393 ? -22.959 6.588 5.705 1.00 95.94 393 LEU A CA 1
ATOM 3122 C C . LEU A 1 393 ? -23.645 6.232 4.381 1.00 95.94 393 LEU A C 1
ATOM 3124 O O . LEU A 1 393 ? -23.428 6.903 3.377 1.00 95.94 393 LEU A O 1
ATOM 3128 N N . ALA A 1 394 ? -24.511 5.218 4.377 1.00 95.31 394 ALA A N 1
ATOM 3129 C CA . ALA A 1 394 ? -25.246 4.813 3.180 1.00 95.31 394 ALA A CA 1
ATOM 3130 C C . ALA A 1 394 ? -26.215 5.904 2.686 1.00 95.31 394 ALA A C 1
ATOM 3132 O O . ALA A 1 394 ? -26.339 6.119 1.484 1.00 95.31 394 ALA A O 1
ATOM 3133 N N . SER A 1 395 ? -26.893 6.606 3.601 1.00 94.38 395 SER A N 1
ATOM 3134 C CA . SER A 1 395 ? -27.854 7.667 3.260 1.00 94.38 395 SER A CA 1
ATOM 3135 C C . SER A 1 395 ? -27.241 9.065 3.146 1.00 94.38 395 SER A C 1
ATOM 3137 O O . SER A 1 395 ? -27.918 9.999 2.731 1.00 94.38 395 SER A O 1
ATOM 3139 N N . GLY A 1 396 ? -25.991 9.244 3.576 1.00 91.00 396 GLY A N 1
ATOM 3140 C CA . GLY A 1 396 ? -25.416 10.562 3.838 1.00 91.00 396 GLY A CA 1
ATOM 3141 C C . GLY A 1 396 ? -24.750 11.257 2.653 1.00 91.00 396 GLY A C 1
ATOM 3142 O O . GLY A 1 396 ? -24.161 12.309 2.881 1.00 91.00 396 GLY A O 1
ATOM 3143 N N . GLU A 1 397 ? -24.846 10.719 1.432 1.00 93.25 397 GLU A N 1
ATOM 3144 C CA . GLU A 1 397 ? -24.219 11.258 0.204 1.00 93.25 397 GLU A CA 1
ATOM 3145 C C . GLU A 1 397 ? -22.683 11.380 0.278 1.00 93.25 397 GLU A C 1
ATOM 3147 O O . GLU A 1 397 ? -22.080 12.253 -0.347 1.00 93.25 397 GLU A O 1
ATOM 3152 N N . TYR A 1 398 ? -22.032 10.500 1.044 1.00 96.19 398 TYR A N 1
ATOM 3153 C CA . TYR A 1 398 ? -20.574 10.483 1.153 1.00 96.19 398 TYR A CA 1
ATOM 3154 C C . TYR A 1 398 ? -19.908 10.083 -0.170 1.00 96.19 398 TYR A C 1
ATOM 3156 O O . TYR A 1 398 ? -20.436 9.275 -0.934 1.00 96.19 398 TYR A O 1
ATOM 3164 N N . GLN A 1 399 ? -18.714 10.618 -0.422 1.00 93.94 399 GLN A N 1
ATOM 3165 C CA . GLN A 1 399 ? -17.892 10.309 -1.591 1.00 93.94 399 GLN A CA 1
ATOM 3166 C C . GLN A 1 399 ? -16.483 9.909 -1.157 1.00 93.94 399 GLN A C 1
ATOM 3168 O O . GLN A 1 399 ? -15.816 10.618 -0.403 1.00 93.94 399 GLN A O 1
ATOM 3173 N N . PHE A 1 400 ? -16.009 8.768 -1.654 1.00 92.69 400 PHE A N 1
ATOM 3174 C CA . PHE A 1 400 ? -14.629 8.349 -1.435 1.00 92.69 400 PHE A CA 1
ATOM 3175 C C . PHE A 1 400 ? -13.712 9.022 -2.456 1.00 92.69 400 PHE A C 1
ATOM 3177 O O . PHE A 1 400 ? -13.848 8.790 -3.658 1.00 92.69 400 PHE A O 1
ATOM 3184 N N . ASP A 1 401 ? -12.760 9.813 -1.973 1.00 90.50 401 ASP A N 1
ATOM 3185 C CA . ASP A 1 401 ? -11.759 10.465 -2.810 1.00 90.50 401 ASP A CA 1
ATOM 3186 C C . ASP A 1 401 ? -10.443 10.624 -2.049 1.00 90.50 401 ASP A C 1
ATOM 3188 O O . ASP A 1 401 ? -10.317 11.492 -1.190 1.00 90.50 401 ASP A O 1
ATOM 3192 N N . ALA A 1 402 ? -9.464 9.785 -2.390 1.00 84.06 402 ALA A N 1
ATOM 3193 C CA . ALA A 1 402 ? -8.137 9.797 -1.779 1.00 84.06 402 ALA A CA 1
ATOM 3194 C C . ALA A 1 402 ? -7.257 10.978 -2.233 1.00 84.06 402 ALA A C 1
ATOM 3196 O O . ALA A 1 402 ? -6.148 11.119 -1.748 1.00 84.06 402 ALA A O 1
ATOM 3197 N N . SER A 1 403 ? -7.705 11.806 -3.183 1.00 84.38 403 SER A N 1
ATOM 3198 C CA . SER A 1 403 ? -6.994 13.032 -3.585 1.00 84.38 403 SER A CA 1
ATOM 3199 C C . SER A 1 403 ? -7.512 14.282 -2.868 1.00 84.38 403 SER A C 1
ATOM 3201 O O . SER A 1 403 ? -6.927 15.361 -2.974 1.00 84.38 403 SER A O 1
ATOM 3203 N N . HIS A 1 404 ? -8.620 14.154 -2.132 1.00 88.38 404 HIS A N 1
ATOM 3204 C CA . HIS A 1 404 ? -9.270 15.268 -1.456 1.00 88.38 404 HIS A CA 1
ATOM 3205 C C . HIS A 1 404 ? -8.763 15.406 -0.018 1.00 88.38 404 HIS A C 1
ATOM 3207 O O . HIS A 1 404 ? -9.276 14.772 0.904 1.00 88.38 404 HIS A O 1
ATOM 3213 N N . ILE A 1 405 ? -7.755 16.260 0.163 1.00 85.31 405 ILE A N 1
ATOM 3214 C CA . ILE A 1 405 ? -7.159 16.551 1.470 1.00 85.31 405 ILE A CA 1
ATOM 3215 C C . ILE A 1 405 ? -7.910 17.706 2.137 1.00 85.31 405 ILE A C 1
ATOM 3217 O O . ILE A 1 405 ? -7.962 18.822 1.618 1.00 85.31 405 ILE A O 1
ATOM 3221 N N . ILE A 1 406 ? -8.434 17.448 3.331 1.00 86.56 406 ILE A N 1
ATOM 3222 C CA . ILE A 1 406 ? -9.071 18.455 4.184 1.00 86.56 406 ILE A CA 1
ATOM 3223 C C . ILE A 1 406 ? -7.995 19.139 5.021 1.00 86.56 406 ILE A C 1
ATOM 3225 O O . ILE A 1 406 ? -7.213 18.456 5.689 1.00 86.56 406 ILE A O 1
ATOM 3229 N N . SER A 1 407 ? -7.971 20.475 5.008 1.00 80.88 407 SER A N 1
ATOM 3230 C CA . SER A 1 407 ? -7.037 21.267 5.814 1.00 80.88 407 SER A CA 1
ATOM 3231 C C . SER A 1 407 ? -7.084 20.843 7.288 1.00 80.88 407 SER A C 1
ATOM 3233 O O . SER A 1 407 ? -8.175 20.825 7.865 1.00 80.88 407 SER A O 1
ATOM 3235 N N . PRO A 1 408 ? -5.935 20.519 7.911 1.00 75.50 408 PRO A N 1
ATOM 3236 C CA . PRO A 1 408 ? -5.890 20.106 9.306 1.00 75.50 408 PRO A CA 1
ATOM 3237 C C . PRO A 1 408 ? -6.202 21.302 10.211 1.00 75.50 408 PRO A C 1
ATOM 3239 O O . PRO A 1 408 ? -5.361 22.164 10.460 1.00 75.50 408 PRO A O 1
ATOM 3242 N N . GLU A 1 409 ? -7.440 21.346 10.686 1.00 78.19 409 GLU A N 1
ATOM 3243 C CA . GLU A 1 409 ? -7.965 22.340 11.620 1.00 78.19 409 GLU A CA 1
ATOM 3244 C C . GLU A 1 409 ? -8.645 21.628 12.801 1.00 78.19 409 GLU A C 1
ATOM 3246 O O . GLU A 1 409 ? -8.897 20.413 12.778 1.00 78.19 409 GLU A O 1
ATOM 3251 N N . ALA A 1 410 ? -8.984 22.380 13.849 1.00 80.19 410 ALA A N 1
ATOM 3252 C CA . ALA A 1 410 ? -9.790 21.843 14.938 1.00 80.19 410 ALA A CA 1
ATOM 3253 C C . ALA A 1 410 ? -11.092 21.234 14.384 1.00 80.19 410 ALA A C 1
ATOM 3255 O O . ALA A 1 410 ? -11.756 21.818 13.531 1.00 80.19 410 ALA A O 1
ATOM 3256 N N . ASN A 1 411 ? -11.479 20.068 14.905 1.00 91.19 411 ASN A N 1
ATOM 3257 C CA . ASN A 1 411 ? -12.700 19.356 14.512 1.00 91.19 411 ASN A CA 1
ATOM 3258 C C . ASN A 1 411 ? -12.730 18.886 13.043 1.00 91.19 411 ASN A C 1
ATOM 3260 O O . ASN A 1 411 ? -13.793 18.826 12.426 1.00 91.19 411 ASN A O 1
ATOM 3264 N N . THR A 1 412 ? -11.573 18.512 12.482 1.00 92.38 412 THR A N 1
ATOM 3265 C CA . THR A 1 412 ? -11.467 17.993 11.104 1.00 92.38 412 THR A CA 1
ATOM 3266 C C . THR A 1 412 ? -12.437 16.830 10.822 1.00 92.38 412 THR A C 1
ATOM 3268 O O . THR A 1 412 ? -12.985 16.747 9.724 1.00 92.38 412 THR A O 1
ATOM 3271 N N . LEU A 1 413 ? -12.708 15.950 11.798 1.00 94.75 413 LEU A N 1
ATOM 3272 C CA . LEU A 1 413 ? -13.648 14.838 11.597 1.00 94.75 413 LEU A CA 1
ATOM 3273 C C . LEU A 1 413 ? -15.110 15.307 11.536 1.00 94.75 413 LEU A C 1
ATOM 3275 O O . LEU A 1 413 ? -15.873 14.730 10.767 1.00 94.75 413 LEU A O 1
ATOM 3279 N N . ASP A 1 414 ? -15.502 16.354 12.272 1.00 95.81 414 ASP A N 1
ATOM 3280 C CA . ASP A 1 414 ? -16.826 16.981 12.110 1.00 95.81 414 ASP A CA 1
ATOM 3281 C C . ASP A 1 414 ? -16.963 17.610 10.720 1.00 95.81 414 ASP A C 1
ATOM 3283 O O . ASP A 1 414 ? -17.960 17.385 10.032 1.00 95.81 414 ASP A O 1
ATOM 3287 N N . ARG A 1 415 ? -15.947 18.368 10.293 1.00 94.69 415 ARG A N 1
ATOM 3288 C CA . ARG A 1 415 ? -15.927 19.011 8.974 1.00 94.69 415 ARG A CA 1
ATOM 3289 C C . ARG A 1 415 ? -16.063 17.980 7.855 1.00 94.69 415 ARG A C 1
ATOM 3291 O O . ARG A 1 415 ? -16.901 18.139 6.973 1.00 94.69 415 ARG A O 1
ATOM 3298 N N . TYR A 1 416 ? -15.310 16.883 7.932 1.00 95.06 416 TYR A N 1
ATOM 3299 C CA . TYR A 1 416 ? -15.482 15.753 7.023 1.00 95.06 416 TYR A CA 1
ATOM 3300 C C . TYR A 1 416 ? -16.902 15.178 7.088 1.00 95.06 416 TYR A C 1
ATOM 3302 O O . TYR A 1 416 ? -17.563 15.053 6.062 1.00 95.06 416 TYR A O 1
ATOM 3310 N N . PHE A 1 417 ? -17.373 14.804 8.281 1.00 96.19 417 PHE A N 1
ATOM 3311 C CA . PHE A 1 417 ? -18.571 13.979 8.409 1.00 96.19 417 PHE A CA 1
ATOM 3312 C C . PHE A 1 417 ? -19.855 14.727 8.040 1.00 96.19 417 PHE A C 1
ATOM 3314 O O . PHE A 1 417 ? -20.790 14.111 7.530 1.00 96.19 417 PHE A O 1
ATOM 3321 N N . PHE A 1 418 ? -19.919 16.035 8.291 1.00 96.44 418 PHE A N 1
ATOM 3322 C CA . PHE A 1 418 ? -21.147 16.801 8.102 1.00 96.44 418 PHE A CA 1
ATOM 3323 C C . PHE A 1 418 ? -21.099 17.826 6.972 1.00 96.44 418 PHE A C 1
ATOM 3325 O O . PHE A 1 418 ? -22.150 18.080 6.382 1.00 96.44 418 PHE A O 1
ATOM 3332 N N . ASP A 1 419 ? -19.935 18.412 6.691 1.00 95.00 419 ASP A N 1
ATOM 3333 C CA . ASP A 1 419 ? -19.840 19.556 5.782 1.00 95.00 419 ASP A CA 1
ATOM 3334 C C . ASP A 1 419 ? -19.303 19.127 4.413 1.00 95.00 419 ASP A C 1
ATOM 3336 O O . ASP A 1 419 ? -19.957 19.353 3.399 1.00 95.00 419 ASP A O 1
ATOM 3340 N N . GLU A 1 420 ? -18.140 18.470 4.373 1.00 94.56 420 GLU A N 1
ATOM 3341 C CA . GLU A 1 420 ? -17.491 18.104 3.108 1.00 94.56 420 GLU A CA 1
ATOM 3342 C C . GLU A 1 420 ? -17.974 16.768 2.547 1.00 94.56 420 GLU A C 1
ATOM 3344 O O . GLU A 1 420 ? -18.155 16.644 1.337 1.00 94.56 420 GLU A O 1
ATOM 3349 N N . LYS A 1 421 ? -18.157 15.759 3.409 1.00 95.44 421 LYS A N 1
ATOM 3350 C CA . LYS A 1 421 ? -18.594 14.390 3.069 1.00 95.44 421 LYS A CA 1
ATOM 3351 C C . LYS A 1 421 ? -17.788 13.715 1.952 1.00 95.44 421 LYS A C 1
ATOM 3353 O O . LYS A 1 421 ? -18.193 12.685 1.420 1.00 95.44 421 LYS A O 1
ATOM 3358 N N . ARG A 1 422 ? -16.621 14.260 1.621 1.00 94.81 422 ARG A N 1
ATOM 3359 C CA . ARG A 1 422 ? -15.695 13.792 0.595 1.00 94.81 422 ARG A CA 1
ATOM 3360 C C . ARG A 1 422 ? -14.312 13.674 1.218 1.00 94.81 422 ARG A C 1
ATOM 3362 O O . ARG A 1 422 ? -13.897 14.572 1.941 1.00 94.81 422 ARG A O 1
ATOM 3369 N N . GLY A 1 423 ? -13.624 12.562 0.980 1.00 92.12 423 GLY A N 1
ATOM 3370 C CA . GLY A 1 423 ? -12.272 12.344 1.500 1.00 92.12 423 GLY A CA 1
ATOM 3371 C C . GLY A 1 423 ? -11.831 10.884 1.462 1.00 92.12 423 GLY A C 1
ATOM 3372 O O . GLY A 1 423 ? -12.598 9.992 1.077 1.00 92.12 423 GLY A O 1
ATOM 3373 N N . GLY A 1 424 ? -10.583 10.655 1.863 1.00 91.31 424 GLY A N 1
ATOM 3374 C CA . GLY A 1 424 ? -9.946 9.346 1.900 1.00 91.31 424 GLY A CA 1
ATOM 3375 C C . GLY A 1 424 ? -10.369 8.425 3.047 1.00 91.31 424 GLY A C 1
ATOM 3376 O O . GLY A 1 424 ? -11.264 8.701 3.854 1.00 91.31 424 GLY A O 1
ATOM 3377 N N . ALA A 1 425 ? -9.686 7.280 3.124 1.00 92.25 425 ALA A N 1
ATOM 3378 C CA . ALA A 1 425 ? -10.017 6.201 4.057 1.00 92.25 425 ALA A CA 1
ATOM 3379 C C . ALA A 1 425 ? -9.837 6.598 5.529 1.00 92.25 425 ALA A C 1
ATOM 3381 O O . ALA A 1 425 ? -10.587 6.130 6.383 1.00 92.25 425 ALA A O 1
ATOM 3382 N N . GLU A 1 426 ? -8.867 7.457 5.841 1.00 91.12 426 GLU A N 1
ATOM 3383 C CA . GLU A 1 426 ? -8.580 7.870 7.219 1.00 91.12 426 GLU A CA 1
ATOM 3384 C C . GLU A 1 426 ? -9.655 8.783 7.813 1.00 91.12 426 GLU A C 1
ATOM 3386 O O . GLU A 1 426 ? -10.007 8.616 8.980 1.00 91.12 426 GLU A O 1
ATOM 3391 N N . TYR A 1 427 ? -10.234 9.689 7.019 1.00 94.12 427 TYR A N 1
ATOM 3392 C CA . TYR A 1 427 ? -11.347 10.531 7.458 1.00 94.12 427 TYR A CA 1
ATOM 3393 C C . TYR A 1 427 ? -12.591 9.688 7.728 1.00 94.12 427 TYR A C 1
ATOM 3395 O O . TYR A 1 427 ? -13.254 9.831 8.757 1.00 94.12 427 TYR A O 1
ATOM 3403 N N . LEU A 1 428 ? -12.867 8.755 6.822 1.00 94.88 428 LEU A N 1
ATOM 3404 C CA . LEU A 1 428 ? -14.030 7.886 6.865 1.00 94.88 428 LEU A CA 1
ATOM 3405 C C . LEU A 1 428 ? -13.942 6.887 8.032 1.00 94.88 428 LEU A C 1
ATOM 3407 O O . LEU A 1 428 ? -14.851 6.803 8.856 1.00 94.88 428 LEU A O 1
ATOM 3411 N N . ALA A 1 429 ? -12.819 6.179 8.166 1.00 96.38 429 ALA A N 1
ATOM 3412 C CA . ALA A 1 429 ? -12.591 5.260 9.277 1.00 96.38 429 ALA A CA 1
ATOM 3413 C C . ALA A 1 429 ? -12.426 6.001 10.61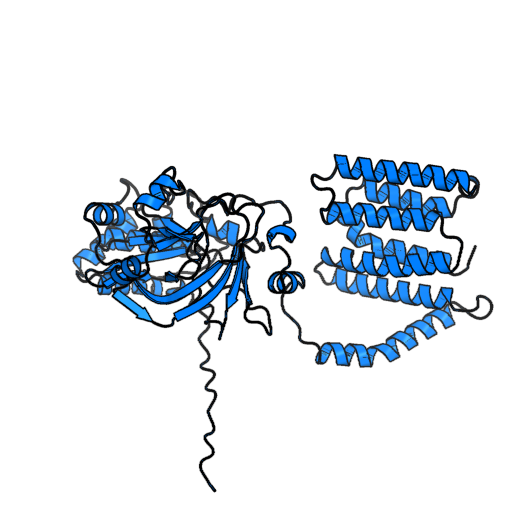6 1.00 96.38 429 ALA A C 1
ATOM 3415 O O . ALA A 1 429 ? -12.957 5.556 11.631 1.00 96.38 429 ALA A O 1
ATOM 3416 N N . GLY A 1 430 ? -11.745 7.150 10.635 1.00 96.12 430 GLY A N 1
ATOM 3417 C CA . GLY A 1 430 ? -11.546 7.958 11.838 1.00 96.12 430 GLY A CA 1
ATOM 3418 C C . GLY A 1 430 ? -12.851 8.532 12.392 1.00 96.12 430 GLY A C 1
ATOM 3419 O O . GLY A 1 430 ? -13.127 8.383 13.583 1.00 96.12 430 GLY A O 1
ATOM 3420 N N . SER A 1 431 ? -13.681 9.137 11.536 1.00 96.75 431 SER A N 1
ATOM 3421 C CA . SER A 1 431 ? -14.996 9.660 11.934 1.00 96.75 431 SER A CA 1
ATOM 3422 C C . SER A 1 431 ? -15.934 8.543 12.390 1.00 96.75 431 SER A C 1
ATOM 3424 O O . SER A 1 431 ? -16.576 8.686 13.428 1.00 96.75 431 SER A O 1
ATOM 3426 N N . PHE A 1 432 ? -15.942 7.397 11.697 1.00 98.12 432 PHE A N 1
ATOM 3427 C CA . PHE A 1 432 ? -16.733 6.238 12.108 1.00 98.12 432 PHE A CA 1
ATOM 3428 C C . PHE A 1 432 ? -16.270 5.663 13.453 1.00 98.12 432 PHE A C 1
ATOM 3430 O O . PHE A 1 432 ? -17.096 5.390 14.322 1.00 98.12 432 PHE A O 1
ATOM 3437 N N . ALA A 1 433 ? -14.958 5.517 13.668 1.00 98.19 433 ALA A N 1
ATOM 3438 C CA . ALA A 1 433 ? -14.418 5.056 14.944 1.00 98.19 433 ALA A CA 1
ATOM 3439 C C . ALA A 1 433 ? -14.853 5.982 16.086 1.00 98.19 433 ALA A C 1
ATOM 3441 O O . ALA A 1 433 ? -15.373 5.503 17.090 1.00 98.19 433 ALA A O 1
ATOM 3442 N N . MET A 1 434 ? -14.709 7.300 15.916 1.00 97.94 434 MET A N 1
ATOM 3443 C CA . MET A 1 434 ? -15.139 8.273 16.922 1.00 97.94 434 MET A CA 1
ATOM 3444 C C . MET A 1 434 ? -16.656 8.229 17.142 1.00 97.94 434 MET A C 1
ATOM 3446 O O . MET A 1 434 ? -17.090 8.175 18.290 1.00 97.94 434 MET A O 1
ATOM 3450 N N . LEU A 1 435 ? -17.469 8.144 16.086 1.00 98.19 435 LEU A N 1
ATOM 3451 C CA . LEU A 1 435 ? -18.921 7.980 16.206 1.00 98.19 435 LEU A CA 1
ATOM 3452 C C . LEU A 1 435 ? -19.288 6.775 17.089 1.00 98.19 435 LEU A C 1
ATOM 3454 O O . LEU A 1 435 ? -20.106 6.909 17.998 1.00 98.19 435 LEU A O 1
ATOM 3458 N N . MET A 1 436 ? -18.633 5.627 16.882 1.00 98.56 436 MET A N 1
ATOM 3459 C CA . MET A 1 436 ? -18.831 4.428 17.705 1.00 98.56 436 MET A CA 1
ATOM 3460 C C . MET A 1 436 ? -18.425 4.653 19.166 1.00 98.56 436 MET A C 1
ATOM 3462 O O . MET A 1 436 ? -19.183 4.285 20.065 1.00 98.56 436 MET A O 1
ATOM 3466 N N . ARG A 1 437 ? -17.299 5.337 19.426 1.00 98.25 437 ARG A N 1
ATOM 3467 C CA . ARG A 1 437 ? -16.891 5.695 20.799 1.00 98.25 437 ARG A CA 1
ATOM 3468 C C . ARG A 1 437 ? -17.931 6.558 21.500 1.00 98.25 437 ARG A C 1
ATOM 3470 O O . ARG A 1 437 ? -18.260 6.305 22.656 1.00 98.25 437 ARG A O 1
ATOM 3477 N N . ALA A 1 438 ? -18.452 7.570 20.807 1.00 97.88 438 ALA A N 1
ATOM 3478 C CA . ALA A 1 438 ? -19.489 8.449 21.339 1.00 97.88 438 ALA A CA 1
ATOM 3479 C C . ALA A 1 438 ? -20.809 7.708 21.597 1.00 97.88 438 ALA A C 1
ATOM 3481 O O . ALA A 1 438 ? -21.515 8.062 22.538 1.00 97.88 438 ALA A O 1
ATOM 3482 N N . ALA A 1 439 ? -21.092 6.665 20.814 1.00 98.06 439 ALA A N 1
ATOM 3483 C CA . ALA A 1 439 ? -22.226 5.768 21.000 1.00 98.06 439 ALA A CA 1
ATOM 3484 C C . ALA A 1 439 ? -22.009 4.683 22.077 1.00 98.06 439 ALA A C 1
ATOM 3486 O O . ALA A 1 439 ? -22.865 3.827 22.275 1.00 98.06 439 ALA A O 1
ATOM 3487 N N . GLY A 1 440 ? -20.870 4.683 22.778 1.00 97.44 440 GLY A N 1
ATOM 3488 C CA . GLY A 1 440 ? -20.574 3.704 23.829 1.00 97.44 440 GLY A CA 1
ATOM 3489 C C . GLY A 1 440 ? -20.052 2.354 23.325 1.00 97.44 440 GLY A C 1
ATOM 3490 O O . GLY A 1 440 ? -19.868 1.438 24.127 1.00 97.44 440 GLY A O 1
ATOM 3491 N N . VAL A 1 441 ? -19.756 2.223 22.028 1.00 98.12 441 VAL A N 1
ATOM 3492 C CA . VAL A 1 441 ? -19.138 1.027 21.440 1.00 98.12 441 VAL A CA 1
ATOM 3493 C C . VAL A 1 441 ? -17.614 1.207 21.426 1.00 98.12 441 VAL A C 1
ATOM 3495 O O . VAL A 1 441 ? -17.117 2.105 20.740 1.00 98.12 441 VAL A O 1
ATOM 3498 N N . PRO A 1 442 ? -16.831 0.381 22.153 1.00 98.31 442 PRO A N 1
ATOM 3499 C CA . PRO A 1 442 ? -15.379 0.515 22.155 1.00 98.31 442 PRO A CA 1
ATOM 3500 C C . PRO A 1 442 ? -14.827 0.305 20.743 1.00 98.31 442 PRO A C 1
ATOM 3502 O O . PRO A 1 442 ? -15.079 -0.728 20.122 1.00 98.31 442 PRO A O 1
ATOM 3505 N N . ALA A 1 443 ? -14.073 1.281 20.241 1.00 98.25 443 ALA A N 1
ATOM 3506 C CA . ALA A 1 443 ? -13.580 1.282 18.868 1.00 98.25 443 ALA A CA 1
ATOM 3507 C C . ALA A 1 443 ? -12.109 1.699 18.789 1.00 98.25 443 ALA A C 1
ATOM 3509 O O . ALA A 1 443 ? -11.639 2.555 19.546 1.00 98.25 443 ALA A O 1
ATOM 3510 N N . ARG A 1 444 ? -11.378 1.122 17.838 1.00 96.88 444 ARG A N 1
ATOM 3511 C CA . ARG A 1 444 ? -9.985 1.469 17.527 1.00 96.88 444 ARG A CA 1
ATOM 3512 C C . ARG A 1 444 ? -9.763 1.505 16.021 1.00 96.88 444 ARG A C 1
ATOM 3514 O O . ARG A 1 444 ? -10.480 0.850 15.265 1.00 96.88 444 ARG A O 1
ATOM 3521 N N . LEU A 1 445 ? -8.768 2.273 15.600 1.00 96.19 445 LEU A N 1
ATOM 3522 C CA . LEU A 1 445 ? -8.417 2.422 14.194 1.00 96.19 445 LEU A CA 1
ATOM 3523 C C . LEU A 1 445 ? -7.256 1.487 13.853 1.00 96.19 445 LEU A C 1
ATOM 3525 O O . LEU A 1 445 ? -6.315 1.358 14.631 1.00 96.19 445 LEU A O 1
ATOM 3529 N N . VAL A 1 446 ? -7.290 0.860 12.686 1.00 94.62 446 VAL A N 1
ATOM 3530 C CA . VAL A 1 446 ? -6.183 0.055 12.164 1.00 94.62 446 VAL A CA 1
ATOM 3531 C C . VAL A 1 446 ? -5.722 0.674 10.854 1.00 94.62 446 VAL A C 1
ATOM 3533 O O . VAL A 1 446 ? -6.549 0.955 9.989 1.00 94.62 446 VAL A O 1
ATOM 3536 N N . SER A 1 447 ? -4.414 0.883 10.704 1.00 91.88 447 SER A N 1
ATOM 3537 C CA . SER A 1 447 ? -3.807 1.266 9.428 1.00 91.88 447 SER A CA 1
ATOM 3538 C C . SER A 1 447 ? -3.014 0.106 8.839 1.00 91.88 447 SER A C 1
ATOM 3540 O O . SER A 1 447 ? -2.545 -0.800 9.536 1.00 91.88 447 SER A O 1
ATOM 3542 N N . GLY A 1 448 ? -2.866 0.126 7.523 1.00 91.75 448 GLY A N 1
ATOM 3543 C CA . GLY A 1 448 ? -2.126 -0.881 6.789 1.00 91.75 448 GLY A CA 1
ATOM 3544 C C . GLY A 1 448 ? -2.379 -0.727 5.304 1.00 91.75 448 GLY A C 1
ATOM 3545 O O . GLY A 1 448 ? -2.405 0.386 4.786 1.00 91.75 448 GLY A O 1
ATOM 3546 N N . TYR A 1 449 ? -2.590 -1.851 4.628 1.00 92.50 449 TYR A N 1
ATOM 3547 C CA . TYR A 1 449 ? -2.897 -1.867 3.201 1.00 92.50 449 TYR A CA 1
ATOM 3548 C C . TYR A 1 449 ? -4.099 -2.755 2.927 1.00 92.50 449 TYR A C 1
ATOM 3550 O O . TYR A 1 449 ? -4.341 -3.729 3.642 1.00 92.50 449 TYR A O 1
ATOM 3558 N N . ARG A 1 450 ? -4.828 -2.471 1.851 1.00 93.56 450 ARG A N 1
ATOM 3559 C CA . ARG A 1 450 ? -5.964 -3.284 1.414 1.00 93.56 450 ARG A CA 1
ATOM 3560 C C . ARG A 1 450 ? -5.847 -3.654 -0.061 1.00 93.56 450 ARG A C 1
ATOM 3562 O O . ARG A 1 450 ? -5.575 -2.814 -0.912 1.00 93.56 450 ARG A O 1
ATOM 3569 N N . GLY A 1 451 ? -6.087 -4.923 -0.379 1.00 93.69 451 GLY A N 1
ATOM 3570 C CA . GLY A 1 451 ? -6.055 -5.436 -1.745 1.00 93.69 451 GLY A CA 1
ATOM 3571 C C . GLY A 1 451 ? -4.644 -5.758 -2.232 1.00 93.69 451 GLY A C 1
ATOM 3572 O O . GLY A 1 451 ? -3.958 -6.597 -1.650 1.00 93.69 451 GLY A O 1
ATOM 3573 N N . GLY A 1 452 ? -4.248 -5.146 -3.347 1.00 91.25 452 GLY A N 1
ATOM 3574 C CA . GLY A 1 452 ? -3.013 -5.443 -4.073 1.00 91.25 452 GLY A CA 1
ATOM 3575 C C . GLY A 1 452 ? -3.251 -5.896 -5.515 1.00 91.25 452 GLY A C 1
ATOM 3576 O O . GLY A 1 452 ? -4.380 -6.135 -5.969 1.00 91.25 452 GLY A O 1
ATOM 3577 N N . THR A 1 453 ? -2.163 -6.004 -6.267 1.00 89.81 453 THR A N 1
ATOM 3578 C CA . THR A 1 453 ? -2.166 -6.404 -7.674 1.00 89.81 453 THR A CA 1
ATOM 3579 C C . THR A 1 453 ? -1.712 -7.849 -7.801 1.00 89.81 453 THR A C 1
ATOM 3581 O O . THR A 1 453 ? -0.605 -8.198 -7.403 1.00 89.81 453 THR A O 1
ATOM 3584 N N . LEU A 1 454 ? -2.587 -8.694 -8.352 1.00 89.12 454 LEU A N 1
ATOM 3585 C CA . LEU A 1 454 ? -2.243 -10.063 -8.721 1.00 89.12 454 LEU A CA 1
ATOM 3586 C C . LEU A 1 454 ? -1.330 -10.025 -9.939 1.00 89.12 454 LEU A C 1
ATOM 3588 O O . LEU A 1 454 ? -1.719 -9.493 -10.980 1.00 89.12 454 LEU A O 1
ATOM 3592 N N . ILE A 1 455 ? -0.142 -10.605 -9.813 1.00 84.56 455 ILE A N 1
ATOM 3593 C CA . ILE A 1 455 ? 0.761 -10.768 -10.946 1.00 84.56 455 ILE A CA 1
ATOM 3594 C C . ILE A 1 455 ? 0.205 -11.882 -11.832 1.00 84.56 455 ILE A C 1
ATOM 3596 O O . ILE A 1 455 ? 0.027 -13.018 -11.382 1.00 84.56 455 ILE A O 1
ATOM 3600 N N . ALA A 1 456 ? -0.106 -11.531 -13.081 1.00 77.19 456 ALA A N 1
ATOM 3601 C CA . ALA A 1 456 ? -0.771 -12.414 -14.033 1.00 77.19 456 ALA A CA 1
ATOM 3602 C C . ALA A 1 456 ? -0.086 -13.786 -14.121 1.00 77.19 456 ALA A C 1
ATOM 3604 O O . ALA A 1 456 ? 1.139 -13.866 -14.179 1.00 77.19 456 ALA A O 1
ATOM 3605 N N . LEU A 1 457 ? -0.893 -14.853 -14.165 1.00 78.94 457 LEU A N 1
ATOM 3606 C CA . LEU A 1 457 ? -0.437 -16.250 -14.249 1.00 78.94 457 LEU A CA 1
ATOM 3607 C C . LEU A 1 457 ? 0.407 -16.724 -13.049 1.00 78.94 457 LEU A C 1
ATOM 3609 O O . LEU A 1 457 ? 1.118 -17.722 -13.149 1.00 78.94 457 LEU A O 1
ATOM 3613 N N . THR A 1 458 ? 0.328 -16.038 -11.908 1.00 85.75 458 THR A N 1
ATOM 3614 C CA . THR A 1 458 ? 1.025 -16.433 -10.680 1.00 85.75 458 THR A CA 1
ATOM 3615 C C . THR A 1 458 ? 0.110 -16.365 -9.455 1.00 85.75 458 THR A C 1
ATOM 3617 O O . THR A 1 458 ? -1.008 -15.865 -9.535 1.00 85.75 458 THR A O 1
ATOM 3620 N N . ASN A 1 459 ? 0.616 -16.812 -8.300 1.00 90.38 459 ASN A N 1
ATOM 3621 C CA . ASN A 1 459 ? -0.042 -16.650 -6.999 1.00 90.38 459 ASN A CA 1
ATOM 3622 C C . ASN A 1 459 ? 0.564 -15.503 -6.169 1.00 90.38 459 ASN A C 1
ATOM 3624 O O . ASN A 1 459 ? 0.466 -15.509 -4.940 1.00 90.38 459 ASN A O 1
ATOM 3628 N N . PHE A 1 460 ? 1.233 -14.546 -6.819 1.00 91.00 460 PHE A N 1
ATOM 3629 C CA . PHE A 1 460 ? 1.836 -13.398 -6.148 1.00 91.00 460 PHE A CA 1
ATOM 3630 C C . PHE A 1 460 ? 0.878 -12.211 -6.122 1.00 91.00 460 PHE A C 1
ATOM 3632 O O . PHE A 1 460 ? 0.398 -11.760 -7.162 1.00 91.00 460 PHE A O 1
ATOM 3639 N N . ILE A 1 461 ? 0.660 -11.666 -4.929 1.00 93.38 461 ILE A N 1
ATOM 3640 C CA . ILE A 1 461 ? 0.067 -10.348 -4.734 1.00 93.38 461 ILE A CA 1
ATOM 3641 C C . ILE A 1 461 ? 1.184 -9.365 -4.415 1.00 93.38 461 ILE A C 1
ATOM 3643 O O . ILE A 1 461 ? 1.962 -9.563 -3.480 1.00 93.38 461 ILE A O 1
ATOM 3647 N N . LEU A 1 462 ? 1.236 -8.299 -5.200 1.00 90.38 462 LEU A N 1
ATOM 3648 C CA . LEU A 1 462 ? 2.120 -7.169 -4.999 1.00 90.38 462 LEU A CA 1
ATOM 3649 C C . LEU A 1 462 ? 1.308 -6.008 -4.423 1.00 90.38 462 LEU A C 1
ATOM 3651 O O . LEU A 1 462 ? 0.301 -5.601 -5.005 1.00 90.38 462 LEU A O 1
ATOM 3655 N N . VAL A 1 463 ? 1.721 -5.506 -3.266 1.00 90.62 463 VAL A N 1
ATOM 3656 C CA . VAL A 1 463 ? 1.028 -4.427 -2.556 1.00 90.62 463 VAL A CA 1
ATOM 3657 C C . VAL A 1 463 ? 1.913 -3.196 -2.581 1.00 90.62 463 VAL A C 1
ATOM 3659 O O . VAL A 1 463 ? 3.090 -3.262 -2.217 1.00 90.62 463 VAL A O 1
ATOM 3662 N N . LYS A 1 464 ? 1.337 -2.085 -3.024 1.00 86.31 464 LYS A N 1
ATOM 3663 C CA . LYS A 1 464 ? 2.023 -0.806 -3.199 1.00 86.31 464 LYS A CA 1
ATOM 3664 C C . LYS A 1 464 ? 1.580 0.212 -2.155 1.00 86.31 464 LYS A C 1
ATOM 3666 O O . LYS A 1 464 ? 0.576 -0.006 -1.479 1.00 86.31 464 LYS A O 1
ATOM 3671 N N . GLN A 1 465 ? 2.304 1.324 -2.058 1.00 83.44 465 GLN A N 1
ATOM 3672 C CA . GLN A 1 465 ? 1.921 2.468 -1.226 1.00 83.44 465 GLN A CA 1
ATOM 3673 C C . GLN A 1 465 ? 0.525 2.993 -1.601 1.00 83.44 465 GLN A C 1
ATOM 3675 O O . GLN A 1 465 ? -0.306 3.185 -0.723 1.00 83.44 465 GLN A O 1
ATOM 3680 N N . SER A 1 466 ? 0.190 2.990 -2.896 1.00 82.94 466 SER A N 1
ATOM 3681 C CA . SER A 1 466 ? -1.167 3.203 -3.433 1.00 82.94 466 SER A CA 1
ATOM 3682 C C . SER A 1 466 ? -2.275 2.287 -2.903 1.00 82.94 466 SER A C 1
ATOM 3684 O O . SER A 1 466 ? -3.456 2.505 -3.171 1.00 82.94 466 SER A O 1
ATOM 3686 N N . ASN A 1 467 ? -1.935 1.239 -2.151 1.00 89.69 467 ASN A N 1
ATOM 3687 C CA . ASN A 1 467 ? -2.897 0.379 -1.468 1.00 89.69 467 ASN A CA 1
ATOM 3688 C C . ASN A 1 467 ? -3.054 0.711 0.021 1.00 89.69 467 ASN A C 1
ATOM 3690 O O . ASN A 1 467 ? -3.726 -0.056 0.718 1.00 89.69 467 ASN A O 1
ATOM 3694 N N . ALA A 1 468 ? -2.427 1.784 0.514 1.00 89.75 468 ALA A N 1
ATOM 3695 C CA . ALA A 1 468 ? -2.549 2.234 1.892 1.00 89.75 468 ALA A CA 1
ATOM 3696 C C . ALA A 1 468 ? -4.026 2.435 2.242 1.00 89.75 468 ALA A C 1
ATOM 3698 O O . ALA A 1 468 ? -4.820 2.942 1.447 1.00 89.75 468 ALA A O 1
ATOM 3699 N N . HIS A 1 469 ? -4.421 1.947 3.413 1.00 93.19 469 HIS A N 1
ATOM 3700 C CA . HIS A 1 469 ? -5.819 1.929 3.821 1.00 93.19 469 HIS A CA 1
ATOM 3701 C C . HIS A 1 469 ? -5.943 1.948 5.343 1.00 93.19 469 HIS A C 1
ATOM 3703 O O . HIS A 1 469 ? -5.059 1.465 6.058 1.00 93.19 469 HIS A O 1
ATOM 3709 N N . ALA A 1 470 ? -7.068 2.464 5.831 1.00 93.88 470 ALA A N 1
ATOM 3710 C CA . ALA A 1 470 ? -7.449 2.409 7.236 1.00 93.88 470 ALA A CA 1
ATOM 3711 C C . ALA A 1 470 ? -8.863 1.850 7.387 1.00 93.88 470 ALA A C 1
ATOM 3713 O O . ALA A 1 470 ? -9.739 2.110 6.565 1.00 93.88 470 ALA A O 1
ATOM 3714 N N . TRP A 1 471 ? -9.075 1.082 8.451 1.00 96.31 471 TRP A N 1
ATOM 3715 C CA . TRP A 1 471 ? -10.372 0.515 8.813 1.00 96.31 471 TRP A CA 1
ATOM 3716 C C . TRP A 1 471 ? -10.576 0.563 10.324 1.00 96.31 471 TRP A C 1
ATOM 3718 O O . TRP A 1 471 ? -9.670 0.907 11.086 1.00 96.31 471 TRP A O 1
ATOM 3728 N N . VAL A 1 472 ? -11.785 0.220 10.761 1.00 97.81 472 VAL A N 1
ATOM 3729 C CA . VAL A 1 472 ? -12.177 0.276 12.169 1.00 97.81 472 VAL A CA 1
ATOM 3730 C C . VAL A 1 472 ? -12.286 -1.136 12.722 1.00 97.81 472 VAL A C 1
ATOM 3732 O O . VAL A 1 472 ? -12.733 -2.055 12.040 1.00 97.81 472 VAL A O 1
ATOM 3735 N N . GLU A 1 473 ? -11.894 -1.321 13.975 1.00 97.56 473 GLU A N 1
ATOM 3736 C CA . GLU A 1 473 ? -12.301 -2.476 14.764 1.00 97.56 473 GLU A CA 1
ATOM 3737 C C . GLU A 1 473 ? -13.199 -2.003 15.901 1.00 97.56 473 GLU A C 1
ATOM 3739 O O . GLU A 1 473 ? -12.859 -1.055 16.610 1.00 97.56 473 GLU A O 1
ATOM 3744 N N . VAL A 1 474 ? -14.336 -2.669 16.071 1.00 97.69 474 VAL A N 1
ATOM 3745 C CA . VAL A 1 474 ? -15.302 -2.413 17.145 1.00 97.69 474 VAL A CA 1
ATOM 3746 C C . VAL A 1 474 ? -15.406 -3.637 18.041 1.00 97.69 474 VAL A C 1
ATOM 3748 O O . VAL A 1 474 ? -15.280 -4.772 17.575 1.00 97.69 474 VAL A O 1
ATOM 3751 N N . TRP A 1 475 ? -15.602 -3.416 19.333 1.00 96.88 475 TRP A N 1
ATOM 3752 C CA . TRP A 1 475 ? -15.743 -4.486 20.308 1.00 96.88 475 TRP A CA 1
ATOM 3753 C C . TRP A 1 475 ? -17.212 -4.833 20.538 1.00 96.88 475 TRP A C 1
ATOM 3755 O O . TRP A 1 475 ? -18.017 -3.969 20.884 1.00 96.88 475 TRP A O 1
ATOM 3765 N N . HIS A 1 476 ? -17.530 -6.122 20.440 1.00 94.81 476 HIS A N 1
ATOM 3766 C CA . HIS A 1 476 ? -18.817 -6.676 20.843 1.00 94.81 476 HIS A CA 1
ATOM 3767 C C . HIS A 1 476 ? -18.622 -7.641 22.009 1.00 94.81 476 HIS A C 1
ATOM 3769 O O . HIS A 1 476 ? -17.846 -8.598 21.912 1.00 94.81 476 HIS A O 1
ATOM 3775 N N . ASP A 1 477 ? -19.353 -7.437 23.103 1.00 90.56 477 ASP A N 1
ATOM 3776 C CA . ASP A 1 477 ? -19.260 -8.323 24.261 1.00 90.56 477 ASP A CA 1
ATOM 3777 C C . ASP A 1 477 ? -19.629 -9.770 23.883 1.00 90.56 477 ASP A C 1
ATOM 3779 O O . ASP A 1 477 ? -20.584 -10.037 23.155 1.00 90.56 477 ASP A O 1
ATOM 3783 N N . GLY A 1 478 ? -18.792 -10.721 24.308 1.00 87.44 478 GLY A N 1
ATOM 3784 C CA . GLY A 1 478 ? -18.915 -12.144 23.971 1.00 87.44 478 GLY A CA 1
ATOM 3785 C C . GLY A 1 478 ? -18.459 -12.544 22.558 1.00 87.44 478 GLY A C 1
ATOM 3786 O O . GLY A 1 478 ? -18.226 -13.729 22.328 1.00 87.44 478 GLY A O 1
ATOM 3787 N N . LYS A 1 479 ? -18.284 -11.599 21.621 1.00 90.69 479 LYS A N 1
ATOM 3788 C CA . LYS A 1 479 ? -17.757 -11.881 20.267 1.00 90.69 479 LYS A CA 1
ATOM 3789 C C . LYS A 1 479 ? -16.316 -11.405 20.087 1.00 90.69 479 LYS A C 1
ATOM 3791 O O . LYS A 1 479 ? -15.566 -12.070 19.382 1.00 90.69 479 LYS A O 1
ATOM 3796 N N . GLY A 1 480 ? -15.920 -10.323 20.749 1.00 93.75 480 GLY A N 1
ATOM 3797 C CA . GLY A 1 480 ? -14.601 -9.709 20.630 1.00 93.75 480 GLY A CA 1
ATOM 3798 C C . GLY A 1 480 ? -14.559 -8.575 19.603 1.00 93.75 480 GLY A C 1
ATOM 3799 O O . GLY A 1 480 ? -15.590 -8.027 19.210 1.00 93.75 480 GLY A O 1
ATOM 3800 N N . TRP A 1 481 ? -13.353 -8.228 19.161 1.00 95.44 481 TRP A N 1
ATOM 3801 C CA . TRP A 1 481 ? -13.091 -7.286 18.081 1.00 95.44 481 TRP A CA 1
ATOM 3802 C C . TRP A 1 481 ? -13.593 -7.824 16.741 1.00 95.44 481 TRP A C 1
ATOM 3804 O O . TRP A 1 481 ? -13.265 -8.942 16.325 1.00 95.44 481 TRP A O 1
ATOM 3814 N N . GLN A 1 482 ? -14.349 -6.983 16.043 1.00 95.06 482 GLN A N 1
ATOM 3815 C CA . GLN A 1 482 ? -14.805 -7.195 14.679 1.00 95.06 482 GLN A CA 1
ATOM 3816 C C . GLN A 1 482 ? -14.359 -6.035 13.797 1.00 95.06 482 GLN A C 1
ATOM 3818 O O . GLN A 1 482 ? -14.496 -4.867 14.157 1.00 95.06 482 GLN A O 1
ATOM 3823 N N . ARG A 1 483 ? -13.830 -6.371 12.621 1.00 95.75 483 ARG A N 1
ATOM 3824 C CA . ARG A 1 483 ? -13.482 -5.393 11.594 1.00 95.75 483 ARG A CA 1
ATOM 3825 C C . ARG A 1 483 ? -14.752 -4.826 10.967 1.00 95.75 483 ARG A C 1
ATOM 3827 O O . ARG A 1 483 ? -15.597 -5.582 10.493 1.00 95.75 483 ARG A O 1
ATOM 3834 N N . VAL A 1 484 ? -14.812 -3.505 10.890 1.00 96.62 484 VAL A N 1
ATOM 3835 C CA . VAL A 1 484 ? -15.811 -2.735 10.156 1.00 96.62 484 VAL A CA 1
ATOM 3836 C C . VAL A 1 484 ? -15.086 -1.937 9.080 1.00 96.62 484 VAL A C 1
ATOM 3838 O O . VAL A 1 484 ? -14.096 -1.257 9.350 1.00 96.62 484 VAL A O 1
ATOM 3841 N N . GLU A 1 485 ? -15.575 -2.044 7.849 1.00 95.56 485 GLU A N 1
ATOM 3842 C CA . GLU A 1 485 ? -15.055 -1.330 6.686 1.00 95.56 485 GLU A CA 1
ATOM 3843 C C . GLU A 1 485 ? -16.110 -0.329 6.213 1.00 95.56 485 GLU A C 1
ATOM 3845 O O . GLU A 1 485 ? -16.979 -0.687 5.414 1.00 95.56 485 GLU A O 1
ATOM 3850 N N . PRO A 1 486 ? -16.079 0.924 6.696 1.00 95.38 486 PRO A N 1
ATOM 3851 C CA . PRO A 1 486 ? -17.099 1.875 6.304 1.00 95.38 486 PRO A CA 1
ATOM 3852 C C . PRO A 1 486 ? -16.896 2.360 4.853 1.00 95.38 486 PRO A C 1
ATOM 3854 O O . PRO A 1 486 ? -17.861 2.791 4.222 1.00 95.38 486 PRO A O 1
ATOM 3857 N N . LYS A 1 487 ? -15.695 2.206 4.258 1.00 94.44 487 LYS A N 1
ATOM 3858 C CA . LYS A 1 487 ? -15.461 2.520 2.834 1.00 94.44 487 LYS A CA 1
ATOM 3859 C C . LYS A 1 487 ? -16.355 1.691 1.919 1.00 94.44 487 LYS A C 1
ATOM 3861 O O . LYS A 1 487 ? -16.833 2.222 0.929 1.00 94.44 487 LYS A O 1
ATOM 3866 N N . ASP A 1 488 ? -16.605 0.425 2.250 1.00 94.25 488 ASP A N 1
ATOM 3867 C CA . ASP A 1 488 ? -17.403 -0.478 1.409 1.00 94.25 488 ASP A CA 1
ATOM 3868 C C . ASP A 1 488 ? -18.885 -0.090 1.356 1.00 94.25 488 ASP A C 1
ATOM 3870 O O . ASP A 1 488 ? -19.602 -0.552 0.473 1.00 94.25 488 ASP A O 1
ATOM 3874 N N . ILE A 1 489 ? -19.345 0.766 2.273 1.00 94.69 489 ILE A N 1
ATOM 3875 C CA . ILE A 1 489 ? -20.692 1.341 2.225 1.00 94.69 489 ILE A CA 1
ATOM 3876 C C . ILE A 1 489 ? -20.756 2.507 1.237 1.00 94.69 489 ILE A C 1
ATOM 3878 O O . ILE A 1 489 ? -21.719 2.628 0.487 1.00 94.69 489 ILE A O 1
ATOM 3882 N N . VAL A 1 490 ? -19.721 3.349 1.224 1.00 92.81 490 VAL A N 1
ATOM 3883 C CA . VAL A 1 490 ? -19.653 4.561 0.391 1.00 92.81 490 VAL A CA 1
ATOM 3884 C C . VAL A 1 490 ? -19.201 4.249 -1.037 1.00 92.81 490 VAL A C 1
ATOM 3886 O O . VAL A 1 490 ? -19.695 4.823 -2.003 1.00 92.81 490 VAL A O 1
ATOM 3889 N N . LEU A 1 491 ? -18.264 3.316 -1.178 1.00 90.94 491 LEU A N 1
ATOM 3890 C CA . LEU A 1 491 ? -17.734 2.829 -2.443 1.00 90.94 491 LEU A CA 1
ATOM 3891 C C . LEU A 1 491 ? -17.664 1.295 -2.390 1.00 90.94 491 LEU A C 1
ATOM 3893 O O . LEU A 1 491 ? -16.617 0.740 -2.033 1.00 90.94 491 LEU A O 1
ATOM 3897 N N . PRO A 1 492 ? -18.765 0.601 -2.733 1.00 82.31 492 PRO A N 1
ATOM 3898 C CA . PRO A 1 492 ? -18.808 -0.852 -2.714 1.00 82.31 492 PRO A CA 1
ATOM 3899 C C . PRO A 1 492 ? -17.698 -1.473 -3.570 1.00 82.31 492 PRO A C 1
ATOM 3901 O O . PRO A 1 492 ? -17.417 -0.992 -4.675 1.00 82.31 492 PRO A O 1
ATOM 3904 N N . PRO A 1 493 ? -17.053 -2.556 -3.101 1.00 76.56 493 PRO A N 1
ATOM 3905 C CA . PRO A 1 493 ? -16.065 -3.256 -3.903 1.00 76.56 493 PRO A CA 1
ATOM 3906 C C . PRO A 1 493 ? -16.735 -3.845 -5.150 1.00 76.56 493 PRO A C 1
ATOM 3908 O O . PRO A 1 493 ? -17.878 -4.296 -5.097 1.00 76.56 493 PRO A O 1
ATOM 3911 N N . VAL A 1 494 ? -16.005 -3.887 -6.269 1.00 70.31 494 VAL A N 1
ATOM 3912 C CA . VAL A 1 494 ? -16.478 -4.538 -7.503 1.00 70.31 494 VAL A CA 1
ATOM 3913 C C . VAL A 1 494 ? -16.909 -5.973 -7.173 1.00 70.31 494 VAL A C 1
ATOM 3915 O O . VAL A 1 494 ? -16.118 -6.738 -6.615 1.00 70.31 494 VAL A O 1
ATOM 3918 N N . GLU A 1 495 ? -18.167 -6.315 -7.476 1.00 53.25 495 GLU A N 1
ATOM 3919 C CA . GLU A 1 495 ? -18.796 -7.570 -7.050 1.00 53.25 495 GLU A CA 1
ATOM 3920 C C . GLU A 1 495 ? -17.958 -8.812 -7.387 1.00 53.25 495 GLU A C 1
ATOM 3922 O O . GLU A 1 495 ? -17.384 -8.950 -8.472 1.00 53.25 495 GLU A O 1
ATOM 3927 N N . LYS A 1 496 ? -17.964 -9.773 -6.453 1.00 48.81 496 LYS A N 1
ATOM 3928 C CA . LYS A 1 496 ? -17.467 -11.135 -6.666 1.00 48.81 496 LYS A CA 1
ATOM 3929 C C . LYS A 1 496 ? -18.300 -11.776 -7.782 1.00 48.81 496 LYS A C 1
ATOM 3931 O O . LYS A 1 496 ? -19.372 -12.314 -7.503 1.00 48.81 496 LYS A O 1
ATOM 3936 N N . ARG A 1 497 ? -17.830 -11.771 -9.036 1.00 35.69 497 ARG A N 1
ATOM 3937 C CA . ARG A 1 497 ? -18.386 -12.688 -10.043 1.00 35.69 497 ARG A CA 1
ATOM 3938 C C . ARG A 1 497 ? -18.183 -14.101 -9.508 1.00 35.69 497 ARG A C 1
ATOM 3940 O O . ARG A 1 497 ? -17.056 -14.571 -9.387 1.00 35.69 497 ARG A O 1
ATOM 3947 N N . LYS A 1 498 ? -19.282 -14.758 -9.131 1.00 33.94 498 LYS A N 1
ATOM 3948 C CA . LYS A 1 498 ? -19.300 -16.202 -8.924 1.00 33.94 498 LYS A CA 1
ATOM 3949 C C . LYS A 1 498 ? -18.994 -16.819 -10.281 1.00 33.94 498 LYS A C 1
ATOM 3951 O O . LYS A 1 498 ? -19.911 -17.022 -11.077 1.00 33.94 498 LYS A O 1
ATOM 3956 N N . ASP A 1 499 ? -17.723 -17.099 -10.543 1.00 34.53 499 ASP A N 1
ATOM 3957 C CA . ASP A 1 499 ? -17.343 -18.038 -11.587 1.00 34.53 499 ASP A CA 1
ATOM 3958 C C . ASP A 1 499 ? -17.904 -19.389 -11.155 1.00 34.53 499 ASP A C 1
ATOM 3960 O O . ASP A 1 499 ? -17.302 -20.172 -10.420 1.00 34.53 499 ASP A O 1
ATOM 3964 N N . THR A 1 500 ? -19.156 -19.601 -11.547 1.00 30.86 500 THR A N 1
ATOM 3965 C CA . THR A 1 500 ? -19.839 -20.870 -11.448 1.00 30.86 500 THR A CA 1
ATOM 3966 C C . THR A 1 500 ? -19.158 -21.726 -12.498 1.00 30.86 500 THR A C 1
ATOM 3968 O O . THR A 1 500 ? -19.604 -21.807 -13.640 1.00 30.86 500 THR A O 1
ATOM 3971 N N . VAL A 1 501 ? -18.021 -22.318 -12.136 1.00 34.78 501 VAL A N 1
ATOM 3972 C CA . VAL A 1 501 ? -17.524 -23.506 -12.816 1.00 34.78 501 VAL A CA 1
ATOM 3973 C C . VAL A 1 501 ? -18.599 -24.550 -12.565 1.00 34.78 501 VAL A C 1
ATOM 3975 O O . VAL A 1 501 ? -18.613 -25.224 -11.538 1.00 34.78 501 VAL A O 1
ATOM 3978 N N . ALA A 1 502 ? -19.573 -24.599 -13.471 1.00 31.47 502 ALA A N 1
ATOM 3979 C CA . ALA A 1 502 ? -20.485 -25.709 -13.578 1.00 31.47 502 ALA A CA 1
ATOM 3980 C C . ALA A 1 502 ? -19.601 -26.937 -13.801 1.00 31.47 502 ALA A C 1
ATOM 3982 O O . ALA A 1 502 ? -19.101 -27.172 -14.902 1.00 31.47 502 ALA A O 1
ATOM 3983 N N . GLN A 1 503 ? -19.355 -27.688 -12.728 1.00 33.25 503 GLN A N 1
ATOM 3984 C CA . GLN A 1 503 ? -18.977 -29.081 -12.841 1.00 33.25 503 GLN A CA 1
ATOM 3985 C C . GLN A 1 503 ? -20.120 -29.749 -13.592 1.00 33.25 503 GLN A C 1
ATOM 3987 O O . GLN A 1 503 ? -21.160 -30.078 -13.027 1.00 33.25 503 GLN A O 1
ATOM 3992 N N . LYS A 1 504 ? -19.935 -29.893 -14.902 1.00 31.36 504 LYS A N 1
ATOM 3993 C CA . LYS A 1 504 ? -20.662 -30.862 -15.698 1.00 31.36 504 LYS A CA 1
ATOM 3994 C C . LYS A 1 504 ? -20.197 -32.228 -15.195 1.00 31.36 504 LYS A C 1
ATOM 3996 O O . LYS A 1 504 ? -19.202 -32.775 -15.655 1.00 31.36 504 LYS A O 1
ATOM 4001 N N . THR A 1 505 ? -20.857 -32.731 -14.159 1.00 34.22 505 THR A N 1
ATOM 4002 C CA . THR A 1 505 ? -20.924 -34.167 -13.917 1.00 34.22 505 THR A CA 1
ATOM 4003 C C . THR A 1 505 ? -21.715 -34.752 -15.076 1.00 34.22 505 THR A C 1
ATOM 4005 O O . THR A 1 505 ? -22.944 -34.727 -15.060 1.00 34.22 505 THR A O 1
ATOM 4008 N N . ASP A 1 506 ? -21.005 -35.222 -16.102 1.00 32.41 506 ASP A N 1
ATOM 4009 C CA . ASP A 1 506 ? -21.556 -36.199 -17.033 1.00 32.41 506 ASP A CA 1
ATOM 4010 C C . ASP A 1 506 ? -21.795 -37.487 -16.240 1.00 32.41 506 ASP A C 1
ATOM 4012 O O . ASP A 1 506 ? -20.884 -38.256 -15.936 1.00 32.41 506 ASP A O 1
ATOM 4016 N N . VAL A 1 507 ? -23.053 -37.673 -15.853 1.00 40.16 507 VAL A N 1
ATOM 4017 C CA . VAL A 1 507 ? -23.634 -38.969 -15.530 1.00 40.16 507 VAL A CA 1
ATOM 4018 C C . VAL A 1 507 ? -24.461 -39.356 -16.747 1.00 40.16 507 VAL A C 1
ATOM 4020 O O . VAL A 1 507 ? -25.561 -38.836 -16.897 1.00 40.16 507 VAL A O 1
ATOM 4023 N N . SER A 1 508 ? -23.931 -40.236 -17.600 1.00 37.00 508 SER A N 1
ATOM 4024 C CA . SER A 1 508 ? -24.693 -41.281 -18.307 1.00 37.00 508 SER A CA 1
ATOM 4025 C C . SER A 1 508 ? -23.851 -41.959 -19.394 1.00 37.00 508 SER A C 1
ATOM 4027 O O . SER A 1 508 ? -23.594 -41.340 -20.428 1.00 37.00 508 SER A O 1
ATOM 4029 N N . ALA A 1 509 ? -23.508 -43.228 -19.144 1.00 36.38 509 ALA A N 1
ATOM 4030 C CA . ALA A 1 509 ? -23.449 -44.389 -20.051 1.00 36.38 509 ALA A CA 1
ATOM 4031 C C . ALA A 1 509 ? -22.256 -45.290 -19.714 1.00 36.38 509 ALA A C 1
ATOM 4033 O O . ALA A 1 509 ? -21.105 -44.883 -19.985 1.00 36.38 509 ALA A O 1
#